Protein 5Z99 (pdb70)

Secondary structure (DSSP, 8-state):
--SS-EEEEEE-S---S-S-TTT--SHHHHHHHHHH---SEEE-TTT--EEESSBSSSPEEEETTEEEEEBPTT-B-TTSPBP-HHHHHHHHHHHH-GGG--S-GGG-TTEEEEEE-SSSEEEEEESS--TTHHHHGGGS----HHHHTT-HHHHHHS---SSSEEEEEEETTTEEEEEE-TT--SSS--SSSEEEEEE--SHHHHHHHHHTTS-SEESS--GGGHHHHTTTSEEEEE----EEEEEE-TTSTTTTSHHHHHHHHHT--HHHHHHHTSTT-EEE-SSSS-TTSTT----S------HHHHHHHHHHTT-SSEEEEEEEE--HHHHHHHHHHHHHHHTSTTEEEEEEEE-HHHIIIIIITTT--SEEEEEE-GGGG---HHHHHHHHHSSSTTTTTTS--TTSHHHHHHHHHHHHHHHSGGGHHHHHHHHHHHHHHH-SEEEEEEE-EEEEE-TTTEES----SSSS---TT-EE-

Foldseek 3Di:
DADPDEAEEAAQAWLQFFQDLQARAGLASLQVCVFQFFFQWAQDQAPRHIDGAQFCDPWDDPDLFKTKTWGNPQQAKLVGHHQWLVLVQVLLVLSCDVVNVGLPVLLVPFWDGWADPDRTMIMTGGPFGFPCVNSLRRSRTRADPVVCVVDVVVCRQQPMHRGQWHWDHDDTQAKTKIAGRVSRDDDFHDQHGIYIHGHCNDQVVNLVCCVVVVGFKYWFHFPVCQVVLVVFWDKDWAFAQKFKKKAFQLVDPPNVDLLLLLLLLLLAALVVLCVPRVVVQWDFDQFQGDPPQPLDDGAPDDRHHDNVSSLVSCVVSVQAAEEFEEEEEDRPSRVVVVVRSQVSQCPHRRYHYHYDYDHNNCCVPVDQQQVNHGMYIYIDHQCSSPRDLLSSCSSQQEDCSHCCRGNNVCVDPLSVLLNVLSVCCRNPVVCNSVSSNVNRNSCSSRRNMGGRIGGIIMMIGRPQFKDPFDDGSTRHGDCRNMHTD

Radius of gyration: 22.54 Å; Cα contacts (8 Å, |Δi|>4): 1124; chains: 1; bounding box: 66×41×55 Å

Solvent-accessible surface area: 18422 Å² total; per-residue (Å²): 130,51,86,74,32,42,0,38,0,0,0,13,27,28,20,31,39,22,5,2,11,3,41,5,27,6,14,1,0,29,3,0,4,44,0,0,2,5,0,1,5,9,12,33,5,38,77,42,112,58,37,36,5,0,3,50,130,111,15,105,98,123,63,75,63,0,8,33,3,10,9,27,157,52,5,54,0,16,68,46,21,85,13,52,8,96,6,0,22,30,2,0,91,11,9,51,50,126,92,87,60,8,25,6,33,12,0,1,26,1,4,54,45,5,68,44,89,79,129,57,37,1,28,0,77,8,127,25,66,13,98,65,1,62,44,1,2,9,12,3,25,0,2,0,66,89,47,4,112,91,27,81,96,70,3,40,69,114,1,25,0,0,0,4,2,57,15,64,44,30,69,129,112,55,94,0,17,0,76,14,5,117,67,25,76,16,109,54,68,10,92,0,76,93,0,7,0,23,12,24,51,84,42,62,39,6,0,80,1,6,64,79,28,110,1,6,0,0,4,8,1,17,28,146,21,20,128,124,0,103,173,137,16,66,23,79,48,31,73,4,2,9,4,0,1,0,0,0,3,8,108,85,81,29,0,80,47,39,82,0,3,20,0,0,5,40,1,2,35,17,106,82,4,14,76,96,22,0,79,52,41,8,116,31,18,40,1,1,2,20,58,79,9,118,44,52,82,123,5,94,25,42,18,100,108,61,79,76,76,0,44,122,10,0,74,91,25,54,21,113,117,18,87,10,71,0,6,0,0,39,25,31,34,0,89,108,0,0,60,23,2,26,99,19,0,46,54,4,90,32,0,96,8,82,54,64,53,29,86,25,23,46,0,30,78,44,40,0,56,145,7,55,11,43,0,0,0,0,24,14,16,2,6,27,21,2,64,29,6,2,1,0,0,0,16,1,0,19,25,59,17,10,0,113,109,22,0,42,2,18,124,42,81,63,13,93,84,0,37,152,15,0,51,76,2,12,118,64,93,108,16,16,149,94,2,39,30,112,0,2,38,31,0,0,73,8,0,0,0,5,3,5,0,11,15,66,11,1,4,0,14,25,64,167,58,8,46,107,8,93,6,4,29,7,15,5,2,4,2,14,19,4,3,74,107

Structure (mmCIF, N/CA/C/O backbone):
data_5Z99
#
_entry.id   5Z99
#
_cell.length_a   73.368
_cell.length_b   89.630
_cell.length_c   90.787
_cell.angle_alpha   90.000
_cell.angle_beta   90.000
_cell.angle_gamma   90.000
#
_symmetry.space_group_name_H-M   'P 21 21 21'
#
loop_
_entity.id
_entity.type
_entity.pdbx_description
1 polymer 'Putative ABC transporter periplasmic binding protein'
2 non-polymer 'N-acetyl-beta-neuraminic acid'
3 water water
#
loop_
_atom_site.group_PDB
_atom_site.id
_atom_site.type_symbol
_atom_site.label_atom_id
_atom_site.label_alt_id
_atom_site.label_comp_id
_atom_site.label_asym_id
_atom_site.label_entity_id
_atom_site.label_seq_id
_atom_site.pdbx_PDB_ins_code
_atom_site.Cartn_x
_atom_site.Cartn_y
_atom_site.Cartn_z
_atom_site.occupancy
_atom_site.B_iso_or_equiv
_atom_site.auth_seq_id
_atom_site.auth_comp_id
_atom_site.auth_asym_id
_atom_site.auth_atom_id
_atom_site.pdbx_PDB_model_num
ATOM 1 N N . SER A 1 1 ? -19.695 57.031 -10.557 1.00 64.56 3 SER A N 1
ATOM 2 C CA . SER A 1 1 ? -20.570 56.173 -11.346 1.00 66.29 3 SER A CA 1
ATOM 3 C C . SER A 1 1 ? -19.769 55.092 -12.070 1.00 62.92 3 SER A C 1
ATOM 4 O O . SER A 1 1 ? -19.290 55.310 -13.187 1.00 47.35 3 SER A O 1
ATOM 7 N N . PRO A 1 2 ? -19.625 53.920 -11.432 1.00 55.73 4 PRO A N 1
ATOM 8 C CA . PRO A 1 2 ? -18.860 52.814 -12.041 1.00 41.42 4 PRO A CA 1
ATOM 9 C C . PRO A 1 2 ? -19.700 52.106 -13.100 1.00 56.26 4 PRO A C 1
ATOM 10 O O . PRO A 1 2 ? -20.233 51.006 -12.923 1.00 52.10 4 PRO A O 1
ATOM 14 N N . SER A 1 3 ? -19.848 52.780 -14.235 1.00 45.99 5 SER A N 1
ATOM 15 C CA . SER A 1 3 ? -20.497 52.202 -15.400 1.00 35.60 5 SER A CA 1
ATOM 16 C C . SER A 1 3 ? -19.909 52.896 -16.614 1.00 25.41 5 SER A C 1
ATOM 17 O O . SER A 1 3 ? -19.888 54.129 -16.671 1.00 33.77 5 SER A O 1
ATOM 20 N N . GLY A 1 4 ? -19.404 52.106 -17.561 1.00 25.23 6 GLY A N 1
ATOM 21 C CA . GLY A 1 4 ? -18.849 52.636 -18.784 1.00 23.27 6 GLY A CA 1
ATOM 22 C C . GLY A 1 4 ? -17.357 52.884 -18.773 1.00 29.92 6 GLY A C 1
ATOM 23 O O . GLY A 1 4 ? -16.791 53.182 -19.830 1.00 31.65 6 GLY A O 1
ATOM 24 N N . SER A 1 5 ? -16.697 52.778 -17.623 1.00 26.82 7 SER A N 1
ATOM 25 C CA . SER A 1 5 ? -15.268 53.029 -17.542 1.00 25.47 7 SER A CA 1
ATOM 26 C C . SER A 1 5 ? -14.559 51.840 -16.909 1.00 17.59 7 SER A C 1
ATOM 27 O O . SER A 1 5 ? -15.158 51.040 -16.181 1.00 17.12 7 SER A O 1
ATOM 30 N N . THR A 1 6 ? -13.266 51.733 -17.209 1.00 16.65 8 THR A N 1
ATOM 31 C CA . THR A 1 6 ? -12.451 50.630 -16.722 1.00 15.82 8 THR A CA 1
ATOM 32 C C . THR A 1 6 ? -11.048 51.135 -16.415 1.00 15.38 8 THR A C 1
ATOM 33 O O . THR A 1 6 ? -10.652 52.230 -16.827 1.00 19.10 8 THR A O 1
ATOM 37 N N . ILE A 1 7 ? -10.299 50.321 -15.669 1.00 13.12 9 ILE A N 1
ATOM 38 C CA . ILE A 1 7 ? -8.897 50.576 -15.361 1.00 14.90 9 ILE A CA 1
ATOM 39 C C . ILE A 1 7 ? -8.089 49.365 -15.788 1.00 12.70 9 ILE A C 1
ATOM 40 O O . ILE A 1 7 ? -8.497 48.222 -15.551 1.00 12.99 9 ILE A O 1
ATOM 45 N N . GLU A 1 8 ? -6.962 49.616 -16.449 1.00 12.63 10 GLU A N 1
ATOM 46 C CA . GLU A 1 8 ? -5.996 48.578 -16.789 1.00 12.54 10 GLU A CA 1
ATOM 47 C C . GLU A 1 8 ? -4.658 48.973 -16.190 1.00 13.42 10 GLU A C 1
ATOM 48 O O . GLU A 1 8 ? -4.243 50.133 -16.299 1.00 13.50 10 GLU A O 1
ATOM 54 N N . ALA A 1 9 ? -4.000 48.013 -15.535 1.00 13.07 11 ALA A N 1
ATOM 55 C CA . ALA A 1 9 ? -2.734 48.259 -14.866 1.00 12.50 11 ALA A CA 1
ATOM 56 C C . ALA A 1 9 ? -1.775 47.122 -15.175 1.00 12.26 11 ALA A C 1
ATOM 57 O O . ALA A 1 9 ? -2.193 45.991 -15.432 1.00 13.45 11 ALA A O 1
ATOM 59 N N . GLY A 1 10 ? -0.481 47.433 -15.123 1.00 12.01 12 GLY A N 1
ATOM 60 C CA . GLY A 1 10 ? 0.547 46.421 -15.277 1.00 13.07 12 GLY A CA 1
ATOM 61 C C . GLY A 1 10 ? 1.207 46.092 -13.953 1.00 12.79 12 GLY A C 1
ATOM 62 O O . GLY A 1 10 ? 1.845 46.954 -13.347 1.00 13.76 12 GLY A O 1
ATOM 63 N N . ILE A 1 11 ? 1.018 44.861 -13.484 1.00 12.33 13 ILE A N 1
ATOM 64 C CA . ILE A 1 11 ? 1.569 44.369 -12.225 1.00 10.82 13 ILE A CA 1
ATOM 65 C C . ILE A 1 11 ? 2.861 43.623 -12.530 1.00 11.74 13 ILE A C 1
ATOM 66 O O . ILE A 1 11 ? 2.949 42.885 -13.521 1.00 14.14 13 ILE A O 1
ATOM 71 N N . ALA A 1 12 ? 3.873 43.810 -11.677 1.00 12.51 14 ALA A N 1
ATOM 72 C CA . ALA A 1 12 ? 5.206 43.276 -11.928 1.00 10.26 14 ALA A CA 1
ATOM 73 C C . ALA A 1 12 ? 5.424 41.882 -11.348 1.00 14.19 14 ALA A C 1
ATOM 74 O O . ALA A 1 12 ? 6.336 41.179 -11.798 1.00 14.58 14 ALA A O 1
ATOM 76 N N . TYR A 1 13 ? 4.607 41.458 -10.380 1.00 11.56 15 TYR A N 1
ATOM 77 C CA . TYR A 1 13 ? 4.848 40.204 -9.677 1.00 11.41 15 TYR A CA 1
ATOM 78 C C . TYR A 1 13 ? 3.909 39.131 -10.187 1.00 12.70 15 TYR A C 1
ATOM 79 O O . TYR A 1 13 ? 2.682 39.320 -10.139 1.00 15.38 15 TYR A O 1
ATOM 88 N N . PRO A 1 14 ? 4.420 38.002 -10.666 1.00 13.44 16 PRO A N 1
ATOM 89 C CA . PRO A 1 14 ? 3.539 36.889 -11.018 1.00 11.78 16 PRO A CA 1
ATOM 90 C C . PRO A 1 14 ? 2.741 36.443 -9.808 1.00 13.38 16 PRO A C 1
ATOM 91 O O . PRO A 1 14 ? 3.101 36.707 -8.653 1.00 15.07 16 PRO A O 1
ATOM 95 N N . ILE A 1 15 ? 1.638 35.754 -10.076 1.00 12.50 17 ILE A N 1
ATOM 96 C CA . ILE A 1 15 ? 0.878 35.131 -9.002 1.00 11.06 17 ILE A CA 1
ATOM 97 C C . ILE A 1 15 ? 1.723 34.009 -8.418 1.00 15.46 17 ILE A C 1
ATOM 98 O O . ILE A 1 15 ? 2.040 33.032 -9.107 1.00 21.57 17 ILE A O 1
ATOM 103 N N . SER A 1 16 ? 2.104 34.145 -7.145 1.00 10.09 18 SER A N 1
ATOM 104 C CA . SER A 1 16 ? 2.966 33.167 -6.505 1.00 11.19 18 SER A CA 1
ATOM 105 C C . SER A 1 16 ? 2.323 32.506 -5.303 1.00 13.86 18 SER A C 1
ATOM 106 O O . SER A 1 16 ? 2.855 31.502 -4.820 1.00 15.34 18 SER A O 1
ATOM 109 N N . THR A 1 17 ? 1.228 33.062 -4.789 1.00 12.25 19 THR A N 1
ATOM 110 C CA . THR A 1 17 ? 0.368 32.393 -3.827 1.00 10.75 19 THR A CA 1
ATOM 111 C C . THR A 1 17 ? -1.072 32.598 -4.266 1.00 10.50 19 THR A C 1
ATOM 112 O O . THR A 1 17 ? -1.373 33.417 -5.147 1.00 10.47 19 THR A O 1
ATOM 116 N N . GLY A 1 18 ? -1.966 31.852 -3.625 1.00 10.41 20 GLY A N 1
ATOM 117 C CA . GLY A 1 18 ? -3.385 32.115 -3.772 1.00 10.78 20 GLY A CA 1
ATOM 118 C C . GLY A 1 18 ? -3.816 33.395 -3.075 1.00 10.14 20 GLY A C 1
ATOM 119 O O . GLY A 1 18 ? -2.976 34.230 -2.710 1.00 11.10 20 GLY A O 1
ATOM 120 N N . PHE A 1 19 ? -5.129 33.557 -2.883 1.00 10.13 21 PHE A N 1
ATOM 121 C CA . PHE A 1 19 ? -5.700 34.790 -2.364 1.00 9.59 21 PHE A CA 1
ATOM 122 C C . PHE A 1 19 ? -6.292 34.649 -0.970 1.00 10.35 21 PHE A C 1
ATOM 123 O O . PHE A 1 19 ? -6.750 35.651 -0.408 1.00 10.70 21 PHE A O 1
ATOM 131 N N . ASP A 1 20 ? -6.307 33.446 -0.402 1.00 10.29 22 ASP A N 1
ATOM 132 C CA . ASP A 1 20 ? -6.834 33.284 0.949 1.00 9.72 22 ASP A CA 1
ATOM 133 C C . ASP A 1 20 ? -5.971 34.103 1.902 1.00 10.84 22 ASP A C 1
ATOM 134 O O . ASP A 1 20 ? -4.763 33.842 2.012 1.00 10.67 22 ASP A O 1
ATOM 139 N N . PRO A 1 21 ? -6.532 35.101 2.587 1.00 10.12 23 PRO A N 1
ATOM 140 C CA . PRO A 1 21 ? -5.707 35.936 3.478 1.00 9.19 23 PRO A CA 1
ATOM 141 C C . PRO A 1 21 ? -5.073 35.171 4.634 1.00 11.28 23 PRO A C 1
ATOM 142 O O . PRO A 1 21 ? -4.251 35.753 5.355 1.00 11.56 23 PRO A O 1
ATOM 146 N N . LEU A 1 22 ? -5.418 33.894 4.835 1.00 9.48 24 LEU A N 1
ATOM 147 C CA . LEU A 1 22 ? -4.668 33.068 5.779 1.00 11.41 24 LEU A CA 1
ATOM 148 C C . LEU A 1 22 ? -3.205 32.935 5.371 1.00 10.22 24 LEU A C 1
ATOM 149 O O . LEU A 1 22 ? -2.323 32.826 6.230 1.00 10.63 24 LEU A O 1
ATOM 154 N N . THR A 1 23 ? -2.929 32.911 4.065 1.00 10.82 25 THR A N 1
ATOM 155 C CA . THR A 1 23 ? -1.617 32.510 3.573 1.00 10.65 25 THR A CA 1
ATOM 156 C C . THR A 1 23 ? -1.164 33.319 2.360 1.00 11.62 25 THR A C 1
ATOM 157 O O . THR A 1 23 ? -0.125 32.991 1.773 1.00 11.99 25 THR A O 1
ATOM 161 N N . SER A 1 24 ? -1.896 34.358 1.957 1.00 10.74 26 SER A N 1
ATOM 162 C CA . SER A 1 24 ? -1.639 35.027 0.677 1.00 9.13 26 SER A CA 1
ATOM 163 C C . SER A 1 24 ? -0.505 36.041 0.824 1.00 10.45 26 SER A C 1
ATOM 164 O O . SER A 1 24 ? -0.714 37.255 0.853 1.00 15.17 26 SER A O 1
ATOM 167 N N . SER A 1 25 ? 0.732 35.537 0.857 1.00 9.15 27 SER A N 1
ATOM 168 C CA . SER A 1 25 ? 1.892 36.412 1.016 1.00 8.99 27 SER A CA 1
ATOM 169 C C . SER A 1 25 ? 2.486 36.903 -0.299 1.00 10.62 27 SER A C 1
ATOM 170 O O . SER A 1 25 ? 3.380 37.756 -0.267 1.00 11.06 27 SER A O 1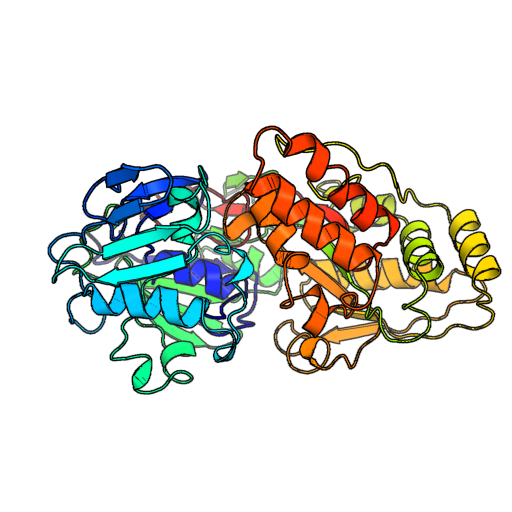
ATOM 173 N N . GLY A 1 26 ? 2.032 36.397 -1.443 1.00 8.27 28 GLY A N 1
ATOM 174 C CA . GLY A 1 26 ? 2.568 36.873 -2.711 1.00 10.49 28 GLY A CA 1
ATOM 175 C C . GLY A 1 26 ? 2.205 38.330 -2.947 1.00 10.20 28 GLY A C 1
ATOM 176 O O . GLY A 1 26 ? 1.078 38.760 -2.696 1.00 10.82 28 GLY A O 1
ATOM 177 N N . ALA A 1 27 ? 3.168 39.087 -3.479 1.00 9.35 29 ALA A N 1
ATOM 178 C CA . ALA A 1 27 ? 2.982 40.531 -3.622 1.00 8.77 29 ALA A CA 1
ATOM 179 C C . ALA A 1 27 ? 1.727 40.865 -4.416 1.00 10.36 29 ALA A C 1
ATOM 180 O O . ALA A 1 27 ? 0.948 41.743 -4.027 1.00 10.97 29 ALA A O 1
ATOM 182 N N . SER A 1 28 ? 1.517 40.191 -5.546 1.00 10.62 30 SER A N 1
ATOM 183 C CA . SER A 1 28 ? 0.366 40.554 -6.365 1.00 8.11 30 SER A CA 1
ATOM 184 C C . SER A 1 28 ? -0.943 40.070 -5.755 1.00 9.01 30 SER A C 1
ATOM 185 O O . SER A 1 28 ? -1.989 40.694 -5.972 1.00 10.10 30 SER A O 1
ATOM 188 N N . SER A 1 29 ? -0.909 38.982 -4.977 1.00 8.65 31 SER A N 1
ATOM 189 C CA . SER A 1 29 ? -2.127 38.539 -4.298 1.00 9.92 31 SER A CA 1
ATOM 190 C C . SER A 1 29 ? -2.488 39.485 -3.161 1.00 9.42 31 SER A C 1
ATOM 191 O O . SER A 1 29 ? -3.667 39.806 -2.959 1.00 10.55 31 SER A O 1
ATOM 194 N N . MET A 1 30 ? -1.483 39.951 -2.415 1.00 9.88 32 MET A N 1
ATOM 195 C CA . MET A 1 30 ? -1.746 40.922 -1.359 1.00 10.97 32 MET A CA 1
ATOM 196 C C . MET A 1 30 ? -2.305 42.213 -1.931 1.00 11.09 32 MET A C 1
ATOM 197 O O . MET A 1 30 ? -3.246 42.792 -1.370 1.00 10.72 32 MET A O 1
ATOM 202 N N . ALA A 1 31 ? -1.750 42.674 -3.060 1.00 10.01 33 ALA A N 1
ATOM 203 C CA . ALA A 1 31 ? -2.273 43.883 -3.682 1.00 8.74 33 ALA A CA 1
ATOM 204 C C . ALA A 1 31 ? -3.723 43.687 -4.105 1.00 9.26 33 ALA A C 1
ATOM 205 O O . ALA A 1 31 ? -4.564 44.560 -3.881 1.00 11.18 33 ALA A O 1
ATOM 207 N N . ALA A 1 32 ? -4.036 42.543 -4.722 1.00 9.37 34 ALA A N 1
ATOM 208 C CA . ALA A 1 32 ? -5.427 42.283 -5.083 1.00 9.01 34 ALA A CA 1
ATOM 209 C C . ALA A 1 32 ? -6.319 42.292 -3.856 1.00 11.76 34 ALA A C 1
ATOM 210 O O . ALA A 1 32 ? -7.441 42.815 -3.899 1.00 10.14 34 ALA A O 1
ATOM 212 N N . ASN A 1 33 ? -5.820 41.748 -2.744 1.00 9.20 35 ASN A N 1
ATOM 213 C CA . ASN A 1 33 ? -6.640 41.625 -1.542 1.00 10.30 35 ASN A CA 1
ATOM 214 C C . ASN A 1 33 ? -6.919 42.968 -0.874 1.00 10.06 35 ASN A C 1
ATOM 215 O O . ASN A 1 33 ? -7.895 43.078 -0.118 1.00 10.47 35 ASN A O 1
ATOM 220 N N . LEU A 1 34 ? -6.098 43.989 -1.133 1.00 10.12 36 LEU A N 1
ATOM 221 C CA . LEU A 1 34 ? -6.428 45.337 -0.678 1.00 11.59 36 LEU A CA 1
ATOM 222 C C . LEU A 1 34 ? -7.750 45.806 -1.264 1.00 11.11 36 LEU A C 1
ATOM 223 O O . LEU A 1 34 ? -8.412 46.682 -0.695 1.00 11.98 36 LEU A O 1
ATOM 228 N N . HIS A 1 35 ? -8.117 45.274 -2.424 1.00 9.63 37 HIS A N 1
ATOM 229 C CA . HIS A 1 35 ? -9.324 45.674 -3.138 1.00 10.35 37 HIS A CA 1
ATOM 230 C C . HIS A 1 35 ? -10.472 44.705 -2.931 1.00 11.56 37 HIS A C 1
ATOM 231 O O . HIS A 1 35 ? -11.634 45.132 -2.919 1.00 11.60 37 HIS A O 1
ATOM 238 N N . ILE A 1 36 ? -10.163 43.427 -2.722 1.00 10.28 38 ILE A N 1
ATOM 239 C CA . ILE A 1 36 ? -11.174 42.379 -2.579 1.00 12.70 38 ILE A CA 1
ATOM 240 C C . ILE A 1 36 ? -11.661 42.253 -1.139 1.00 9.77 38 ILE A C 1
ATOM 241 O O . ILE A 1 36 ? -12.841 41.956 -0.904 1.00 10.35 38 ILE A O 1
ATOM 246 N N . PHE A 1 37 ? -10.770 42.436 -0.162 1.00 8.73 39 PHE A N 1
ATOM 247 C CA . PHE A 1 37 ? -11.081 42.191 1.242 1.00 9.29 39 PHE A CA 1
ATOM 248 C C . PHE A 1 37 ? -11.043 43.489 2.042 1.00 10.09 39 PHE A C 1
ATOM 249 O O . PHE A 1 37 ? -10.528 44.515 1.591 1.00 13.95 39 PHE A O 1
ATOM 257 N N . GLU A 1 38 ? -11.597 43.419 3.258 1.00 8.63 40 GLU A N 1
ATOM 258 C CA . GLU A 1 38 ? -11.498 44.479 4.256 1.00 10.61 40 GLU A CA 1
ATOM 259 C C . GLU A 1 38 ? -11.097 43.877 5.595 1.00 9.93 40 GLU A C 1
ATOM 260 O O . GLU A 1 38 ? -11.511 42.767 5.940 1.00 10.47 40 GLU A O 1
ATOM 266 N N . GLY A 1 39 ? -10.283 44.615 6.341 1.00 9.61 41 GLY A N 1
ATOM 267 C CA . GLY A 1 39 ? -10.160 44.395 7.764 1.00 10.56 41 GLY A CA 1
ATOM 268 C C . GLY A 1 39 ? -11.226 45.188 8.495 1.00 10.73 41 GLY A C 1
ATOM 269 O O . GLY A 1 39 ? -12.032 45.893 7.898 1.00 13.42 41 GLY A O 1
ATOM 270 N N . LEU A 1 40 ? -11.210 45.078 9.823 1.00 10.10 42 LEU A N 1
ATOM 271 C CA . LEU A 1 40 ? -12.081 45.946 10.616 1.00 11.35 42 LEU A CA 1
ATOM 272 C C . LEU A 1 40 ? -11.609 47.392 10.532 1.00 11.83 42 LEU A C 1
ATOM 273 O O . LEU A 1 40 ? -12.409 48.316 10.351 1.00 12.08 42 LEU A O 1
ATOM 278 N N . VAL A 1 41 ? -10.307 47.596 10.653 1.00 10.50 43 VAL A N 1
ATOM 279 C CA . VAL A 1 41 ? -9.649 48.859 10.372 1.00 11.57 43 VAL A CA 1
ATOM 280 C C . VAL A 1 41 ? -8.576 48.524 9.354 1.00 11.98 43 VAL A C 1
ATOM 281 O O . VAL A 1 41 ? -7.930 47.479 9.468 1.00 14.33 43 VAL A O 1
ATOM 285 N N . ASP A 1 42 ? -8.431 49.364 8.333 1.00 10.22 44 ASP A N 1
ATOM 286 C CA . ASP A 1 42 ? -7.391 49.161 7.333 1.00 11.68 44 ASP A CA 1
ATOM 287 C C . ASP A 1 42 ? -6.421 50.338 7.333 1.00 13.79 44 ASP A C 1
ATOM 288 O O . ASP A 1 42 ? -6.732 51.433 7.808 1.00 13.06 44 ASP A O 1
ATOM 293 N N . LEU A 1 43 ? -5.218 50.094 6.823 1.00 11.88 45 LEU A N 1
ATOM 294 C CA . LEU A 1 43 ? -4.244 51.157 6.604 1.00 11.29 45 LEU A CA 1
ATOM 295 C C . LEU A 1 43 ? -4.305 51.587 5.148 1.00 11.42 45 LEU A C 1
ATOM 296 O O . LEU A 1 43 ? -4.309 50.741 4.242 1.00 12.44 45 LEU A O 1
ATOM 301 N N . HIS A 1 44 ? -4.342 52.891 4.921 1.00 11.09 46 HIS A N 1
ATOM 302 C CA . HIS A 1 44 ? -4.348 53.375 3.553 1.00 12.12 46 HIS A CA 1
ATOM 303 C C . HIS A 1 44 ? -3.070 52.914 2.852 1.00 11.54 46 HIS A C 1
ATOM 304 O O . HIS A 1 44 ? -1.976 53.019 3.431 1.00 12.10 46 HIS A O 1
ATOM 311 N N . PRO A 1 45 ? -3.161 52.395 1.623 1.00 11.41 47 PRO A N 1
ATOM 312 C CA . PRO A 1 45 ? -1.959 51.833 0.980 1.00 12.65 47 PRO A CA 1
ATOM 313 C C . PRO A 1 45 ? -0.862 52.855 0.754 1.00 10.71 47 PRO A C 1
ATOM 314 O O . PRO A 1 45 ? 0.320 52.488 0.738 1.00 11.14 47 PRO A O 1
ATOM 318 N N . VAL A 1 46 ? -1.217 54.128 0.579 1.00 12.91 48 VAL A N 1
ATOM 319 C CA . VAL A 1 46 ? -0.254 55.187 0.292 1.00 15.20 48 VAL A CA 1
ATOM 320 C C . VAL A 1 46 ? 0.238 55.840 1.578 1.00 16.06 48 VAL A C 1
ATOM 321 O O . VAL A 1 46 ? 1.442 55.861 1.854 1.00 17.92 48 VAL A O 1
ATOM 325 N N . THR A 1 47 ? -0.686 56.406 2.360 1.00 16.19 49 THR A N 1
ATOM 326 C CA . THR A 1 47 ? -0.311 57.173 3.542 1.00 16.36 49 THR A CA 1
ATOM 327 C C . THR A 1 47 ? -0.030 56.298 4.753 1.00 15.36 49 THR A C 1
ATOM 328 O O . THR A 1 47 ? 0.630 56.754 5.697 1.00 15.83 49 THR A O 1
ATOM 332 N N . ARG A 1 48 ? -0.527 55.062 4.754 1.00 13.94 50 ARG A N 1
ATOM 333 C CA . ARG A 1 48 ? -0.413 54.122 5.865 1.00 12.60 50 ARG A CA 1
ATOM 334 C C . ARG A 1 48 ? -1.241 54.545 7.077 1.00 17.96 50 ARG A C 1
ATOM 335 O O . ARG A 1 48 ? -1.081 53.980 8.165 1.00 17.22 50 ARG A O 1
ATOM 343 N N . GLN A 1 49 ? -2.149 55.513 6.908 1.00 15.36 51 GLN A N 1
ATOM 344 C CA . GLN A 1 49 ? -2.985 55.959 8.013 1.00 17.97 51 GLN A CA 1
ATOM 345 C C . GLN A 1 49 ? -4.192 55.035 8.166 1.00 13.14 51 GLN A C 1
ATOM 346 O O . GLN A 1 49 ? -4.759 54.577 7.169 1.00 13.44 51 GLN A O 1
ATOM 352 N N . PRO A 1 50 ? -4.604 54.738 9.393 1.00 13.15 52 PRO A N 1
ATOM 353 C CA . PRO A 1 50 ? -5.761 53.857 9.574 1.00 12.24 52 PRO A CA 1
ATOM 354 C C . PRO A 1 50 ? -7.061 54.555 9.208 1.00 15.41 52 PRO A C 1
ATOM 355 O O . PRO A 1 50 ? -7.212 55.772 9.364 1.00 16.81 52 PRO A O 1
ATOM 359 N N . TYR A 1 51 ? -8.008 53.763 8.707 1.00 13.12 53 TYR A N 1
ATOM 360 C CA . TYR A 1 51 ? -9.354 54.240 8.415 1.00 13.77 53 TYR A CA 1
ATOM 361 C C . TYR A 1 51 ? -10.348 53.136 8.744 1.00 13.06 53 TYR A C 1
ATOM 362 O O . TYR A 1 51 ? -10.012 51.951 8.713 1.00 13.15 53 TYR A O 1
ATOM 371 N N . LEU A 1 52 ? -11.574 53.530 9.090 1.00 12.44 54 LEU A N 1
ATOM 372 C CA . LEU A 1 52 ? -12.585 52.537 9.415 1.00 12.04 54 LEU A CA 1
ATOM 373 C C . LEU A 1 52 ? -12.995 51.790 8.154 1.00 13.67 54 LEU A C 1
ATOM 374 O O . LEU A 1 52 ? -13.317 52.407 7.133 1.00 13.89 54 LEU A O 1
ATOM 379 N N . ALA A 1 53 ? -12.977 50.455 8.230 1.00 12.45 55 ALA A N 1
ATOM 380 C CA . ALA A 1 53 ? -13.405 49.609 7.125 1.00 11.55 55 ALA A CA 1
ATOM 381 C C . ALA A 1 53 ? -14.649 48.869 7.586 1.00 13.05 55 ALA A C 1
ATOM 382 O O . ALA A 1 53 ? -15.747 49.458 7.585 1.00 14.01 55 ALA A O 1
ATOM 384 N N . LEU A 1 54 ? -14.550 47.603 8.013 1.00 14.03 56 LEU A N 1
ATOM 385 C CA . LEU A 1 54 ? -15.740 46.908 8.498 1.00 12.21 56 LEU A CA 1
ATOM 386 C C . LEU A 1 54 ? -16.170 47.369 9.886 1.00 11.69 56 LEU A C 1
ATOM 387 O O . LEU A 1 54 ? -17.303 47.077 10.288 1.00 13.89 56 LEU A O 1
ATOM 392 N N . ALA A 1 55 ? -15.314 48.077 10.614 1.00 12.79 57 ALA A N 1
ATOM 393 C CA . ALA A 1 55 ? -15.735 48.678 11.875 1.00 15.32 57 ALA A CA 1
ATOM 394 C C . ALA A 1 55 ? -16.692 49.836 11.596 1.00 14.98 57 ALA A C 1
ATOM 395 O O . ALA A 1 55 ? -16.418 50.699 10.753 1.00 17.66 57 ALA A O 1
ATOM 397 N N . ALA A 1 56 ? -17.828 49.850 12.302 1.00 16.07 58 ALA A N 1
ATOM 398 C CA . ALA A 1 56 ? -18.819 50.903 12.087 1.00 18.29 58 ALA A CA 1
ATOM 399 C C . ALA A 1 56 ? -18.368 52.234 12.675 1.00 17.75 58 ALA A C 1
ATOM 400 O O . ALA A 1 56 ? -18.784 53.301 12.202 1.00 20.74 58 ALA A O 1
ATOM 402 N N . LYS A 1 57 ? -17.543 52.186 13.711 1.00 19.37 59 LYS A N 1
ATOM 403 C CA . LYS A 1 57 ? -17.109 53.364 14.444 1.00 17.95 59 LYS A CA 1
ATOM 404 C C . LYS A 1 57 ? -15.802 52.997 15.127 1.00 21.40 59 LYS A C 1
ATOM 405 O O . LYS A 1 57 ? -15.380 51.838 15.110 1.00 19.29 59 LYS A O 1
ATOM 411 N N . GLU A 1 58 ? -15.155 53.995 15.715 1.00 21.18 60 GLU A N 1
ATOM 412 C CA . GLU A 1 58 ? -13.884 53.750 16.378 1.00 20.73 60 GLU A CA 1
ATOM 413 C C . GLU A 1 58 ? -14.024 52.603 17.381 1.00 19.56 60 GLU A C 1
ATOM 414 O O . GLU A 1 58 ? -14.990 52.579 18.162 1.00 22.98 60 GLU A O 1
ATOM 420 N N . PRO A 1 59 ? -13.108 51.639 17.380 1.00 19.13 61 PRO A N 1
ATOM 421 C CA . PRO A 1 59 ? -13.110 50.610 18.423 1.00 21.44 61 PRO A CA 1
ATOM 422 C C . PRO A 1 59 ? -13.206 51.251 19.799 1.00 22.45 61 PRO A C 1
ATOM 423 O O . PRO A 1 59 ? -12.511 52.225 20.100 1.00 21.71 61 PRO A O 1
ATOM 427 N N . GLU A 1 60 ? -14.096 50.711 20.626 1.00 19.49 62 GLU A N 1
ATOM 428 C CA . GLU A 1 60 ? -14.250 51.159 22.003 1.00 23.44 62 GLU A CA 1
ATOM 429 C C . GLU A 1 60 ? -13.257 50.405 22.876 1.00 18.82 62 GLU A C 1
ATOM 430 O O . GLU A 1 60 ? -13.336 49.177 23.000 1.00 19.87 62 GLU A O 1
ATOM 436 N N . GLN A 1 61 ? -12.327 51.136 23.486 1.00 20.56 63 GLN A N 1
ATOM 437 C CA . GLN A 1 61 ? -11.321 50.545 24.361 1.00 22.55 63 GLN A CA 1
ATOM 438 C C . GLN A 1 61 ? -11.817 50.671 25.798 1.00 24.11 63 GLN A C 1
ATOM 439 O O . GLN A 1 61 ? -11.733 51.744 26.401 1.00 29.55 63 GLN A O 1
ATOM 445 N N . LYS A 1 62 ? -12.338 49.569 26.342 1.00 18.84 64 LYS A N 1
ATOM 446 C CA . LYS A 1 62 ? -12.822 49.580 27.723 1.00 21.80 64 LYS A CA 1
ATOM 447 C C . LYS A 1 62 ? -11.668 49.715 28.709 1.00 28.59 64 LYS A C 1
ATOM 448 O O . LYS A 1 62 ? -11.731 50.518 29.648 1.00 28.76 64 LYS A O 1
ATOM 454 N N . ASP A 1 63 ? -10.619 48.916 28.527 1.00 19.39 65 ASP A N 1
ATOM 455 C CA . ASP A 1 63 ? -9.394 49.010 29.311 1.00 21.68 65 ASP A CA 1
ATOM 456 C C . ASP A 1 63 ? -8.245 48.598 28.403 1.00 28.59 65 ASP A C 1
ATOM 457 O O . ASP A 1 63 ? -8.448 48.269 27.234 1.00 22.15 65 ASP A O 1
ATOM 462 N N A ASP A 1 64 ? -7.028 48.609 28.950 0.42 23.42 66 ASP A N 1
ATOM 463 N N B ASP A 1 64 ? -7.028 48.615 28.952 0.58 23.39 66 ASP A N 1
ATOM 464 C CA A ASP A 1 64 ? -5.858 48.335 28.123 0.42 22.61 66 ASP A CA 1
ATOM 465 C CA B ASP A 1 64 ? -5.848 48.318 28.147 0.58 22.59 66 ASP A CA 1
ATOM 466 C C A ASP A 1 64 ? -5.820 46.912 27.576 0.42 18.21 66 ASP A C 1
ATOM 467 C C B ASP A 1 64 ? -5.906 46.944 27.493 0.58 18.19 66 ASP A C 1
ATOM 468 O O A ASP A 1 64 ? -4.966 46.622 26.732 0.42 21.68 66 ASP A O 1
ATOM 469 O O B ASP A 1 64 ? -5.213 46.718 26.494 0.58 21.11 66 ASP A O 1
ATOM 478 N N . LEU A 1 65 ? -6.717 46.029 28.016 1.00 18.27 67 LEU A N 1
ATOM 479 C CA . LEU A 1 65 ? -6.766 44.662 27.513 1.00 15.14 67 LEU A CA 1
ATOM 480 C C . LEU A 1 65 ? -8.051 44.314 26.777 1.00 14.95 67 LEU A C 1
ATOM 481 O O . LEU A 1 65 ? -8.211 43.156 26.376 1.00 16.63 67 LEU A O 1
ATOM 486 N N . THR A 1 66 ? -8.973 45.259 26.594 1.00 16.05 68 THR A N 1
ATOM 487 C CA . THR A 1 66 ? -10.316 44.916 26.136 1.00 14.43 68 THR A CA 1
ATOM 488 C C . THR A 1 66 ? -10.804 45.953 25.137 1.00 19.15 68 THR A C 1
ATOM 489 O O . THR A 1 66 ? -10.898 47.141 25.463 1.00 16.78 68 THR A O 1
ATOM 493 N N . TYR A 1 67 ? -11.140 45.501 23.928 1.00 17.47 69 TYR A N 1
ATOM 494 C CA . TYR A 1 67 ? -11.679 46.361 22.884 1.00 15.40 69 TYR A CA 1
ATOM 495 C C . TYR A 1 67 ? -12.967 45.758 22.341 1.00 13.09 69 TYR A C 1
ATOM 496 O O . TYR A 1 67 ? -13.088 44.535 22.201 1.00 16.39 69 TYR A O 1
ATOM 505 N N . TYR A 1 68 ? -13.926 46.619 22.024 1.00 15.40 70 TYR A N 1
ATOM 506 C CA . TYR A 1 68 ? -15.174 46.196 21.412 1.00 15.42 70 TYR A CA 1
ATOM 507 C C . TYR A 1 68 ? -15.306 46.879 20.064 1.00 16.07 70 TYR A C 1
ATOM 508 O O . TYR A 1 68 ? -15.131 48.098 19.964 1.00 16.46 70 TYR A O 1
ATOM 517 N N . ILE A 1 69 ? -15.591 46.091 19.031 1.00 13.53 71 ILE A N 1
ATOM 518 C CA . ILE A 1 69 ? -15.747 46.600 17.676 1.00 13.69 71 ILE A CA 1
ATOM 519 C C . ILE A 1 69 ? -17.114 46.186 17.152 1.00 12.22 71 ILE A C 1
ATOM 520 O O . ILE A 1 69 ? -17.510 45.021 17.280 1.00 15.52 71 ILE A O 1
ATOM 525 N N A SER A 1 70 ? -17.840 47.141 16.576 0.38 16.57 72 SER A N 1
ATOM 526 N N B SER A 1 70 ? -17.833 47.142 16.566 0.62 16.58 72 SER A N 1
ATOM 527 C CA A SER A 1 70 ? -19.150 46.886 15.997 0.38 15.18 72 SER A CA 1
ATOM 528 C CA B SER A 1 70 ? -19.153 46.913 15.999 0.62 15.11 72 SER A CA 1
ATOM 529 C C A SER A 1 70 ? -19.057 46.909 14.477 0.38 16.29 72 SER A C 1
ATOM 530 C C B SER A 1 70 ? -19.059 46.913 14.478 0.62 16.26 72 SER A C 1
ATOM 531 O O A SER A 1 70 ? -18.287 47.680 13.896 0.38 17.19 72 SER A O 1
ATOM 532 O O B SER A 1 70 ? -18.283 47.680 13.898 0.62 17.21 72 SER A O 1
ATOM 537 N N . LEU A 1 71 ? -19.856 46.057 13.840 1.00 16.88 73 LEU A N 1
ATOM 538 C CA . LEU A 1 71 ? -19.814 45.916 12.391 1.00 13.24 73 LEU A CA 1
ATOM 539 C C . LEU A 1 71 ? -20.601 47.014 11.684 1.00 19.32 73 LEU A C 1
ATOM 540 O O . LEU A 1 71 ? -21.709 47.380 12.092 1.00 17.80 73 LEU A O 1
ATOM 545 N N . ARG A 1 72 ? -20.016 47.529 10.606 1.00 14.48 74 ARG A N 1
ATOM 546 C CA . ARG A 1 72 ? -20.700 48.464 9.722 1.00 14.87 74 ARG A CA 1
ATOM 547 C C . ARG A 1 72 ? -22.071 47.930 9.311 1.00 16.50 74 ARG A C 1
ATOM 548 O O . ARG A 1 72 ? -22.208 46.788 8.855 1.00 15.96 74 ARG A O 1
ATOM 556 N N . GLU A 1 73 ? -23.087 48.773 9.470 1.00 18.68 75 GLU A N 1
ATOM 557 C CA . GLU A 1 73 ? -24.438 48.387 9.089 1.00 17.94 75 GLU A CA 1
ATOM 558 C C . GLU A 1 73 ? -24.497 48.068 7.600 1.00 14.68 75 GLU A C 1
ATOM 559 O O . GLU A 1 73 ? -23.964 48.808 6.769 1.00 19.24 75 GLU A O 1
ATOM 565 N N . GLY A 1 74 ? -25.160 46.965 7.262 1.00 17.07 76 GLY A N 1
ATOM 566 C CA . GLY A 1 74 ? -25.375 46.609 5.874 1.00 18.98 76 GLY A CA 1
ATOM 567 C C . GLY A 1 74 ? -24.179 46.016 5.165 1.00 16.89 76 GLY A C 1
ATOM 568 O O . GLY A 1 74 ? -24.227 45.829 3.943 1.00 17.58 76 GLY A O 1
ATOM 569 N N . ALA A 1 75 ? -23.103 45.716 5.879 1.00 15.89 77 ALA A N 1
ATOM 570 C CA . ALA A 1 75 ? -21.924 45.172 5.213 1.00 14.28 77 ALA A CA 1
ATOM 571 C C . ALA A 1 75 ? -22.221 43.784 4.652 1.00 14.56 77 ALA A C 1
ATOM 572 O O . ALA A 1 75 ? -22.854 42.951 5.310 1.00 16.53 77 ALA A O 1
ATOM 574 N N A MET A 1 76 ? -21.768 43.533 3.422 0.57 13.35 78 MET A N 1
ATOM 575 N N B MET A 1 76 ? -21.729 43.538 3.435 0.43 13.39 78 MET A N 1
ATOM 576 C CA A MET A 1 76 ? -22.062 42.276 2.748 0.57 14.30 78 MET A CA 1
ATOM 577 C CA B MET A 1 76 ? -22.030 42.338 2.670 0.43 14.35 78 MET A CA 1
ATOM 578 C C A MET A 1 76 ? -20.826 41.737 2.039 0.57 13.39 78 MET A C 1
ATOM 579 C C B MET A 1 76 ? -20.753 41.731 2.103 0.43 13.31 78 MET A C 1
ATOM 580 O O A MET A 1 76 ? -19.970 42.494 1.570 0.57 15.15 78 MET A O 1
ATOM 581 O O B MET A 1 76 ? -19.791 42.440 1.796 0.43 15.52 78 MET A O 1
ATOM 590 N N . PHE A 1 77 ? -20.768 40.412 1.938 1.00 12.58 79 PHE A N 1
ATOM 591 C CA . PHE A 1 77 ? -19.771 39.721 1.136 1.00 11.30 79 PHE A CA 1
ATOM 592 C C . PHE A 1 77 ? -20.239 39.682 -0.320 1.00 14.67 79 PHE A C 1
ATOM 593 O O . PHE A 1 77 ? -21.405 39.933 -0.631 1.00 15.48 79 PHE A O 1
ATOM 601 N N . HIS A 1 78 ? -19.318 39.327 -1.217 1.00 11.00 80 HIS A N 1
ATOM 602 C CA . HIS A 1 78 ? -19.593 39.401 -2.649 1.00 11.30 80 HIS A CA 1
ATOM 603 C C . HIS A 1 78 ? -20.590 38.360 -3.121 1.00 14.36 80 HIS A C 1
ATOM 604 O O . HIS A 1 78 ? -21.057 38.456 -4.264 1.00 16.81 80 HIS A O 1
ATOM 611 N N . ASP A 1 79 ? -20.902 37.364 -2.301 1.00 14.00 81 ASP A N 1
ATOM 612 C CA . ASP A 1 79 ? -21.933 36.394 -2.645 1.00 18.61 81 ASP A CA 1
ATOM 613 C C . ASP A 1 79 ? -23.320 36.852 -2.230 1.00 18.26 81 ASP A C 1
ATOM 614 O O . ASP A 1 79 ? -24.275 36.082 -2.377 1.00 19.71 81 ASP A O 1
ATOM 619 N N . GLY A 1 80 ? -23.453 38.068 -1.701 1.00 16.26 82 GLY A N 1
ATOM 620 C CA . GLY A 1 80 ? -24.738 38.573 -1.259 1.00 20.36 82 GLY A CA 1
ATOM 621 C C . GLY A 1 80 ? -25.118 38.238 0.166 1.00 23.40 82 GLY A C 1
ATOM 622 O O . GLY A 1 80 ? -26.250 38.528 0.571 1.00 27.46 82 GLY A O 1
ATOM 623 N N . SER A 1 81 ? -24.228 37.645 0.931 1.00 15.78 83 SER A N 1
ATOM 624 C CA . SER A 1 81 ? -24.512 37.341 2.327 1.00 16.68 83 SER A CA 1
ATOM 625 C C . SER A 1 81 ? -24.070 38.492 3.217 1.00 15.89 83 SER A C 1
ATOM 626 O O . SER A 1 81 ? -23.173 39.262 2.862 1.00 16.98 83 SER A O 1
ATOM 629 N N . PRO A 1 82 ? -24.679 38.647 4.386 1.00 14.67 84 PRO A N 1
ATOM 630 C CA . PRO A 1 82 ? -24.202 39.665 5.325 1.00 15.58 84 PRO A CA 1
ATOM 631 C C . PRO A 1 82 ? -22.889 39.244 5.969 1.00 14.77 84 PRO A C 1
ATOM 632 O O . PRO A 1 82 ? -22.636 38.059 6.200 1.00 17.84 84 PRO A O 1
ATOM 636 N N . VAL A 1 83 ? -22.042 40.236 6.258 1.00 14.18 85 VAL A N 1
ATOM 637 C CA . VAL A 1 83 ? -20.905 39.998 7.141 1.00 12.65 85 VAL A CA 1
ATOM 638 C C . VAL A 1 83 ? -21.423 39.903 8.566 1.00 16.59 85 VAL A C 1
ATOM 639 O O . VAL A 1 83 ? -22.132 40.799 9.042 1.00 20.76 85 VAL A O 1
ATOM 643 N N . THR A 1 84 ? -21.072 38.819 9.249 1.00 13.50 86 THR A N 1
ATOM 644 C CA . THR A 1 84 ? -21.567 38.563 10.589 1.00 13.90 86 THR A CA 1
ATOM 645 C C . THR A 1 84 ? -20.422 38.568 11.596 1.00 14.77 86 THR A C 1
ATOM 646 O O . THR A 1 84 ? -19.242 38.434 11.249 1.00 14.83 86 THR A O 1
ATOM 650 N N . THR A 1 85 ? -20.779 38.728 12.874 1.00 16.20 87 THR A N 1
ATOM 651 C CA . THR A 1 85 ? -19.754 38.678 13.909 1.00 13.22 87 THR A CA 1
ATOM 652 C C . THR A 1 85 ? -19.103 37.305 13.991 1.00 14.10 87 THR A C 1
ATOM 653 O O . THR A 1 85 ? -17.939 37.193 14.397 1.00 14.83 87 THR A O 1
ATOM 657 N N . GLU A 1 86 ? -19.832 36.253 13.613 1.00 14.75 88 GLU A N 1
ATOM 658 C CA . GLU A 1 86 ? -19.223 34.931 13.541 1.00 15.54 88 GLU A CA 1
ATOM 659 C C . GLU A 1 86 ? -18.121 34.899 12.492 1.00 13.78 88 GLU A C 1
ATOM 660 O O . GLU A 1 86 ? -17.089 34.250 12.687 1.00 14.90 88 GLU A O 1
ATOM 666 N N . ASP A 1 87 ? -18.334 35.576 11.359 1.00 13.95 89 ASP A N 1
ATOM 667 C CA . ASP A 1 87 ? -17.281 35.649 10.348 1.00 13.49 89 ASP A CA 1
ATOM 668 C C . ASP A 1 87 ? -16.043 36.345 10.893 1.00 11.79 89 ASP A C 1
ATOM 669 O O . ASP A 1 87 ? -14.913 35.954 10.570 1.00 12.73 89 ASP A O 1
ATOM 674 N N . VAL A 1 88 ? -16.231 37.380 11.718 1.00 11.46 90 VAL A N 1
ATOM 675 C CA . VAL A 1 88 ? -15.085 38.071 12.303 1.00 13.27 90 VAL A CA 1
ATOM 676 C C . VAL A 1 88 ? -14.323 37.141 13.235 1.00 12.59 90 VAL A C 1
ATOM 677 O O . VAL A 1 88 ? -13.097 37.010 13.139 1.00 12.39 90 VAL A O 1
ATOM 681 N N . VAL A 1 89 ? -15.040 36.483 14.156 1.00 13.42 91 VAL A N 1
ATOM 682 C CA . VAL A 1 89 ? -14.405 35.533 15.065 1.00 15.97 91 VAL A CA 1
ATOM 683 C C . VAL A 1 89 ? -13.667 34.456 14.280 1.00 14.25 91 VAL A C 1
ATOM 684 O O . VAL A 1 89 ? -12.507 34.133 14.563 1.00 13.14 91 VAL A O 1
ATOM 688 N N . TYR A 1 90 ? -14.336 33.882 13.277 1.00 14.75 92 TYR A N 1
ATOM 689 C CA . TYR A 1 90 ? -13.716 32.840 12.467 1.00 12.24 92 TYR A CA 1
ATOM 690 C C . TYR A 1 90 ? -12.419 33.326 11.829 1.00 10.74 92 TYR A C 1
ATOM 691 O O . TYR A 1 90 ? -11.424 32.597 11.803 1.00 12.77 92 TYR A O 1
ATOM 700 N N . SER A 1 91 ? -12.426 34.551 11.296 1.00 10.95 93 SER A N 1
ATOM 701 C CA . SER A 1 91 ? -11.259 35.080 10.596 1.00 11.86 93 SER A CA 1
ATOM 702 C C . SER A 1 91 ? -10.044 35.158 11.514 1.00 10.09 93 SER A C 1
ATOM 703 O O . SER A 1 91 ? -8.933 34.774 11.132 1.00 11.79 93 SER A O 1
ATOM 706 N N . PHE A 1 92 ? -10.232 35.664 12.735 1.00 11.05 94 PHE A N 1
ATOM 707 C CA . PHE A 1 92 ? -9.115 35.763 13.672 1.00 11.11 94 PHE A CA 1
ATOM 708 C C . PHE A 1 92 ? -8.724 34.397 14.212 1.00 12.00 94 PHE A C 1
ATOM 709 O O . PHE A 1 92 ? -7.535 34.089 14.333 1.00 13.25 94 PHE A O 1
ATOM 717 N N . GLU A 1 93 ? -9.708 33.561 14.539 1.00 11.87 95 GLU A N 1
ATOM 718 C CA . GLU A 1 93 ? -9.389 32.274 15.149 1.00 13.61 95 GLU A CA 1
ATOM 719 C C . GLU A 1 93 ? -8.621 31.355 14.206 1.00 13.07 95 GLU A C 1
ATOM 720 O O . GLU A 1 93 ? -7.749 30.605 14.658 1.00 14.13 95 GLU A O 1
ATOM 726 N N . ARG A 1 94 ? -8.897 31.409 12.896 1.00 12.56 96 ARG A N 1
ATOM 727 C CA . ARG A 1 94 ? -8.160 30.534 11.991 1.00 10.84 96 ARG A CA 1
ATOM 728 C C . ARG A 1 94 ? -6.706 30.988 11.843 1.00 12.12 96 ARG A C 1
ATOM 729 O O . ARG A 1 94 ? -5.802 30.155 11.723 1.00 12.72 96 ARG A O 1
ATOM 737 N N . VAL A 1 95 ? -6.463 32.304 11.844 1.00 11.12 97 VAL A N 1
ATOM 738 C CA . VAL A 1 95 ? -5.085 32.795 11.853 1.00 11.07 97 VAL A CA 1
ATOM 739 C C . VAL A 1 95 ? -4.369 32.363 13.125 1.00 12.65 97 VAL A C 1
ATOM 740 O O . VAL A 1 95 ? -3.209 31.931 13.083 1.00 14.09 97 VAL A O 1
ATOM 744 N N . LEU A 1 96 ? -5.050 32.458 14.273 1.00 13.12 98 LEU A N 1
ATOM 745 C CA . LEU A 1 96 ? -4.418 32.140 15.557 1.00 12.10 98 LEU A CA 1
ATOM 746 C C . LEU A 1 96 ? -4.193 30.647 15.754 1.00 17.12 98 LEU A C 1
ATOM 747 O O . LEU A 1 96 ? -3.299 30.267 16.520 1.00 17.31 98 LEU A O 1
ATOM 752 N N . ASP A 1 97 ? -4.968 29.800 15.093 1.00 17.41 99 ASP A N 1
ATOM 753 C CA . ASP A 1 97 ? -4.887 28.357 15.293 1.00 17.92 99 ASP A CA 1
ATOM 754 C C . ASP A 1 97 ? -3.612 27.807 14.667 1.00 18.47 99 ASP A C 1
ATOM 755 O O . ASP A 1 97 ? -3.487 27.814 13.436 1.00 14.81 99 ASP A O 1
ATOM 760 N N . PRO A 1 98 ? -2.651 27.320 15.452 1.00 18.07 100 PRO A N 1
ATOM 761 C CA . PRO A 1 98 ? -1.410 26.819 14.844 1.00 16.61 100 PRO A CA 1
ATOM 762 C C . PRO A 1 98 ? -1.647 25.718 13.826 1.00 18.90 100 PRO A C 1
ATOM 763 O O . PRO A 1 98 ? -0.869 25.585 12.869 1.00 21.36 100 PRO A O 1
ATOM 767 N N . ALA A 1 99 ? -2.716 24.935 13.988 1.00 20.36 101 ALA A N 1
ATOM 768 C CA . ALA A 1 99 ? -2.969 23.834 13.066 1.00 22.54 101 ALA A CA 1
ATOM 769 C C . ALA A 1 99 ? -3.224 24.329 11.647 1.00 18.55 101 ALA A C 1
ATOM 770 O O . ALA A 1 99 ? -2.968 23.599 10.682 1.00 25.33 101 ALA A O 1
ATOM 772 N N . LYS A 1 100 ? -3.723 25.559 11.498 1.00 17.04 102 LYS A N 1
ATOM 773 C CA . LYS A 1 100 ? -4.061 26.106 10.188 1.00 15.59 102 LYS A CA 1
ATOM 774 C C . LYS A 1 100 ? -2.857 26.659 9.441 1.00 18.13 102 LYS A C 1
ATOM 775 O O . LYS A 1 100 ? -2.975 26.958 8.246 1.00 17.78 102 LYS A O 1
ATOM 781 N N . ALA A 1 101 ? -1.709 26.785 10.102 1.00 18.29 103 ALA A N 1
ATOM 782 C CA . ALA A 1 101 ? -0.458 27.149 9.438 1.00 20.43 103 ALA A CA 1
ATOM 783 C C . ALA A 1 101 ? -0.574 28.465 8.672 1.00 17.49 103 ALA A C 1
ATOM 784 O O . ALA A 1 101 ? -0.119 28.582 7.532 1.00 17.81 103 ALA A O 1
ATOM 786 N N . SER A 1 102 ? -1.184 29.469 9.299 1.00 14.31 104 SER A N 1
ATOM 787 C CA . SER A 1 102 ? -1.186 30.797 8.705 1.00 12.73 104 SER A CA 1
ATOM 788 C C . SER A 1 102 ? 0.244 31.315 8.628 1.00 13.27 104 SER A C 1
ATOM 789 O O . SER A 1 102 ? 1.121 30.913 9.399 1.00 15.43 104 SER A O 1
ATOM 792 N N A LEU A 1 103 ? 0.494 32.201 7.668 0.44 11.27 105 LEU A N 1
ATOM 793 N N B LEU A 1 103 ? 0.478 32.201 7.663 0.56 11.27 105 LEU A N 1
ATOM 794 C CA A LEU A 1 103 ? 1.776 32.887 7.609 0.44 9.62 105 LEU A CA 1
ATOM 795 C CA B LEU A 1 103 ? 1.742 32.906 7.554 0.56 9.58 105 LEU A CA 1
ATOM 796 C C A LEU A 1 103 ? 1.777 34.195 8.382 0.44 10.58 105 LEU A C 1
ATOM 797 C C B LEU A 1 103 ? 1.781 34.178 8.386 0.56 10.57 105 LEU A C 1
ATOM 798 O O A LEU A 1 103 ? 2.774 34.925 8.330 0.44 12.05 105 LEU A O 1
ATOM 799 O O B LEU A 1 103 ? 2.811 34.861 8.387 0.56 12.08 105 LEU A O 1
ATOM 808 N N . PHE A 1 104 ? 0.691 34.507 9.094 1.00 10.75 106 PHE A N 1
ATOM 809 C CA . PHE A 1 104 ? 0.518 35.837 9.665 1.00 10.49 106 PHE A CA 1
ATOM 810 C C . PHE A 1 104 ? 0.181 35.903 11.151 1.00 9.09 106 PHE A C 1
ATOM 811 O O . PHE A 1 104 ? -0.034 37.011 11.655 1.00 10.07 106 PHE A O 1
ATOM 819 N N . ALA A 1 105 ? 0.128 34.779 11.872 1.00 10.49 107 ALA A N 1
ATOM 820 C CA . ALA A 1 105 ? -0.213 34.858 13.288 1.00 11.97 107 ALA A CA 1
ATOM 821 C C . ALA A 1 105 ? 0.830 35.628 14.083 1.00 11.69 107 ALA A C 1
ATOM 822 O O . ALA A 1 105 ? 0.522 36.136 15.174 1.00 11.58 107 ALA A O 1
ATOM 824 N N . GLN A 1 106 ? 2.052 35.733 13.560 1.00 9.85 108 GLN A N 1
ATOM 825 C CA . GLN A 1 106 ? 3.103 36.453 14.270 1.00 10.02 108 GLN A CA 1
ATOM 826 C C . GLN A 1 106 ? 2.897 37.957 14.223 1.00 10.38 108 GLN A C 1
ATOM 827 O O . GLN A 1 106 ? 3.712 38.698 14.781 1.00 11.09 108 GLN A O 1
ATOM 833 N N . PHE A 1 107 ? 1.826 38.416 13.572 1.00 8.31 109 PHE A N 1
ATOM 834 C CA . PHE A 1 107 ? 1.426 39.817 13.580 1.00 8.88 109 PHE A CA 1
ATOM 835 C C . PHE A 1 107 ? 0.327 40.119 14.596 1.00 10.28 109 PHE A C 1
ATOM 836 O O . PHE A 1 107 ? -0.020 41.291 14.771 1.00 11.31 109 PHE A O 1
ATOM 844 N N . ILE A 1 108 ? -0.233 39.103 15.252 1.00 9.75 110 ILE A N 1
ATOM 845 C CA . ILE A 1 108 ? -1.218 39.313 16.320 1.00 9.00 110 ILE A CA 1
ATOM 846 C C . ILE A 1 108 ? -0.870 38.497 17.568 1.00 11.74 110 ILE A C 1
ATOM 847 O O . ILE A 1 108 ? -1.760 37.864 18.156 1.00 12.83 110 ILE A O 1
ATOM 852 N N . PRO A 1 109 ? 0.386 38.502 18.037 1.00 11.22 111 PRO A N 1
ATOM 853 C CA . PRO A 1 109 ? 0.725 37.685 19.217 1.00 10.36 111 PRO A CA 1
ATOM 854 C C . PRO A 1 109 ? 0.103 38.196 20.498 1.00 14.68 111 PRO A C 1
ATOM 855 O O . PRO A 1 109 ? 0.116 37.477 21.506 1.00 15.79 111 PRO A O 1
ATOM 859 N N . PHE A 1 110 ? -0.441 39.403 20.483 1.00 11.38 112 PHE A N 1
ATOM 860 C CA . PHE A 1 110 ? -1.017 40.039 21.658 1.00 12.46 112 PHE A CA 1
ATOM 861 C C . PHE A 1 110 ? -2.502 39.731 21.846 1.00 15.09 112 PHE A C 1
ATOM 862 O O . PHE A 1 110 ? -3.068 40.115 22.876 1.00 14.82 112 PHE A O 1
ATOM 870 N N . ILE A 1 111 ? -3.156 39.066 20.895 1.00 12.28 113 ILE A N 1
ATOM 871 C CA . ILE A 1 111 ? -4.580 38.768 21.018 1.00 12.58 113 ILE A CA 1
ATOM 872 C C . ILE A 1 111 ? -4.763 37.469 21.790 1.00 14.21 113 ILE A C 1
ATOM 873 O O . ILE A 1 111 ? -4.241 36.419 21.404 1.00 15.93 113 ILE A O 1
ATOM 878 N N . ALA A 1 112 ? -5.534 37.535 22.872 1.00 15.11 114 ALA A N 1
ATOM 879 C CA . ALA A 1 112 ? -5.861 36.351 23.653 1.00 14.97 114 ALA A CA 1
ATOM 880 C C . ALA A 1 112 ? -7.109 35.646 23.139 1.00 17.49 114 ALA A C 1
ATOM 881 O O . ALA A 1 112 ? -7.121 34.414 23.033 1.00 19.83 114 ALA A O 1
ATOM 883 N N . SER A 1 113 ? -8.154 36.400 22.796 1.00 15.82 115 SER A N 1
ATOM 884 C CA . SER A 1 113 ? -9.412 35.799 22.375 1.00 15.45 115 SER A CA 1
ATOM 885 C C . SER A 1 113 ? -10.230 36.817 21.594 1.00 15.15 115 SER A C 1
ATOM 886 O O . SER A 1 113 ? -10.077 38.030 21.762 1.00 14.45 115 SER A O 1
ATOM 889 N N . VAL A 1 114 ? -11.108 36.296 20.737 1.00 13.73 116 VAL A N 1
ATOM 890 C CA . VAL A 1 114 ? -12.046 37.096 19.960 1.00 14.29 116 VAL A CA 1
ATOM 891 C C . VAL A 1 114 ? -13.418 36.450 20.106 1.00 16.04 116 VAL A C 1
ATOM 892 O O . VAL A 1 114 ? -13.585 35.268 19.786 1.00 16.14 116 VAL A O 1
ATOM 896 N N . THR A 1 115 ? -14.401 37.215 20.586 1.00 15.40 117 THR A N 1
ATOM 897 C CA . THR A 1 115 ? -15.697 36.644 20.932 1.00 17.38 117 THR A CA 1
ATOM 898 C C . THR A 1 115 ? -16.821 37.510 20.386 1.00 14.46 117 THR A C 1
ATOM 899 O O . THR A 1 115 ? -16.790 38.738 20.515 1.00 19.21 117 THR A O 1
ATOM 903 N N . ALA A 1 116 ? -17.821 36.862 19.789 1.00 15.10 118 ALA A N 1
ATOM 904 C CA . ALA A 1 116 ? -19.004 37.564 19.308 1.00 16.54 118 ALA A CA 1
ATOM 905 C C . ALA A 1 116 ? -19.959 37.763 20.476 1.00 19.34 118 ALA A C 1
ATOM 906 O O . ALA A 1 116 ? -20.454 36.787 21.046 1.00 22.61 118 ALA A O 1
ATOM 908 N N . LEU A 1 117 ? -20.221 39.024 20.819 1.00 20.32 119 LEU A N 1
ATOM 909 C CA . LEU A 1 117 ? -21.102 39.340 21.940 1.00 27.80 119 LEU A CA 1
ATOM 910 C C . LEU A 1 117 ? -22.561 39.287 21.520 1.00 32.04 119 LEU A C 1
ATOM 911 O O . LEU A 1 117 ? -23.429 38.880 22.302 1.00 29.22 119 LEU A O 1
ATOM 916 N N . ASP A 1 118 ? -22.841 39.706 20.294 1.00 22.24 120 ASP A N 1
ATOM 917 C CA . ASP A 1 118 ? -24.162 39.630 19.700 1.00 26.51 120 ASP A CA 1
ATOM 918 C C . ASP A 1 118 ? -23.966 39.666 18.189 1.00 30.85 120 ASP A C 1
ATOM 919 O O . ASP A 1 118 ? -22.863 39.403 17.694 1.00 24.00 120 ASP A O 1
ATOM 924 N N . ASP A 1 119 ? -25.020 39.995 17.456 1.00 26.41 121 ASP A N 1
ATOM 925 C CA . ASP A 1 119 ? -24.891 40.017 16.007 1.00 26.62 121 ASP A CA 1
ATOM 926 C C . ASP A 1 119 ? -24.200 41.271 15.487 1.00 26.88 121 ASP A C 1
ATOM 927 O O . ASP A 1 119 ? -24.047 41.411 14.269 1.00 26.70 121 ASP A O 1
ATOM 932 N N . ASN A 1 120 ? -23.766 42.179 16.362 1.00 19.16 122 ASN A N 1
ATOM 933 C CA . ASN A 1 120 ? -23.088 43.378 15.888 1.00 20.06 122 ASN A CA 1
ATOM 934 C C . ASN A 1 120 ? -21.714 43.613 16.499 1.00 17.37 122 ASN A C 1
ATOM 935 O O . ASN A 1 120 ? -20.855 44.193 15.828 1.00 18.02 122 ASN A O 1
ATOM 940 N N . VAL A 1 121 ? -21.473 43.181 17.736 1.00 17.00 123 VAL A N 1
ATOM 941 C CA . VAL A 1 121 ? -20.281 43.565 18.484 1.00 17.48 123 VAL A CA 1
ATOM 942 C C . VAL A 1 121 ? -19.385 42.357 18.702 1.00 17.26 123 VAL A C 1
ATOM 943 O O . VAL A 1 121 ? -19.854 41.266 19.052 1.00 17.56 123 VAL A O 1
ATOM 947 N N . VAL A 1 122 ? -18.085 42.564 18.504 1.00 14.96 124 VAL A N 1
ATOM 948 C CA . VAL A 1 122 ? -17.057 41.564 18.758 1.00 14.30 124 VAL A CA 1
ATOM 949 C C . VAL A 1 122 ? -16.142 42.090 19.858 1.00 13.17 124 VAL A C 1
ATOM 950 O O . VAL A 1 122 ? -15.726 43.252 19.823 1.00 15.68 124 VAL A O 1
ATOM 954 N N . GLU A 1 123 ? -15.830 41.237 20.831 1.00 15.07 125 GLU A N 1
ATOM 955 C CA . GLU A 1 123 ? -14.940 41.594 21.930 1.00 15.42 125 GLU A CA 1
ATOM 956 C C . GLU A 1 123 ? -13.558 40.986 21.711 1.00 12.47 125 GLU A C 1
ATOM 957 O O . GLU A 1 123 ? -13.431 39.769 21.527 1.00 15.42 125 GLU A O 1
ATOM 963 N N . PHE A 1 124 ? -12.532 41.832 21.758 1.00 13.50 126 PHE A N 1
ATOM 964 C CA . PHE A 1 124 ? -11.140 41.415 21.679 1.00 13.22 126 PHE A CA 1
ATOM 965 C C . PHE A 1 124 ? -10.523 41.523 23.065 1.00 14.90 126 PHE A C 1
ATOM 966 O O . PHE A 1 124 ? -10.544 42.597 23.672 1.00 16.28 126 PHE A O 1
ATOM 974 N N . LYS A 1 125 ? -9.974 40.419 23.552 1.00 12.39 127 LYS A N 1
ATOM 975 C CA . LYS A 1 125 ? -9.211 40.391 24.792 1.00 15.08 127 LYS A CA 1
ATOM 976 C C . LYS A 1 125 ? -7.740 40.226 24.442 1.00 17.81 127 LYS A C 1
ATOM 977 O O . LYS A 1 125 ? -7.384 39.364 23.629 1.00 15.79 127 LYS A O 1
ATOM 983 N N . LEU A 1 126 ? -6.900 41.065 25.032 1.00 13.55 128 LEU A N 1
ATOM 984 C CA . LEU A 1 126 ? -5.468 41.031 24.773 1.00 14.63 128 LEU A CA 1
ATOM 985 C C . LEU A 1 126 ? -4.719 40.357 25.916 1.00 19.90 128 LEU A C 1
ATOM 986 O O . LEU A 1 126 ? -5.154 40.384 27.074 1.00 18.79 128 LEU A O 1
ATOM 991 N N . LYS A 1 127 ? -3.568 39.766 25.574 1.00 15.09 129 LYS A N 1
ATOM 992 C CA . LYS A 1 127 ? -2.684 39.175 26.580 1.00 14.36 129 LYS A CA 1
ATOM 993 C C . LYS A 1 127 ? -1.969 40.239 27.402 1.00 17.62 129 LYS A C 1
ATOM 994 O O . LYS A 1 127 ? -1.630 39.999 28.568 1.00 20.13 129 LYS A O 1
ATOM 1000 N N . TYR A 1 128 ? -1.711 41.396 26.805 1.00 14.67 130 TYR A N 1
ATOM 1001 C CA . TYR A 1 128 ? -1.026 42.527 27.413 1.00 14.83 130 TYR A CA 1
ATOM 1002 C C . TYR A 1 128 ? -1.350 43.754 26.576 1.00 18.92 130 TYR A C 1
ATOM 1003 O O . TYR A 1 128 ? -1.825 43.620 25.445 1.00 15.28 130 TYR A O 1
ATOM 1012 N N . PRO A 1 129 ? -1.124 44.958 27.100 1.00 15.13 131 PRO A N 1
ATOM 1013 C CA . PRO A 1 129 ? -1.484 46.158 26.338 1.00 15.35 131 PRO A CA 1
ATOM 1014 C C . PRO A 1 129 ? -0.680 46.246 25.051 1.00 13.80 131 PRO A C 1
ATOM 1015 O O . PRO A 1 129 ? 0.479 45.842 24.993 1.00 15.93 131 PRO A O 1
ATOM 1019 N N . PHE A 1 130 ? -1.316 46.776 24.006 1.00 15.01 132 PHE A N 1
ATOM 1020 C CA . PHE A 1 130 ? -0.643 46.901 22.718 1.00 14.48 132 PHE A CA 1
ATOM 1021 C C . PHE A 1 130 ? -1.206 48.125 22.012 1.00 16.01 132 PHE A C 1
ATOM 1022 O O . PHE A 1 130 ? -2.328 48.092 21.497 1.00 14.65 132 PHE A O 1
ATOM 1030 N N . ALA A 1 131 ? -0.423 49.203 21.990 1.00 15.61 133 ALA A N 1
ATOM 1031 C CA . ALA A 1 131 ? -0.928 50.482 21.504 1.00 18.69 133 ALA A CA 1
ATOM 1032 C C . ALA A 1 131 ? -1.289 50.434 20.023 1.00 15.27 133 ALA A C 1
ATOM 1033 O O . ALA A 1 131 ? -2.185 51.162 19.585 1.00 17.26 133 ALA A O 1
ATOM 1035 N N . LEU A 1 132 ? -0.616 49.587 19.239 1.00 13.50 134 LEU A N 1
ATOM 1036 C CA . LEU A 1 132 ? -0.867 49.497 17.804 1.00 10.66 134 LEU A CA 1
ATOM 1037 C C . LEU A 1 132 ? -1.959 48.488 17.451 1.00 14.08 134 LEU A C 1
ATOM 1038 O O . LEU A 1 132 ? -2.035 48.044 16.297 1.00 12.52 134 LEU A O 1
ATOM 1043 N N . PHE A 1 133 ? -2.828 48.148 18.403 1.00 13.21 135 PHE A N 1
ATOM 1044 C CA . PHE A 1 133 ? -3.886 47.173 18.149 1.00 12.21 135 PHE A CA 1
ATOM 1045 C C . PHE A 1 133 ? -4.682 47.508 16.889 1.00 14.67 135 PHE A C 1
ATOM 1046 O O . PHE A 1 133 ? -4.860 46.655 16.010 1.00 12.45 135 PHE A O 1
ATOM 1054 N N . LYS A 1 134 ? -5.176 48.747 16.780 1.00 14.18 136 LYS A N 1
ATOM 1055 C CA . LYS A 1 134 ? -6.057 49.080 15.660 1.00 14.82 136 LYS A CA 1
ATOM 1056 C C . LYS A 1 134 ? -5.311 49.003 14.336 1.00 14.51 136 LYS A C 1
ATOM 1057 O O . LYS A 1 134 ? -5.862 48.543 13.325 1.00 14.55 136 LYS A O 1
ATOM 1063 N N . GLU A 1 135 ? -4.050 49.432 14.337 1.00 12.53 137 GLU A N 1
ATOM 1064 C CA . GLU A 1 135 ? -3.250 49.438 13.122 1.00 14.08 137 GLU A CA 1
ATOM 1065 C C . GLU A 1 135 ? -3.002 48.030 12.599 1.00 13.24 137 GLU A C 1
ATOM 1066 O O . 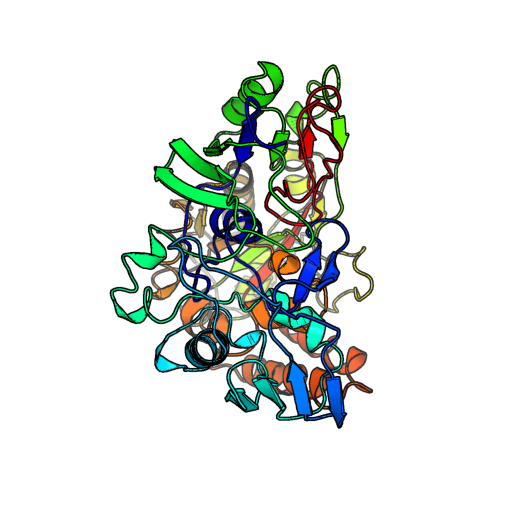GLU A 1 135 ? -2.885 47.835 11.383 1.00 12.56 137 GLU A O 1
ATOM 1072 N N . ARG A 1 136 ? -2.910 47.040 13.485 1.00 10.71 138 ARG A N 1
ATOM 1073 C CA . ARG A 1 136 ? -2.666 45.668 13.049 1.00 10.70 138 ARG A CA 1
ATOM 1074 C C . ARG A 1 136 ? -3.906 44.989 12.482 1.00 12.01 138 ARG A C 1
ATOM 1075 O O . ARG A 1 136 ? -3.777 43.942 11.837 1.00 11.92 138 ARG A O 1
ATOM 1083 N N . LEU A 1 137 ? -5.097 45.546 12.712 1.00 9.74 139 LEU A N 1
ATOM 1084 C CA . LEU A 1 137 ? -6.314 44.907 12.235 1.00 9.37 139 LEU A CA 1
ATOM 1085 C C . LEU A 1 137 ? -6.340 44.789 10.721 1.00 9.71 139 LEU A C 1
ATOM 1086 O O . LEU A 1 137 ? -7.039 43.916 10.197 1.00 11.90 139 LEU A O 1
ATOM 1091 N N . THR A 1 138 ? -5.601 45.646 10.010 1.00 11.51 140 THR A N 1
ATOM 1092 C CA . THR A 1 138 ? -5.640 45.598 8.549 1.00 10.76 140 THR A CA 1
ATOM 1093 C C . THR A 1 138 ? -5.109 44.269 8.024 1.00 11.78 140 THR A C 1
ATOM 1094 O O . THR A 1 138 ? -5.473 43.840 6.920 1.00 10.77 140 THR A O 1
ATOM 1098 N N . ILE A 1 139 ? -4.259 43.600 8.801 1.00 9.60 141 ILE A N 1
ATOM 1099 C CA . ILE A 1 139 ? -3.655 42.345 8.377 1.00 10.29 141 ILE A CA 1
ATOM 1100 C C . ILE A 1 139 ? -4.676 41.210 8.361 1.00 10.25 141 ILE A C 1
ATOM 1101 O O . ILE A 1 139 ? -4.581 40.290 7.534 1.00 12.45 141 ILE A O 1
ATOM 1106 N N . ILE A 1 140 ? -5.657 41.243 9.261 1.00 10.01 142 ILE A N 1
ATOM 1107 C CA . ILE A 1 140 ? -6.607 40.141 9.428 1.00 10.28 142 ILE A CA 1
ATOM 1108 C C . ILE A 1 140 ? -7.857 40.469 8.611 1.00 9.81 142 ILE A C 1
ATOM 1109 O O . ILE A 1 140 ? -8.847 41.014 9.108 1.00 11.13 142 ILE A O 1
ATOM 1114 N N . LYS A 1 141 ? -7.821 40.125 7.324 1.00 9.51 143 LYS A N 1
ATOM 1115 C CA . LYS A 1 141 ? -8.997 40.327 6.488 1.00 10.78 143 LYS A CA 1
ATOM 1116 C C . LYS A 1 141 ? -10.154 39.462 6.977 1.00 9.35 143 LYS A C 1
ATOM 1117 O O . LYS A 1 141 ? -9.969 38.338 7.451 1.00 10.34 143 LYS A O 1
ATOM 1123 N N . ILE A 1 142 ? -11.365 39.982 6.835 1.00 9.62 144 ILE A N 1
ATOM 1124 C CA . ILE A 1 142 ? -12.560 39.275 7.289 1.00 12.60 144 ILE A CA 1
ATOM 1125 C C . ILE A 1 142 ? -13.076 38.414 6.144 1.00 11.68 144 ILE A C 1
ATOM 1126 O O . ILE A 1 142 ? -13.398 38.928 5.064 1.00 10.63 144 ILE A O 1
ATOM 1131 N N . VAL A 1 143 ? -13.149 37.108 6.381 1.00 11.33 145 VAL A N 1
ATOM 1132 C CA . VAL A 1 143 ? -13.508 36.147 5.340 1.00 10.84 145 VAL A CA 1
ATOM 1133 C C . VAL A 1 143 ? -14.879 35.551 5.639 1.00 11.54 145 VAL A C 1
ATOM 1134 O O . VAL A 1 143 ? -15.302 35.509 6.804 1.00 12.42 145 VAL A O 1
ATOM 1138 N N . PRO A 1 144 ? -15.603 35.082 4.627 1.00 11.64 146 PRO A N 1
ATOM 1139 C CA . PRO A 1 144 ? -16.917 34.461 4.854 1.00 13.01 146 PRO A CA 1
ATOM 1140 C C . PRO A 1 144 ? -16.760 33.007 5.277 1.00 12.39 146 PRO A C 1
ATOM 1141 O O . PRO A 1 144 ? -16.400 32.142 4.475 1.00 13.32 146 PRO A O 1
ATOM 1145 N N . LYS A 1 145 ? -17.056 32.735 6.551 1.00 12.01 147 LYS A N 1
ATOM 1146 C CA . LYS A 1 145 ? -16.904 31.384 7.082 1.00 12.47 147 LYS A CA 1
ATOM 1147 C C . LYS A 1 145 ? -17.644 30.350 6.239 1.00 12.56 147 LYS A C 1
ATOM 1148 O O . LYS A 1 145 ? -17.124 29.255 5.992 1.00 15.17 147 LYS A O 1
ATOM 1154 N N . HIS A 1 146 ? -18.868 30.664 5.805 1.00 14.56 148 HIS A N 1
ATOM 1155 C CA . HIS A 1 146 ? -19.656 29.665 5.083 1.00 12.17 148 HIS A CA 1
ATOM 1156 C C . HIS A 1 146 ? -19.022 29.289 3.749 1.00 15.71 148 HIS A C 1
ATOM 1157 O O . HIS A 1 146 ? -19.237 28.176 3.253 1.00 18.78 148 HIS A O 1
ATOM 1164 N N A ILE A 1 147 ? -18.258 30.202 3.150 0.54 13.09 149 ILE A N 1
ATOM 1165 N N B ILE A 1 147 ? -18.229 30.183 3.165 0.46 13.10 149 ILE A N 1
ATOM 1166 C CA A ILE A 1 147 ? -17.526 29.878 1.931 0.54 14.82 149 ILE A CA 1
ATOM 1167 C CA B ILE A 1 147 ? -17.534 29.847 1.927 0.46 14.81 149 ILE A CA 1
ATOM 1168 C C A ILE A 1 147 ? -16.268 29.083 2.258 0.54 13.84 149 ILE A C 1
ATOM 1169 C C B ILE A 1 147 ? -16.237 29.103 2.218 0.46 13.83 149 ILE A C 1
ATOM 1170 O O A ILE A 1 147 ? -16.030 28.005 1.704 0.54 14.26 149 ILE A O 1
ATOM 1171 O O B ILE A 1 147 ? -15.938 28.078 1.597 0.46 14.38 149 ILE A O 1
ATOM 1180 N N . VAL A 1 148 ? -15.444 29.602 3.169 1.00 12.86 150 VAL A N 1
ATOM 1181 C CA . VAL A 1 148 ? -14.168 28.957 3.466 1.00 13.22 150 VAL A CA 1
ATOM 1182 C C . VAL A 1 148 ? -14.374 27.526 3.952 1.00 14.78 150 VAL A C 1
ATOM 1183 O O . VAL A 1 148 ? -13.622 26.619 3.586 1.00 16.31 150 VAL A O 1
ATOM 1187 N N . GLU A 1 149 ? -15.380 27.309 4.803 1.00 14.91 151 GLU A N 1
ATOM 1188 C CA . GLU A 1 149 ? -15.618 25.979 5.352 1.00 16.60 151 GLU A CA 1
ATOM 1189 C C . GLU A 1 149 ? -16.021 24.992 4.270 1.00 17.28 151 GLU A C 1
ATOM 1190 O O . GLU A 1 149 ? -15.810 23.782 4.424 1.00 23.16 151 GLU A O 1
ATOM 1196 N N . ALA A 1 150 ? -16.611 25.488 3.187 1.00 15.30 152 ALA A N 1
ATOM 1197 C CA . ALA A 1 150 ? -17.026 24.658 2.063 1.00 14.73 152 ALA A CA 1
ATOM 1198 C C . ALA A 1 150 ? -15.870 24.252 1.163 1.00 17.13 152 ALA A C 1
ATOM 1199 O O . ALA A 1 150 ? -16.083 23.471 0.230 1.00 17.35 152 ALA A O 1
ATOM 1201 N N . GLY A 1 151 ? -14.663 24.761 1.401 1.00 13.95 153 GLY A N 1
ATOM 1202 C CA . GLY A 1 151 ? -13.535 24.391 0.568 1.00 15.82 153 GLY A CA 1
ATOM 1203 C C . GLY A 1 151 ? -12.450 25.448 0.549 1.00 13.32 153 GLY A C 1
ATOM 1204 O O . GLY A 1 151 ? -12.568 26.453 -0.158 1.00 15.15 153 GLY A O 1
ATOM 1205 N N . GLN A 1 152 ? -11.382 25.213 1.311 1.00 14.26 154 GLN A N 1
ATOM 1206 C CA A GLN A 1 152 ? -10.330 26.216 1.438 0.36 13.29 154 GLN A CA 1
ATOM 1207 C CA B GLN A 1 152 ? -10.328 26.217 1.436 0.64 13.22 154 GLN A CA 1
ATOM 1208 C C . GLN A 1 152 ? -9.587 26.419 0.123 1.00 15.35 154 GLN A C 1
ATOM 1209 O O . GLN A 1 152 ? -9.305 27.558 -0.263 1.00 13.18 154 GLN A O 1
ATOM 1220 N N A SER A 1 153 ? -9.256 25.329 -0.576 0.92 13.34 155 SER A N 1
ATOM 1221 N N B SER A 1 153 ? -9.266 25.328 -0.576 0.08 13.50 155 SER A N 1
ATOM 1222 C CA A SER A 1 153 ? -8.540 25.456 -1.846 0.92 14.63 155 SER A CA 1
ATOM 1223 C CA B SER A 1 153 ? -8.538 25.448 -1.835 0.08 14.66 155 SER A CA 1
ATOM 1224 C C A SER A 1 153 ? -9.356 26.240 -2.861 0.92 13.20 155 SER A C 1
ATOM 1225 C C B SER A 1 153 ? -9.348 26.215 -2.873 0.08 13.27 155 SER A C 1
ATOM 1226 O O A SER A 1 153 ? -8.812 27.053 -3.620 0.92 13.35 155 SER A O 1
ATOM 1227 O O B SER A 1 153 ? -8.795 27.016 -3.635 0.08 13.43 155 SER A O 1
ATOM 1232 N N . ALA A 1 154 ? -10.662 25.981 -2.921 1.00 13.02 156 ALA A N 1
ATOM 1233 C CA . ALA A 1 154 ? -11.497 26.701 -3.873 1.00 11.67 156 ALA A CA 1
ATOM 1234 C C . ALA A 1 154 ? -11.548 28.187 -3.539 1.00 12.06 156 ALA A C 1
ATOM 1235 O O . ALA A 1 154 ? -11.489 29.032 -4.438 1.00 15.34 156 ALA A O 1
ATOM 1237 N N . PHE A 1 155 ? -11.652 28.517 -2.251 1.00 12.48 157 PHE A N 1
ATOM 1238 C CA . PHE A 1 155 ? -11.652 29.913 -1.821 1.00 11.76 157 PHE A CA 1
ATOM 1239 C C . PHE A 1 155 ? -10.310 30.583 -2.122 1.00 10.11 157 PHE A C 1
ATOM 1240 O O . PHE A 1 155 ? -10.266 31.752 -2.529 1.00 11.54 157 PHE A O 1
ATOM 1248 N N . ASP A 1 156 ? -9.210 29.849 -1.926 1.00 10.13 158 ASP A N 1
ATOM 1249 C CA . ASP A 1 156 ? -7.869 30.371 -2.189 1.00 11.90 158 ASP A CA 1
ATOM 1250 C C . ASP A 1 156 ? -7.718 30.776 -3.653 1.00 11.62 158 ASP A C 1
ATOM 1251 O O . ASP A 1 156 ? -7.024 31.753 -3.966 1.00 12.29 158 ASP A O 1
ATOM 1256 N N . ALA A 1 157 ? -8.371 30.048 -4.563 1.00 11.57 159 ALA A N 1
ATOM 1257 C CA . ALA A 1 157 ? -8.291 30.339 -5.986 1.00 11.10 159 ALA A CA 1
ATOM 1258 C C . ALA A 1 157 ? -9.330 31.344 -6.454 1.00 13.82 159 ALA A C 1
ATOM 1259 O O . ALA A 1 157 ? -9.140 31.955 -7.515 1.00 17.19 159 ALA A O 1
ATOM 1261 N N . LYS A 1 158 ? -10.421 31.509 -5.706 1.00 12.35 160 LYS A N 1
ATOM 1262 C CA . LYS A 1 158 ? -11.539 32.371 -6.096 1.00 13.27 160 LYS A CA 1
ATOM 1263 C C . LYS A 1 158 ? -12.023 33.078 -4.842 1.00 13.94 160 LYS A C 1
ATOM 1264 O O . LYS A 1 158 ? -13.024 32.691 -4.223 1.00 15.58 160 LYS A O 1
ATOM 1270 N N . PRO A 1 159 ? -11.319 34.121 -4.422 1.00 10.68 161 PRO A N 1
ATOM 1271 C CA . PRO A 1 159 ? -11.619 34.739 -3.122 1.00 12.29 161 PRO A CA 1
ATOM 1272 C C . PRO A 1 159 ? -12.926 35.514 -3.135 1.00 11.83 161 PRO A C 1
ATOM 1273 O O . PRO A 1 159 ? -13.269 36.187 -4.111 1.00 14.29 161 PRO A O 1
ATOM 1277 N N . ILE A 1 160 ? -13.635 35.441 -2.008 1.00 10.78 162 ILE A N 1
ATOM 1278 C CA . ILE A 1 160 ? -14.868 36.181 -1.764 1.00 11.56 162 ILE A CA 1
ATOM 1279 C C . ILE A 1 160 ? -14.629 37.040 -0.530 1.00 9.71 162 ILE A C 1
ATOM 1280 O O . ILE A 1 160 ? -14.327 36.509 0.543 1.00 11.34 162 ILE A O 1
ATOM 1285 N N . GLY A 1 161 ? -14.746 38.355 -0.685 1.00 10.66 163 GLY A N 1
ATOM 1286 C CA . GLY A 1 161 ? -14.533 39.280 0.411 1.00 10.32 163 GLY A CA 1
ATOM 1287 C C . GLY A 1 161 ? -15.658 40.291 0.495 1.00 10.70 163 GLY A C 1
ATOM 1288 O O . GLY A 1 161 ? -16.736 40.055 -0.066 1.00 12.56 163 GLY A O 1
ATOM 1289 N N . SER A 1 162 ? -15.413 41.425 1.159 1.00 10.57 164 SER A N 1
ATOM 1290 C CA . SER A 1 162 ? -16.388 42.510 1.250 1.00 10.58 164 SER A CA 1
ATOM 1291 C C . SER A 1 162 ? -15.867 43.822 0.674 1.00 12.10 164 SER A C 1
ATOM 1292 O O . SER A 1 162 ? -16.542 44.846 0.787 1.00 13.33 164 SER A O 1
ATOM 1295 N N . GLY A 1 163 ? -14.675 43.824 0.077 1.00 11.09 165 GLY A N 1
ATOM 1296 C CA . GLY A 1 163 ? -14.073 45.036 -0.427 1.00 10.68 165 GLY A CA 1
ATOM 1297 C C . GLY A 1 163 ? -14.782 45.605 -1.639 1.00 12.50 165 GLY A C 1
ATOM 1298 O O . GLY A 1 163 ? -15.712 45.004 -2.186 1.00 10.94 165 GLY A O 1
ATOM 1299 N N . PRO A 1 164 ? -14.335 46.783 -2.083 1.00 11.29 166 PRO A N 1
ATOM 1300 C CA . PRO A 1 164 ? -15.051 47.491 -3.157 1.00 12.79 166 PRO A CA 1
ATOM 1301 C C . PRO A 1 164 ? -14.943 46.827 -4.516 1.00 14.08 166 PRO A C 1
ATOM 1302 O O . PRO A 1 164 ? -15.746 47.153 -5.404 1.00 11.30 166 PRO A O 1
ATOM 1306 N N . TYR A 1 165 ? -13.995 45.916 -4.721 1.00 11.40 167 TYR A N 1
ATOM 1307 C CA . TYR A 1 165 ? -13.896 45.171 -5.968 1.00 10.84 167 TYR A CA 1
ATOM 1308 C C . TYR A 1 165 ? -14.088 43.684 -5.706 1.00 10.73 167 TYR A C 1
ATOM 1309 O O . TYR A 1 165 ? -13.554 43.140 -4.732 1.00 14.07 167 TYR A O 1
ATOM 1318 N N . LYS A 1 166 ? -14.871 43.042 -6.568 1.00 12.42 168 LYS A N 1
ATOM 1319 C CA . LYS A 1 166 ? -15.070 41.603 -6.544 1.00 11.75 168 LYS A CA 1
ATOM 1320 C C . LYS A 1 166 ? -14.072 40.949 -7.487 1.00 12.06 168 LYS A C 1
ATOM 1321 O O . LYS A 1 166 ? -13.757 41.489 -8.547 1.00 14.98 168 LYS A O 1
ATOM 1327 N N . PHE A 1 167 ? -13.583 39.782 -7.085 1.00 13.60 169 PHE A N 1
ATOM 1328 C CA . PHE A 1 167 ? -12.716 38.970 -7.932 1.00 12.81 169 PHE A CA 1
ATOM 1329 C C . PHE A 1 167 ? -13.542 38.320 -9.035 1.00 14.00 169 PHE A C 1
ATOM 1330 O O . PHE A 1 167 ? -14.594 37.728 -8.772 1.00 15.96 169 PHE A O 1
ATOM 1338 N N . VAL A 1 168 ? -13.072 38.445 -10.272 1.00 13.47 170 VAL A N 1
ATOM 1339 C CA . VAL A 1 168 ? -13.667 37.761 -11.420 1.00 12.73 170 VAL A CA 1
ATOM 1340 C C . VAL A 1 168 ? -12.845 36.545 -11.831 1.00 13.33 170 VAL A C 1
ATOM 1341 O O . VAL A 1 168 ? -13.355 35.423 -11.874 1.00 16.32 170 VAL A O 1
ATOM 1345 N N . SER A 1 169 ? -11.553 36.737 -12.091 1.00 13.38 171 SER A N 1
ATOM 1346 C CA . SER A 1 169 ? -10.721 35.634 -12.541 1.00 12.25 171 SER A CA 1
ATOM 1347 C C . SER A 1 169 ? -9.252 35.990 -12.368 1.00 11.58 171 SER A C 1
ATOM 1348 O O . SER A 1 169 ? -8.874 37.164 -12.296 1.00 14.97 171 SER A O 1
ATOM 1351 N N . ALA A 1 170 ? -8.429 34.949 -12.330 1.00 13.88 172 ALA A N 1
ATOM 1352 C CA . ALA A 1 170 ? -6.983 35.109 -12.332 1.00 14.91 172 ALA A CA 1
ATOM 1353 C C . ALA A 1 170 ? -6.401 34.005 -13.192 1.00 22.46 172 ALA A C 1
ATOM 1354 O O . ALA A 1 170 ? -6.734 32.833 -13.003 1.00 20.69 172 ALA A O 1
ATOM 1356 N N A THR A 1 171 ? -5.540 34.380 -14.135 0.39 17.53 173 THR A N 1
ATOM 1357 N N B THR A 1 171 ? -5.534 34.379 -14.131 0.61 17.50 173 THR A N 1
ATOM 1358 C CA . THR A 1 171 ? -4.910 33.433 -15.048 1.00 19.48 173 THR A CA 1
ATOM 1359 C C A THR A 1 171 ? -3.413 33.695 -15.048 0.39 16.70 173 THR A C 1
ATOM 1360 C C B THR A 1 171 ? -3.412 33.693 -15.057 0.61 16.62 173 THR A C 1
ATOM 1361 O O A THR A 1 171 ? -2.976 34.805 -15.368 0.39 17.21 173 THR A O 1
ATOM 1362 O O B THR A 1 171 ? -2.975 34.799 -15.392 0.61 17.17 173 THR A O 1
ATOM 1369 N N . LYS A 1 172 ? -2.635 32.675 -14.692 1.00 19.66 174 LYS A N 1
ATOM 1370 C CA . LYS A 1 172 ? -1.191 32.834 -14.583 1.00 22.17 174 LYS A CA 1
ATOM 1371 C C . LYS A 1 172 ? -0.603 33.382 -15.876 1.00 18.24 174 LYS A C 1
ATOM 1372 O O . LYS A 1 172 ? -1.002 32.993 -16.981 1.00 21.03 174 LYS A O 1
ATOM 1378 N N . ASP A 1 173 ? 0.335 34.313 -15.724 1.00 19.58 175 ASP A N 1
ATOM 1379 C CA . ASP A 1 173 ? 1.054 34.933 -16.833 1.00 21.49 175 ASP A CA 1
ATOM 1380 C C . ASP A 1 173 ? 0.134 35.702 -17.767 1.00 21.11 175 ASP A C 1
ATOM 1381 O O . ASP A 1 173 ? 0.520 36.024 -18.891 1.00 22.88 175 ASP A O 1
ATOM 1386 N N . ASP A 1 174 ? -1.073 36.024 -17.306 1.00 16.49 176 ASP A N 1
ATOM 1387 C CA . ASP A 1 174 ? -2.065 36.687 -18.140 1.00 16.73 176 ASP A CA 1
ATOM 1388 C C . ASP A 1 174 ? -2.652 37.890 -17.405 1.00 15.05 176 ASP A C 1
ATOM 1389 O O . ASP A 1 174 ? -2.169 39.013 -17.587 1.00 15.60 176 ASP A O 1
ATOM 1394 N N . ARG A 1 175 ? -3.663 37.684 -16.558 1.00 15.26 177 ARG A N 1
ATOM 1395 C CA . ARG A 1 175 ? -4.300 38.843 -15.941 1.00 12.38 177 ARG A CA 1
ATOM 1396 C C . ARG A 1 175 ? -5.134 38.429 -14.737 1.00 14.07 177 ARG A C 1
ATOM 1397 O O . ARG A 1 175 ? -5.541 37.271 -14.603 1.00 15.68 177 ARG A O 1
ATOM 1405 N N . ILE A 1 176 ? -5.378 39.408 -13.862 1.00 11.70 178 ILE A N 1
ATOM 1406 C CA . ILE A 1 176 ? -6.398 39.333 -12.822 1.00 9.72 178 ILE A CA 1
ATOM 1407 C C . ILE A 1 176 ? -7.483 40.329 -13.195 1.00 10.34 178 ILE A C 1
ATOM 1408 O O . ILE A 1 176 ? -7.183 41.477 -13.538 1.00 12.93 178 ILE A O 1
ATOM 1413 N N . VAL A 1 177 ? -8.740 39.898 -13.123 1.00 12.50 179 VAL A N 1
ATOM 1414 C CA . VAL A 1 177 ? -9.873 40.735 -13.499 1.00 11.78 179 VAL A CA 1
ATOM 1415 C C . VAL A 1 177 ? -10.740 40.940 -12.266 1.00 11.91 179 VAL A C 1
ATOM 1416 O O . VAL A 1 177 ? -11.032 39.980 -11.543 1.00 13.86 179 VAL A O 1
ATOM 1420 N N . PHE A 1 178 ? -11.128 42.190 -12.028 1.00 10.30 180 PHE A N 1
ATOM 1421 C CA . PHE A 1 178 ? -12.001 42.586 -10.934 1.00 11.23 180 PHE A CA 1
ATOM 1422 C C . PHE A 1 178 ? -13.234 43.251 -11.532 1.00 11.89 180 PHE A C 1
ATOM 1423 O O . PHE A 1 178 ? -13.203 43.755 -12.662 1.00 13.68 180 PHE A O 1
ATOM 1431 N N . GLU A 1 179 ? -14.310 43.309 -10.750 1.00 12.59 181 GLU A N 1
ATOM 1432 C CA . GLU A 1 179 ? -15.470 44.105 -11.127 1.00 12.97 181 GLU A CA 1
ATOM 1433 C C . GLU A 1 179 ? -15.976 44.863 -9.909 1.00 14.46 181 GLU A C 1
ATOM 1434 O O . GLU A 1 179 ? -15.757 44.449 -8.767 1.00 13.82 181 GLU A O 1
ATOM 1440 N N . ALA A 1 180 ? -16.655 45.982 -10.152 1.00 12.17 182 ALA A N 1
ATOM 1441 C CA . ALA A 1 180 ? -17.147 46.785 -9.039 1.00 13.74 182 ALA A CA 1
ATOM 1442 C C . ALA A 1 180 ? -18.122 45.976 -8.187 1.00 12.80 182 ALA A C 1
ATOM 1443 O O . ALA A 1 180 ? -19.000 45.282 -8.708 1.00 15.30 182 ALA A O 1
ATOM 1445 N N . ASN A 1 181 ? -17.955 46.052 -6.864 1.00 10.93 183 ASN A N 1
ATOM 1446 C CA . ASN A 1 181 ? -18.905 45.472 -5.919 1.00 12.09 183 ASN A CA 1
ATOM 1447 C C . ASN A 1 181 ? -19.921 46.557 -5.595 1.00 14.11 183 ASN A C 1
ATOM 1448 O O . ASN A 1 181 ? -19.638 47.473 -4.821 1.00 14.75 183 ASN A O 1
ATOM 1453 N N . THR A 1 182 ? -21.119 46.456 -6.188 1.00 15.55 184 THR A N 1
ATOM 1454 C CA . THR A 1 182 ? -22.081 47.548 -6.092 1.00 18.58 184 THR A CA 1
ATOM 1455 C C . THR A 1 182 ? -22.784 47.639 -4.743 1.00 19.43 184 THR A C 1
ATOM 1456 O O . THR A 1 182 ? -23.459 48.644 -4.497 1.00 23.07 184 THR A O 1
ATOM 1460 N N . VAL A 1 183 ? -22.641 46.642 -3.863 1.00 17.95 185 VAL A N 1
ATOM 1461 C CA . VAL A 1 183 ? -23.219 46.720 -2.522 1.00 18.46 185 VAL A CA 1
ATOM 1462 C C . VAL A 1 183 ? -22.205 47.154 -1.472 1.00 18.27 185 VAL A C 1
ATOM 1463 O O . VAL A 1 183 ? -22.527 47.183 -0.277 1.00 20.40 185 VAL A O 1
ATOM 1467 N N . TYR A 1 184 ? -20.990 47.495 -1.879 1.00 14.97 186 TYR A N 1
ATOM 1468 C CA . TYR A 1 184 ? -20.012 48.007 -0.928 1.00 14.37 186 TYR A CA 1
ATOM 1469 C C . TYR A 1 184 ? -20.472 49.357 -0.399 1.00 16.75 186 TYR A C 1
ATOM 1470 O O . TYR A 1 184 ? -20.848 50.243 -1.173 1.00 18.49 186 TYR A O 1
ATOM 1479 N N . ASN A 1 185 ? -20.440 49.519 0.928 1.00 15.11 187 ASN A N 1
ATOM 1480 C CA . ASN A 1 185 ? -20.846 50.780 1.544 1.00 16.29 187 ASN A CA 1
ATOM 1481 C C . ASN A 1 185 ? -19.793 51.324 2.507 1.00 15.62 187 ASN A C 1
ATOM 1482 O O . ASN A 1 185 ? -20.120 52.006 3.486 1.00 18.48 187 ASN A O 1
ATOM 1487 N N . GLY A 1 186 ? -18.516 51.057 2.233 1.00 13.23 188 GLY A N 1
ATOM 1488 C CA . GLY A 1 186 ? -17.422 51.667 2.960 1.00 14.67 188 GLY A CA 1
ATOM 1489 C C . GLY A 1 186 ? -16.968 52.973 2.333 1.00 15.07 188 GLY A C 1
ATOM 1490 O O . GLY A 1 186 ? -17.667 53.590 1.524 1.00 17.29 188 GLY A O 1
ATOM 1491 N N . HIS A 1 187 ? -15.746 53.378 2.691 1.00 13.49 189 HIS A N 1
ATOM 1492 C CA . HIS A 1 187 ? -15.224 54.696 2.342 1.00 16.22 189 HIS A CA 1
ATOM 1493 C C . HIS A 1 187 ? -14.656 54.785 0.931 1.00 16.28 189 HIS A C 1
ATOM 1494 O O . HIS A 1 187 ? -14.532 55.899 0.408 1.00 16.92 189 HIS A O 1
ATOM 1501 N N . TYR A 1 188 ? -14.282 53.663 0.311 1.00 12.59 190 TYR A N 1
ATOM 1502 C CA . TYR A 1 188 ? -13.546 53.664 -0.956 1.00 13.89 190 TYR A CA 1
ATOM 1503 C C . TYR A 1 188 ? -14.263 52.824 -2.006 1.00 13.29 190 TYR A C 1
ATOM 1504 O O . TYR A 1 188 ? -13.731 51.818 -2.491 1.00 13.57 190 TYR A O 1
ATOM 1513 N N . PRO A 1 189 ? -15.454 53.241 -2.426 1.00 14.06 191 PRO A N 1
ATOM 1514 C CA . PRO A 1 189 ? -16.176 52.468 -3.444 1.00 13.30 191 PRO A CA 1
ATOM 1515 C C . PRO A 1 189 ? -15.453 52.453 -4.787 1.00 13.46 191 PRO A C 1
ATOM 1516 O O . PRO A 1 189 ? -14.689 53.364 -5.130 1.00 12.91 191 PRO A O 1
ATOM 1520 N N . ALA A 1 190 ? -15.702 51.387 -5.547 1.00 13.31 192 ALA A N 1
ATOM 1521 C CA . ALA A 1 190 ? -15.115 51.261 -6.874 1.00 13.18 192 ALA A CA 1
ATOM 1522 C C . ALA A 1 190 ? -15.579 52.403 -7.763 1.00 15.54 192 ALA A C 1
ATOM 1523 O O . ALA A 1 190 ? -16.773 52.693 -7.840 1.00 16.22 192 ALA A O 1
ATOM 1525 N N . LYS A 1 191 ? -14.630 53.043 -8.449 1.00 13.80 193 LYS A N 1
ATOM 1526 C CA . LYS A 1 191 ? -14.951 54.150 -9.336 1.00 13.39 193 LYS A CA 1
ATOM 1527 C C . LYS A 1 191 ? -15.041 53.727 -10.792 1.00 14.60 193 LYS A C 1
ATOM 1528 O O . LYS A 1 191 ? -15.392 54.551 -11.644 1.00 16.30 193 LYS A O 1
ATOM 1534 N N . VAL A 1 192 ? -14.752 52.461 -11.092 1.00 13.19 194 VAL A N 1
ATOM 1535 C CA . VAL A 1 192 ? -14.907 51.904 -12.429 1.00 11.86 194 VAL A CA 1
ATOM 1536 C C . VAL A 1 192 ? -15.629 50.568 -12.318 1.00 15.14 194 VAL A C 1
ATOM 1537 O O . VAL A 1 192 ? -15.602 49.901 -11.277 1.00 15.03 194 VAL A O 1
ATOM 1541 N N . GLU A 1 193 ? -16.284 50.175 -13.416 1.00 13.36 195 GLU A N 1
ATOM 1542 C CA . GLU A 1 193 ? -17.050 48.936 -13.377 1.00 14.84 195 GLU A CA 1
ATOM 1543 C C . GLU A 1 193 ? -16.166 47.702 -13.481 1.00 12.66 195 GLU A C 1
ATOM 1544 O O . GLU A 1 193 ? -16.554 46.629 -13.009 1.00 14.26 195 GLU A O 1
ATOM 1550 N N . LYS A 1 194 ? -14.995 47.825 -14.103 1.00 15.24 196 LYS A N 1
ATOM 1551 C CA . LYS A 1 194 ? -14.129 46.682 -14.349 1.00 14.64 196 LYS A CA 1
ATOM 1552 C C . LYS A 1 194 ? -12.688 47.151 -14.246 1.00 13.28 196 LYS A C 1
ATOM 1553 O O . LYS A 1 194 ? -12.362 48.261 -14.670 1.00 15.30 196 LYS A O 1
ATOM 1559 N N . MET A 1 195 ? -11.835 46.309 -13.657 1.00 11.45 197 MET A N 1
ATOM 1560 C CA . MET A 1 195 ? -10.417 46.604 -13.538 1.00 11.72 197 MET A CA 1
ATOM 1561 C C . MET A 1 195 ? -9.647 45.354 -13.925 1.00 11.78 197 MET A C 1
ATOM 1562 O O . MET A 1 195 ? -9.992 44.254 -13.492 1.00 12.41 197 MET A O 1
ATOM 1567 N N . THR A 1 196 ? -8.653 45.506 -14.795 1.00 11.10 198 THR A N 1
ATOM 1568 C CA . THR A 1 196 ? -7.840 44.382 -15.225 1.00 10.78 198 THR A CA 1
ATOM 1569 C C . THR A 1 196 ? -6.402 44.678 -14.850 1.00 12.35 198 THR A C 1
ATOM 1570 O O . THR A 1 196 ? -5.882 45.751 -15.174 1.00 12.30 198 THR A O 1
ATOM 1574 N N . TRP A 1 197 ? -5.768 43.740 -14.160 1.00 11.27 199 TRP A N 1
ATOM 1575 C CA . TRP A 1 197 ? -4.337 43.811 -13.892 1.00 11.26 199 TRP A CA 1
ATOM 1576 C C . TRP A 1 197 ? -3.639 42.819 -14.809 1.00 10.25 199 TRP A C 1
ATOM 1577 O O . TRP A 1 197 ? -3.768 41.606 -14.634 1.00 11.44 199 TRP A O 1
ATOM 1588 N N . PHE A 1 198 ? -2.885 43.328 -15.776 1.00 11.45 200 PHE A N 1
ATOM 1589 C CA . PHE A 1 198 ? -2.108 42.447 -16.630 1.00 11.67 200 PHE A CA 1
ATOM 1590 C C . PHE A 1 198 ? -0.839 42.038 -15.901 1.00 10.36 200 PHE A C 1
ATOM 1591 O O . PHE A 1 198 ? -0.132 42.883 -15.346 1.00 12.69 200 PHE A O 1
ATOM 1599 N N . LEU A 1 199 ? -0.598 40.735 -15.842 1.00 12.19 201 LEU A N 1
ATOM 1600 C CA . LEU A 1 199 ? 0.577 40.197 -15.165 1.00 12.95 201 LEU A CA 1
ATOM 1601 C C . LEU A 1 199 ? 1.735 40.278 -16.151 1.00 13.91 201 LEU A C 1
ATOM 1602 O O . LEU A 1 199 ? 1.874 39.438 -17.044 1.00 20.32 201 LEU A O 1
ATOM 1607 N N . LEU A 1 200 ? 2.554 41.311 -15.998 1.00 15.41 202 LEU A N 1
ATOM 1608 C CA . LEU A 1 200 ? 3.635 41.635 -16.925 1.00 15.07 202 LEU A CA 1
ATOM 1609 C C . LEU A 1 200 ? 4.950 41.645 -16.149 1.00 12.41 202 LEU A C 1
ATOM 1610 O O . LEU A 1 200 ? 5.505 42.704 -15.845 1.00 13.48 202 LEU A O 1
ATOM 1615 N N . SER A 1 201 ? 5.437 40.450 -15.805 1.00 13.07 203 SER A N 1
ATOM 1616 C CA . SER A 1 201 ? 6.700 40.354 -15.086 1.00 13.86 203 SER A CA 1
ATOM 1617 C C . SER A 1 201 ? 7.886 40.710 -15.967 1.00 15.34 203 SER A C 1
ATOM 1618 O O . SER A 1 201 ? 8.934 41.100 -15.442 1.00 17.15 203 SER A O 1
ATOM 1621 N N . ASP A 1 202 ? 7.734 40.627 -17.290 1.00 16.19 204 ASP A N 1
ATOM 1622 C CA . ASP A 1 202 ? 8.810 41.019 -18.187 1.00 14.07 204 ASP A CA 1
ATOM 1623 C C . ASP A 1 202 ? 8.954 42.538 -18.187 1.00 12.92 204 ASP A C 1
ATOM 1624 O O . ASP A 1 202 ? 7.999 43.258 -18.499 1.00 15.20 204 ASP A O 1
ATOM 1629 N N . ASP A 1 203 ? 10.147 43.024 -17.834 1.00 13.20 205 ASP A N 1
ATOM 1630 C CA . ASP A 1 203 ? 10.365 44.466 -17.722 1.00 15.35 205 ASP A CA 1
ATOM 1631 C C . ASP A 1 203 ? 9.970 45.201 -19.001 1.00 15.92 205 ASP A C 1
ATOM 1632 O O . ASP A 1 203 ? 9.242 46.198 -18.962 1.00 14.55 205 ASP A O 1
ATOM 1637 N N . ALA A 1 204 ? 10.473 44.746 -20.148 1.00 15.90 206 ALA A N 1
ATOM 1638 C CA . ALA A 1 204 ? 10.200 45.472 -21.382 1.00 15.06 206 ALA A CA 1
ATOM 1639 C C . ALA A 1 204 ? 8.716 45.460 -21.725 1.00 13.91 206 ALA A C 1
ATOM 1640 O O . ALA A 1 204 ? 8.161 46.484 -22.148 1.00 14.72 206 ALA A O 1
ATOM 1642 N N . ALA A 1 205 ? 8.060 44.305 -21.563 1.00 14.37 207 ALA A N 1
ATOM 1643 C CA . ALA A 1 205 ? 6.631 44.206 -21.848 1.00 13.61 207 ALA A CA 1
ATOM 1644 C C . ALA A 1 205 ? 5.829 45.136 -20.950 1.00 13.52 207 ALA A C 1
ATOM 1645 O O . ALA A 1 205 ? 4.845 45.745 -21.385 1.00 14.56 207 ALA A O 1
ATOM 1647 N N . ARG A 1 206 ? 6.231 45.250 -19.687 1.00 13.59 208 ARG A N 1
ATOM 1648 C CA . ARG A 1 206 ? 5.518 46.126 -18.768 1.00 12.94 208 ARG A CA 1
ATOM 1649 C C . ARG A 1 206 ? 5.653 47.587 -19.187 1.00 12.46 208 ARG A C 1
ATOM 1650 O O . ARG A 1 206 ? 4.667 48.334 -19.196 1.00 14.66 208 ARG A O 1
ATOM 1658 N N . VAL A 1 207 ? 6.868 48.011 -19.542 1.00 13.25 209 VAL A N 1
ATOM 1659 C CA . VAL A 1 207 ? 7.084 49.386 -19.979 1.00 13.78 209 VAL A CA 1
ATOM 1660 C C . VAL A 1 207 ? 6.338 49.657 -21.281 1.00 14.23 209 VAL A C 1
ATOM 1661 O O . VAL A 1 207 ? 5.735 50.722 -21.454 1.00 15.42 209 VAL A O 1
ATOM 1665 N N . THR A 1 208 ? 6.366 48.701 -22.211 1.00 14.74 210 THR A N 1
ATOM 1666 C CA . THR A 1 208 ? 5.655 48.883 -23.475 1.00 15.57 210 THR A CA 1
ATOM 1667 C C . THR A 1 208 ? 4.162 49.047 -23.234 1.00 17.74 210 THR A C 1
ATOM 1668 O O . THR A 1 208 ? 3.502 49.863 -23.891 1.00 16.68 210 THR A O 1
ATOM 1672 N N . ALA A 1 209 ? 3.608 48.277 -22.293 1.00 16.29 211 ALA A N 1
ATOM 1673 C CA . ALA A 1 209 ? 2.187 48.403 -21.990 1.00 16.02 211 ALA A CA 1
ATOM 1674 C C . ALA A 1 209 ? 1.843 49.823 -21.558 1.00 14.72 211 ALA A C 1
ATOM 1675 O O . ALA A 1 209 ? 0.800 50.362 -21.948 1.00 15.14 211 ALA A O 1
ATOM 1677 N N . GLN A 1 210 ? 2.699 50.443 -20.741 1.00 12.98 212 GLN A N 1
ATOM 1678 C CA . GLN A 1 210 ? 2.448 51.810 -20.296 1.00 13.25 212 GLN A CA 1
ATOM 1679 C C . GLN A 1 210 ? 2.610 52.790 -21.451 1.00 21.65 212 GLN A C 1
ATOM 1680 O O . GLN A 1 210 ? 1.784 53.691 -21.635 1.00 19.16 212 GLN A O 1
ATOM 1686 N N . GLU A 1 211 ? 3.675 52.624 -22.237 1.00 17.13 213 GLU A N 1
ATOM 1687 C CA . GLU A 1 211 ? 3.923 53.533 -23.357 1.00 22.60 213 GLU A CA 1
ATOM 1688 C C . GLU A 1 211 ? 2.816 53.460 -24.398 1.00 25.67 213 GLU A C 1
ATOM 1689 O O . GLU A 1 211 ? 2.419 54.487 -24.965 1.00 26.20 213 GLU A O 1
ATOM 1695 N N . SER A 1 212 ? 2.306 52.260 -24.672 1.00 21.36 214 SER A N 1
ATOM 1696 C CA . SER A 1 212 ? 1.286 52.092 -25.699 1.00 22.48 214 SER A CA 1
ATOM 1697 C C . SER A 1 212 ? -0.110 52.480 -25.233 1.00 25.06 214 SER A C 1
ATOM 1698 O O . SER A 1 212 ? -1.035 52.488 -26.053 1.00 25.90 214 SER A O 1
ATOM 1701 N N . GLY A 1 213 ? -0.292 52.794 -23.952 1.00 22.18 215 GLY A N 1
ATOM 1702 C CA . GLY A 1 213 ? -1.617 53.042 -23.424 1.00 21.78 215 GLY A CA 1
ATOM 1703 C C . GLY A 1 213 ? -2.432 51.799 -23.162 1.00 21.23 215 GLY A C 1
ATOM 1704 O O . GLY A 1 213 ? -3.618 51.910 -22.831 1.00 26.20 215 GLY A O 1
ATOM 1705 N N . ARG A 1 214 ? -1.842 50.611 -23.312 1.00 18.36 216 ARG A N 1
ATOM 1706 C CA . ARG A 1 214 ? -2.557 49.397 -22.957 1.00 17.02 216 ARG A CA 1
ATOM 1707 C C . ARG A 1 214 ? -2.911 49.391 -21.474 1.00 21.37 216 ARG A C 1
ATOM 1708 O O . ARG A 1 214 ? -3.923 48.801 -21.076 1.00 21.31 216 ARG A O 1
ATOM 1716 N N . VAL A 1 215 ? -2.098 50.050 -20.646 1.00 17.72 217 VAL A N 1
ATOM 1717 C CA . VAL A 1 215 ? -2.397 50.226 -19.230 1.00 14.04 217 VAL A CA 1
ATOM 1718 C C . VAL A 1 215 ? -2.194 51.689 -18.864 1.00 14.33 217 VAL A C 1
ATOM 1719 O O . VAL A 1 215 ? -1.498 52.437 -19.555 1.00 17.36 217 VAL A O 1
ATOM 1723 N N . GLN A 1 216 ? -2.802 52.093 -17.744 1.00 10.71 218 GLN A N 1
ATOM 1724 C CA . GLN A 1 216 ? -2.678 53.467 -17.267 1.00 12.39 218 GLN A CA 1
ATOM 1725 C C . GLN A 1 216 ? -1.650 53.634 -16.153 1.00 13.94 218 GLN A C 1
ATOM 1726 O O . GLN A 1 216 ? -1.240 54.769 -15.871 1.00 13.12 218 GLN A O 1
ATOM 1732 N N . ALA A 1 217 ? -1.239 52.543 -15.507 1.00 11.95 219 ALA A N 1
ATOM 1733 C CA . ALA A 1 217 ? -0.228 52.600 -14.460 1.00 14.59 219 ALA A CA 1
ATOM 1734 C C . ALA A 1 217 ? 0.535 51.289 -14.464 1.00 10.15 219 ALA A C 1
ATOM 1735 O O . ALA A 1 217 ? -0.022 50.241 -14.804 1.00 11.76 219 ALA A O 1
ATOM 1737 N N . ILE A 1 218 ? 1.815 51.356 -14.082 1.00 11.49 220 ILE A N 1
ATOM 1738 C CA . ILE A 1 218 ? 2.658 50.170 -13.965 1.00 9.80 220 ILE A CA 1
ATOM 1739 C C . ILE A 1 218 ? 3.421 50.186 -12.652 1.00 10.48 220 ILE A C 1
ATOM 1740 O O . ILE A 1 218 ? 3.921 51.227 -12.212 1.00 10.14 220 ILE A O 1
ATOM 1745 N N . GLU A 1 219 ? 3.512 49.008 -12.049 1.00 10.97 221 GLU A N 1
ATOM 1746 C CA . GLU A 1 219 ? 4.314 48.754 -10.870 1.00 10.52 221 GLU A CA 1
ATOM 1747 C C . GLU A 1 219 ? 5.777 48.567 -11.265 1.00 11.63 221 GLU A C 1
ATOM 1748 O O . GLU A 1 219 ? 6.087 48.037 -12.338 1.00 13.85 221 GLU A O 1
ATOM 1754 N N . SER A 1 220 ? 6.680 48.989 -10.376 1.00 10.14 222 SER A N 1
ATOM 1755 C CA . SER A 1 220 ? 8.111 48.658 -10.472 1.00 10.25 222 SER A CA 1
ATOM 1756 C C . SER A 1 220 ? 8.702 49.044 -11.836 1.00 13.69 222 SER A C 1
ATOM 1757 O O . SER A 1 220 ? 9.081 48.201 -12.645 1.00 13.97 222 SER A O 1
ATOM 1760 N N . VAL A 1 221 ? 8.799 50.348 -12.055 1.00 12.08 223 VAL A N 1
ATOM 1761 C CA . VAL A 1 221 ? 9.391 50.817 -13.315 1.00 12.39 223 VAL A CA 1
ATOM 1762 C C . VAL A 1 221 ? 10.845 50.366 -13.365 1.00 13.15 223 VAL A C 1
ATOM 1763 O O . VAL A 1 221 ? 11.601 50.618 -12.408 1.00 13.79 223 VAL A O 1
ATOM 1767 N N . PRO A 1 222 ? 11.293 49.706 -14.430 1.00 13.00 224 PRO A N 1
ATOM 1768 C CA . PRO A 1 222 ? 12.726 49.404 -14.550 1.00 12.61 224 PRO A CA 1
ATOM 1769 C C . PRO A 1 222 ? 13.526 50.696 -14.557 1.00 15.02 224 PRO A C 1
ATOM 1770 O O . PRO A 1 222 ? 13.183 51.661 -15.245 1.00 13.62 224 PRO A O 1
ATOM 1774 N N . TYR A 1 223 ? 14.602 50.721 -13.777 1.00 13.64 225 TYR A N 1
ATOM 1775 C CA . TYR A 1 223 ? 15.335 51.969 -13.630 1.00 12.00 225 TYR A CA 1
ATOM 1776 C C . TYR A 1 223 ? 15.828 52.493 -14.977 1.00 11.89 225 TYR A C 1
ATOM 1777 O O . TYR A 1 223 ? 15.859 53.708 -15.199 1.00 17.03 225 TYR A O 1
ATOM 1786 N N . LEU A 1 224 ? 16.210 51.594 -15.887 1.00 14.79 226 LEU A N 1
ATOM 1787 C CA . LEU A 1 224 ? 16.737 52.040 -17.176 1.00 16.72 226 LEU A CA 1
ATOM 1788 C C . LEU A 1 224 ? 15.699 52.796 -17.992 1.00 16.71 226 LEU A C 1
ATOM 1789 O O . LEU A 1 224 ? 16.062 53.606 -18.856 1.00 14.89 226 LEU A O 1
ATOM 1794 N N . ASP A 1 225 ? 14.415 52.540 -17.760 1.00 15.74 227 ASP A N 1
ATOM 1795 C CA . ASP A 1 225 ? 13.350 53.089 -18.594 1.00 16.55 227 ASP A CA 1
ATOM 1796 C C . ASP A 1 225 ? 12.681 54.318 -17.997 1.00 15.74 227 ASP A C 1
ATOM 1797 O O . ASP A 1 225 ? 11.793 54.893 -18.633 1.00 16.61 227 ASP A O 1
ATOM 1802 N N . ALA A 1 226 ? 13.081 54.743 -16.796 1.00 15.13 228 ALA A N 1
ATOM 1803 C CA . ALA A 1 226 ? 12.389 55.843 -16.130 1.00 17.77 228 ALA A CA 1
ATOM 1804 C C . ALA A 1 226 ? 12.413 57.123 -16.962 1.00 22.50 228 ALA A C 1
ATOM 1805 O O . ALA A 1 226 ? 11.390 57.808 -17.083 1.00 20.84 228 ALA A O 1
ATOM 1807 N N . GLU A 1 227 ? 13.563 57.459 -17.557 1.00 17.33 229 GLU A N 1
ATOM 1808 C CA A GLU A 1 227 ? 13.675 58.729 -18.268 0.44 20.96 229 GLU A CA 1
ATOM 1809 C CA B GLU A 1 227 ? 13.679 58.729 -18.270 0.56 20.97 229 GLU A CA 1
ATOM 1810 C C . GLU A 1 227 ? 12.737 58.778 -19.468 1.00 16.14 229 GLU A C 1
ATOM 1811 O O . GLU A 1 227 ? 12.014 59.763 -19.667 1.00 18.87 229 GLU A O 1
ATOM 1822 N N . ARG A 1 228 ? 12.723 57.719 -20.280 1.00 15.07 230 ARG A N 1
ATOM 1823 C CA . ARG A 1 228 ? 11.869 57.770 -21.464 1.00 16.39 230 ARG A CA 1
ATOM 1824 C C . ARG A 1 228 ? 10.391 57.751 -21.102 1.00 22.00 230 ARG A C 1
ATOM 1825 O O . ARG A 1 228 ? 9.575 58.361 -21.799 1.00 19.64 230 ARG A O 1
ATOM 1833 N N . LEU A 1 229 ? 10.031 57.096 -20.001 1.00 15.86 231 LEU A N 1
ATOM 1834 C CA . LEU A 1 229 ? 8.640 57.091 -19.579 1.00 14.84 231 LEU A CA 1
ATOM 1835 C C .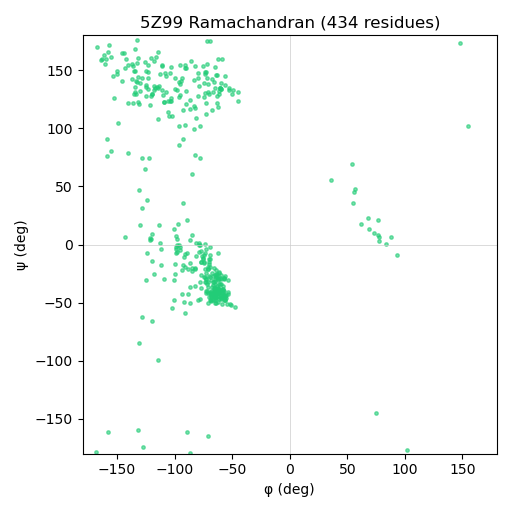 LEU A 1 229 ? 8.162 58.461 -19.125 1.00 19.22 231 LEU A C 1
ATOM 1836 O O . LEU A 1 229 ? 6.954 58.722 -19.160 1.00 18.32 231 LEU A O 1
ATOM 1841 N N . LYS A 1 230 ? 9.070 59.332 -18.680 1.00 16.92 232 LYS A N 1
ATOM 1842 C CA . LYS A 1 230 ? 8.661 60.628 -18.151 1.00 20.16 232 LYS A CA 1
ATOM 1843 C C . LYS A 1 230 ? 8.123 61.550 -19.233 1.00 20.85 232 LYS A C 1
ATOM 1844 O O . LYS A 1 230 ? 7.421 62.516 -18.910 1.00 25.53 232 LYS A O 1
ATOM 1850 N N . ARG A 1 231 ? 8.432 61.268 -20.499 1.00 27.25 233 ARG A N 1
ATOM 1851 C CA A ARG A 1 231 ? 7.961 62.138 -21.570 0.41 27.64 233 ARG A CA 1
ATOM 1852 C CA B ARG A 1 231 ? 7.962 62.101 -21.604 0.59 27.61 233 ARG A CA 1
ATOM 1853 C C . ARG A 1 231 ? 6.441 62.233 -21.581 1.00 30.43 233 ARG A C 1
ATOM 1854 O O . ARG A 1 231 ? 5.889 63.329 -21.734 1.00 27.61 233 ARG A O 1
ATOM 1869 N N . LYS A 1 232 ? 5.744 61.110 -21.389 1.00 24.31 234 LYS A N 1
ATOM 1870 C CA . LYS A 1 232 ? 4.286 61.086 -21.464 1.00 24.07 234 LYS A CA 1
ATOM 1871 C C . LYS A 1 232 ? 3.618 60.595 -20.183 1.00 29.51 234 LYS A C 1
ATOM 1872 O O . LYS A 1 232 ? 2.393 60.432 -20.170 1.00 25.93 234 LYS A O 1
ATOM 1878 N N . ASN A 1 233 ? 4.376 60.350 -19.113 1.00 21.07 235 ASN A N 1
ATOM 1879 C CA . ASN A 1 233 ? 3.810 59.789 -17.892 1.00 20.58 235 ASN A CA 1
ATOM 1880 C C . ASN A 1 233 ? 4.469 60.428 -16.682 1.00 22.44 235 ASN A C 1
ATOM 1881 O O . ASN A 1 233 ? 5.571 60.978 -16.762 1.00 22.70 235 ASN A O 1
ATOM 1886 N N . ASN A 1 234 ? 3.784 60.339 -15.544 1.00 20.96 236 ASN A N 1
ATOM 1887 C CA . ASN A 1 234 ? 4.428 60.603 -14.273 1.00 17.09 236 ASN A CA 1
ATOM 1888 C C . ASN A 1 234 ? 5.235 59.373 -13.888 1.00 17.60 236 ASN A C 1
ATOM 1889 O O . ASN A 1 234 ? 4.773 58.240 -14.048 1.00 16.33 236 ASN A O 1
ATOM 1894 N N . VAL A 1 235 ? 6.454 59.602 -13.407 1.00 17.16 237 VAL A N 1
ATOM 1895 C CA . VAL A 1 235 ? 7.285 58.553 -12.826 1.00 16.17 237 VAL A CA 1
ATOM 1896 C C . VAL A 1 235 ? 7.790 59.074 -11.495 1.00 19.57 237 VAL A C 1
ATOM 1897 O O . VAL A 1 235 ? 8.455 60.114 -11.444 1.00 22.27 237 VAL A O 1
ATOM 1901 N N . GLU A 1 236 ? 7.469 58.370 -10.421 1.00 16.27 238 GLU A N 1
ATOM 1902 C CA . GLU A 1 236 ? 7.843 58.810 -9.088 1.00 16.20 238 GLU A CA 1
ATOM 1903 C C . GLU A 1 236 ? 8.479 57.644 -8.352 1.00 15.87 238 GLU A C 1
ATOM 1904 O O . GLU A 1 236 ? 7.975 56.518 -8.402 1.00 17.20 238 GLU A O 1
ATOM 1910 N N A SER A 1 237 ? 9.604 57.911 -7.703 0.40 18.46 239 SER A N 1
ATOM 1911 N N B SER A 1 237 ? 9.571 57.921 -7.649 0.60 18.43 239 SER A N 1
ATOM 1912 C CA A SER A 1 237 ? 10.309 56.918 -6.913 0.40 18.21 239 SER A CA 1
ATOM 1913 C CA B SER A 1 237 ? 10.322 56.902 -6.926 0.60 18.19 239 SER A CA 1
ATOM 1914 C C A SER A 1 237 ? 10.066 57.209 -5.443 0.40 18.41 239 SER A C 1
ATOM 1915 C C B SER A 1 237 ? 10.215 57.172 -5.431 0.60 18.33 239 SER A C 1
ATOM 1916 O O A SER A 1 237 ? 10.114 58.365 -5.012 0.40 21.88 239 SER A O 1
ATOM 1917 O O B SER A 1 237 ? 10.532 58.274 -4.973 0.60 21.70 239 SER A O 1
ATOM 1922 N N . VAL A 1 238 ? 9.786 56.159 -4.678 1.00 16.41 240 VAL A N 1
ATOM 1923 C CA . VAL A 1 238 ? 9.439 56.289 -3.271 1.00 16.97 240 VAL A CA 1
ATOM 1924 C C . VAL A 1 238 ? 10.417 55.469 -2.439 1.00 17.14 240 VAL A C 1
ATOM 1925 O O . VAL A 1 238 ? 10.696 54.309 -2.762 1.00 18.01 240 VAL A O 1
ATOM 1929 N N A GLN A 1 239 ? 10.958 56.077 -1.386 0.48 17.57 241 GLN A N 1
ATOM 1930 N N B GLN A 1 239 ? 10.928 56.071 -1.368 0.52 17.57 241 GLN A N 1
ATOM 1931 C CA A GLN A 1 239 ? 11.773 55.311 -0.453 0.48 17.72 241 GLN A CA 1
ATOM 1932 C CA B GLN A 1 239 ? 11.745 55.334 -0.415 0.52 17.74 241 GLN A CA 1
ATOM 1933 C C A GLN A 1 239 ? 10.951 54.158 0.108 0.48 18.38 241 GLN A C 1
ATOM 1934 C C B GLN A 1 239 ? 10.946 54.165 0.153 0.52 18.36 241 GLN A C 1
ATOM 1935 O O A GLN A 1 239 ? 9.748 54.289 0.354 0.48 19.34 241 GLN A O 1
ATOM 1936 O O B GLN A 1 239 ? 9.752 54.289 0.442 0.52 19.36 241 GLN A O 1
ATOM 1947 N N . SER A 1 240 ? 11.604 53.015 0.298 1.00 15.06 242 SER A N 1
ATOM 1948 C CA . SER A 1 240 ? 10.887 51.798 0.657 1.00 12.87 242 SER A CA 1
ATOM 1949 C C . SER A 1 240 ? 11.731 50.906 1.553 1.00 14.15 242 SER A C 1
ATOM 1950 O O . SER A 1 240 ? 12.965 50.938 1.511 1.00 13.64 242 SER A O 1
ATOM 1953 N N . PHE A 1 241 ? 11.037 50.105 2.365 1.00 12.50 243 PHE A N 1
ATOM 1954 C CA . PHE A 1 241 ? 11.670 48.982 3.049 1.00 10.89 243 PHE A CA 1
ATOM 1955 C C . PHE A 1 241 ? 11.972 47.835 2.091 1.00 10.47 243 PHE A C 1
ATOM 1956 O O . PHE A 1 241 ? 12.827 46.993 2.398 1.00 10.56 243 PHE A O 1
ATOM 1964 N N . GLY A 1 242 ? 11.288 47.778 0.946 1.00 11.62 244 GLY A N 1
ATOM 1965 C CA . GLY A 1 242 ? 11.483 46.705 -0.013 1.00 10.41 244 GLY A CA 1
ATOM 1966 C C . GLY A 1 242 ? 12.944 46.390 -0.255 1.00 11.66 244 GLY A C 1
ATOM 1967 O O . GLY A 1 242 ? 13.742 47.301 -0.501 1.00 12.93 244 GLY A O 1
ATOM 1968 N N . LEU A 1 243 ? 13.313 45.110 -0.200 1.00 9.71 245 LEU A N 1
ATOM 1969 C CA . LEU A 1 243 ? 14.722 44.748 -0.131 1.00 9.08 245 LEU A CA 1
ATOM 1970 C C . LEU A 1 243 ? 14.993 43.448 -0.880 1.00 9.93 245 LEU A C 1
ATOM 1971 O O . LEU A 1 243 ? 14.080 42.696 -1.238 1.00 10.94 245 LEU A O 1
ATOM 1976 N N . LEU A 1 244 ? 16.278 43.215 -1.138 1.00 10.23 246 LEU A N 1
ATOM 1977 C CA . LEU A 1 244 ? 16.793 41.932 -1.593 1.00 10.12 246 LEU A CA 1
ATOM 1978 C C . LEU A 1 244 ? 17.467 41.297 -0.392 1.00 9.77 246 LEU A C 1
ATOM 1979 O O . LEU A 1 244 ? 18.343 41.920 0.214 1.00 11.51 246 LEU A O 1
ATOM 1984 N N . PHE A 1 245 ? 17.043 40.090 -0.027 1.00 9.86 247 PHE A N 1
ATOM 1985 C CA . PHE A 1 245 ? 17.627 39.416 1.124 1.00 10.17 247 PHE A CA 1
ATOM 1986 C C . PHE A 1 245 ? 18.454 38.208 0.704 1.00 9.71 247 PHE A C 1
ATOM 1987 O O . PHE A 1 245 ? 18.238 37.614 -0.360 1.00 10.38 247 PHE A O 1
ATOM 1995 N N . LEU A 1 246 ? 19.427 37.868 1.549 1.00 10.51 248 LEU A N 1
ATOM 1996 C CA . LEU A 1 246 ? 20.205 36.643 1.433 1.00 9.61 248 LEU A CA 1
ATOM 1997 C C . LEU A 1 246 ? 19.782 35.739 2.587 1.00 8.95 248 LEU A C 1
ATOM 1998 O O . LEU A 1 246 ? 19.826 36.153 3.752 1.00 11.38 248 LEU A O 1
ATOM 2003 N N . MET A 1 247 ? 19.309 34.540 2.263 1.00 9.46 249 MET A N 1
ATOM 2004 C CA . MET A 1 247 ? 18.743 33.643 3.266 1.00 8.43 249 MET A CA 1
ATOM 2005 C C . MET A 1 247 ? 19.457 32.306 3.208 1.00 10.32 249 MET A C 1
ATOM 2006 O O . MET A 1 247 ? 19.579 31.701 2.141 1.00 10.09 249 MET A O 1
ATOM 2011 N N . PHE A 1 248 ? 19.932 31.848 4.356 1.00 11.31 250 PHE A N 1
ATOM 2012 C CA . PHE A 1 248 ? 20.647 30.584 4.454 1.00 11.66 250 PHE A CA 1
ATOM 2013 C C . PHE A 1 248 ? 19.787 29.533 5.137 1.00 12.31 250 PHE A C 1
ATOM 2014 O O . PHE A 1 248 ? 19.033 29.841 6.068 1.00 10.97 250 PHE A O 1
ATOM 2022 N N . ASN A 1 249 ? 19.930 28.283 4.689 1.00 11.04 251 ASN A N 1
ATOM 2023 C CA . ASN A 1 249 ? 19.425 27.141 5.447 1.00 13.47 251 ASN A CA 1
ATOM 2024 C C . ASN A 1 249 ? 20.420 26.893 6.564 1.00 12.67 251 ASN A C 1
ATOM 2025 O O . ASN A 1 249 ? 21.493 26.322 6.341 1.00 13.06 251 ASN A O 1
ATOM 2030 N N . CYS A 1 250 ? 20.066 27.332 7.771 1.00 12.20 252 CYS A N 1
ATOM 2031 C CA . CYS A 1 250 ? 21.001 27.355 8.889 1.00 14.01 252 CYS A CA 1
ATOM 2032 C C . CYS A 1 250 ? 21.150 26.008 9.572 1.00 13.76 252 CYS A C 1
ATOM 2033 O O . CYS A 1 250 ? 21.902 25.921 10.545 1.00 15.17 252 CYS A O 1
ATOM 2036 N N . GLU A 1 251 ? 20.461 24.973 9.094 1.00 15.11 253 GLU A N 1
ATOM 2037 C CA A GLU A 1 251 ? 20.644 23.617 9.592 0.45 19.13 253 GLU A CA 1
ATOM 2038 C CA B GLU A 1 251 ? 20.644 23.616 9.594 0.55 19.12 253 GLU A CA 1
ATOM 2039 C C . GLU A 1 251 ? 21.394 22.720 8.612 1.00 25.89 253 GLU A C 1
ATOM 2040 O O . GLU A 1 251 ? 21.525 21.519 8.865 1.00 36.53 253 GLU A O 1
ATOM 2051 N N . LYS A 1 252 ? 21.891 23.268 7.503 1.00 23.23 254 LYS A N 1
ATOM 2052 C CA . LYS A 1 252 ? 22.678 22.512 6.529 1.00 25.99 254 LYS A CA 1
ATOM 2053 C C . LYS A 1 252 ? 24.132 22.968 6.597 1.00 20.19 254 LYS A C 1
ATOM 2054 O O . LYS A 1 252 ? 24.425 24.150 6.384 1.00 20.07 254 LYS A O 1
ATOM 2060 N N . ALA A 1 253 ? 25.042 22.030 6.850 1.00 17.60 255 ALA A N 1
ATOM 2061 C CA . ALA A 1 253 ? 26.456 22.352 6.768 1.00 20.61 255 ALA A CA 1
ATOM 2062 C C . ALA A 1 253 ? 26.787 22.909 5.385 1.00 25.15 255 ALA A C 1
ATOM 2063 O O . ALA A 1 253 ? 26.204 22.474 4.387 1.00 22.89 255 ALA A O 1
ATOM 2065 N N . PRO A 1 254 ? 27.723 23.875 5.282 1.00 20.58 256 PRO A N 1
ATOM 2066 C CA . PRO A 1 254 ? 28.358 24.517 6.434 1.00 21.51 256 PRO A CA 1
ATOM 2067 C C . PRO A 1 254 ? 27.668 25.836 6.754 1.00 19.11 256 PRO A C 1
ATOM 2068 O O . PRO A 1 254 ? 28.236 26.675 7.450 1.00 22.06 256 PRO A O 1
ATOM 2072 N N . PHE A 1 255 ? 26.456 26.032 6.238 1.00 17.37 257 PHE A N 1
ATOM 2073 C CA . PHE A 1 255 ? 25.776 27.300 6.472 1.00 14.11 257 PHE A CA 1
ATOM 2074 C C . PHE A 1 255 ? 25.163 27.392 7.851 1.00 13.93 257 PHE A C 1
ATOM 2075 O O . PHE A 1 255 ? 24.559 28.420 8.174 1.00 12.80 257 PHE A O 1
ATOM 2083 N N . ASP A 1 256 ? 25.306 26.344 8.664 1.00 14.21 258 ASP A N 1
ATOM 2084 C CA . ASP A 1 256 ? 25.043 26.458 10.085 1.00 15.00 258 ASP A CA 1
ATOM 2085 C C . ASP A 1 256 ? 26.143 27.217 10.817 1.00 13.21 258 ASP A C 1
ATOM 2086 O O . ASP A 1 256 ? 25.948 27.575 11.984 1.00 18.27 258 ASP A O 1
ATOM 2091 N N . ASN A 1 257 ? 27.261 27.508 10.154 1.00 14.86 259 ASN A N 1
ATOM 2092 C CA . ASN A 1 257 ? 28.350 28.253 10.777 1.00 14.27 259 ASN A CA 1
ATOM 2093 C C . ASN A 1 257 ? 28.182 29.739 10.485 1.00 13.18 259 ASN A C 1
ATOM 2094 O O . ASN A 1 257 ? 28.254 30.143 9.315 1.00 11.89 259 ASN A O 1
ATOM 2099 N N . PRO A 1 258 ? 27.963 30.580 11.494 1.00 12.17 260 PRO A N 1
ATOM 2100 C CA . PRO A 1 258 ? 27.787 32.015 11.227 1.00 14.87 260 PRO A CA 1
ATOM 2101 C C . PRO A 1 258 ? 28.961 32.638 10.499 1.00 15.55 260 PRO A C 1
ATOM 2102 O O . PRO A 1 258 ? 28.770 33.608 9.754 1.00 13.49 260 PRO A O 1
ATOM 2106 N N . LYS A 1 259 ? 30.175 32.110 10.674 1.00 11.22 261 LYS A N 1
ATOM 2107 C CA . LYS A 1 259 ? 31.315 32.716 10.001 1.00 12.09 261 LYS A CA 1
ATOM 2108 C C . LYS A 1 259 ? 31.227 32.545 8.496 1.00 12.65 261 LYS A C 1
ATOM 2109 O O . LYS A 1 259 ? 31.695 33.410 7.749 1.00 13.37 261 LYS A O 1
ATOM 2115 N N . VAL A 1 260 ? 30.646 31.431 8.041 1.00 11.72 262 VAL A N 1
ATOM 2116 C CA . VAL A 1 260 ? 30.461 31.213 6.612 1.00 13.69 262 VAL A CA 1
ATOM 2117 C C . VAL A 1 260 ? 29.411 32.171 6.062 1.00 13.54 262 VAL A C 1
ATOM 2118 O O . VAL A 1 260 ? 29.585 32.755 4.985 1.00 13.54 262 VAL A O 1
ATOM 2122 N N . ARG A 1 261 ? 28.323 32.376 6.811 1.00 12.06 263 ARG A N 1
ATOM 2123 C CA . ARG A 1 261 ? 27.291 33.308 6.369 1.00 11.56 263 ARG A CA 1
ATOM 2124 C C . ARG A 1 261 ? 27.829 34.731 6.334 1.00 12.67 263 ARG A C 1
ATOM 2125 O O . ARG A 1 261 ? 27.574 35.474 5.380 1.00 11.82 263 ARG A O 1
ATOM 2133 N N . GLN A 1 262 ? 28.583 35.121 7.364 1.00 10.82 264 GLN A N 1
ATOM 2134 C CA . GLN A 1 262 ? 29.228 36.431 7.370 1.00 12.29 264 GLN A CA 1
ATOM 2135 C C . GLN A 1 262 ? 30.174 36.588 6.187 1.00 12.94 264 GLN A C 1
ATOM 2136 O O . GLN A 1 262 ? 30.187 37.628 5.522 1.00 11.63 264 GLN A O 1
ATOM 2142 N N . ALA A 1 263 ? 31.016 35.581 5.947 1.00 12.39 265 ALA A N 1
ATOM 2143 C CA . ALA A 1 263 ? 31.981 35.656 4.858 1.00 11.67 265 ALA A CA 1
ATOM 2144 C C . ALA A 1 263 ? 31.292 35.947 3.532 1.00 12.96 265 ALA A C 1
ATOM 2145 O O . ALA A 1 263 ? 31.779 36.757 2.732 1.00 13.59 265 ALA A O 1
ATOM 2147 N N . LEU A 1 264 ? 30.163 35.282 3.271 1.00 11.76 266 LEU A N 1
ATOM 2148 C CA . LEU A 1 264 ? 29.510 35.458 1.978 1.00 12.49 266 LEU A CA 1
ATOM 2149 C C . LEU A 1 264 ? 28.897 36.851 1.833 1.00 13.63 266 LEU A C 1
ATOM 2150 O O . LEU A 1 264 ? 28.774 37.357 0.713 1.00 14.11 266 LEU A O 1
ATOM 2155 N N . HIS A 1 265 ? 28.517 37.491 2.943 1.00 12.73 267 HIS A N 1
ATOM 2156 C CA . HIS A 1 265 ? 28.133 38.900 2.879 1.00 11.05 267 HIS A CA 1
ATOM 2157 C C . HIS A 1 265 ? 29.335 39.789 2.562 1.00 14.30 267 HIS A C 1
ATOM 2158 O O . HIS A 1 265 ? 29.265 40.654 1.677 1.00 14.61 267 HIS A O 1
ATOM 2165 N N . TYR A 1 266 ? 30.445 39.599 3.288 1.00 13.01 268 TYR A N 1
ATOM 2166 C CA . TYR A 1 266 ? 31.625 40.423 3.056 1.00 12.49 268 TYR A CA 1
ATOM 2167 C C . TYR A 1 266 ? 32.147 40.277 1.635 1.00 13.80 268 TYR A C 1
ATOM 2168 O O . TYR A 1 266 ? 32.768 41.205 1.105 1.00 14.42 268 TYR A O 1
ATOM 2177 N N . ALA A 1 267 ? 31.927 39.121 1.015 1.00 11.27 269 ALA A N 1
ATOM 2178 C CA . ALA A 1 267 ? 32.463 38.862 -0.312 1.00 12.24 269 ALA A CA 1
ATOM 2179 C C . ALA A 1 267 ? 31.702 39.596 -1.405 1.00 17.77 269 ALA A C 1
ATOM 2180 O O . ALA A 1 267 ? 32.186 39.650 -2.541 1.00 17.51 269 ALA A O 1
ATOM 2182 N N . LEU A 1 268 ? 30.538 40.163 -1.094 1.00 14.45 270 LEU A N 1
ATOM 2183 C CA . LEU A 1 268 ? 29.702 40.796 -2.106 1.00 15.29 270 LEU A CA 1
ATOM 2184 C C . LEU A 1 268 ? 30.048 42.270 -2.250 1.00 14.67 270 LEU A C 1
ATOM 2185 O O . LEU A 1 268 ? 30.141 43.000 -1.261 1.00 16.39 270 LEU A O 1
ATOM 2190 N N . ASP A 1 269 ? 30.223 42.704 -3.498 1.00 17.93 271 ASP A N 1
ATOM 2191 C CA . ASP A 1 269 ? 30.562 44.087 -3.816 1.00 17.07 271 ASP A CA 1
ATOM 2192 C C . ASP A 1 269 ? 29.246 44.820 -4.054 1.00 20.91 271 ASP A C 1
ATOM 2193 O O . ASP A 1 269 ? 28.726 44.857 -5.167 1.00 18.88 271 ASP A O 1
ATOM 2198 N N . LYS A 1 270 ? 28.687 45.405 -2.989 1.00 17.63 272 LYS A N 1
ATOM 2199 C CA . LYS A 1 270 ? 27.360 46.005 -3.112 1.00 16.11 272 LYS A CA 1
ATOM 2200 C C . LYS A 1 270 ? 27.369 47.228 -4.017 1.00 18.91 272 LYS A C 1
ATOM 2201 O O . LYS A 1 270 ? 26.392 47.478 -4.731 1.00 16.74 272 LYS A O 1
ATOM 2207 N N . GLN A 1 271 ? 28.439 48.028 -3.980 1.00 19.42 273 GLN A N 1
ATOM 2208 C CA . GLN A 1 271 ? 28.481 49.200 -4.854 1.00 19.22 273 GLN A CA 1
ATOM 2209 C C . GLN A 1 271 ? 28.344 48.803 -6.321 1.00 20.20 273 GLN A C 1
ATOM 2210 O O . GLN A 1 271 ? 27.669 49.490 -7.098 1.00 19.89 273 GLN A O 1
ATOM 2216 N N . LYS A 1 272 ? 28.954 47.684 -6.718 1.00 18.35 274 LYS A N 1
ATOM 2217 C CA . LYS A 1 272 ? 28.828 47.218 -8.097 1.00 23.30 274 LYS A CA 1
ATOM 2218 C C . LYS A 1 272 ? 27.382 46.850 -8.429 1.00 21.95 274 LYS A C 1
ATOM 2219 O O . LYS A 1 272 ? 26.862 47.230 -9.486 1.00 19.89 274 LYS A O 1
ATOM 2225 N N . LEU A 1 273 ? 26.713 46.106 -7.537 1.00 17.87 275 LEU A N 1
ATOM 2226 C CA . LEU A 1 273 ? 25.294 45.815 -7.741 1.00 16.14 275 LEU A CA 1
ATOM 2227 C C . LEU A 1 273 ? 24.490 47.097 -7.891 1.00 14.41 275 LEU A C 1
ATOM 2228 O O . LEU A 1 273 ? 23.621 47.201 -8.768 1.00 15.48 275 LEU A O 1
ATOM 2233 N N . ILE A 1 274 ? 24.746 48.073 -7.018 1.00 15.44 276 ILE A N 1
ATOM 2234 C CA . ILE A 1 274 ? 23.974 49.311 -7.026 1.00 15.77 276 ILE A CA 1
ATOM 2235 C C . ILE A 1 274 ? 24.195 50.067 -8.329 1.00 17.55 276 ILE A C 1
ATOM 2236 O O . ILE A 1 274 ? 23.247 50.578 -8.935 1.00 19.21 276 ILE A O 1
ATOM 2241 N N . ASP A 1 275 ? 25.446 50.125 -8.794 1.00 17.20 277 ASP A N 1
ATOM 2242 C CA . ASP A 1 275 ? 25.742 50.842 -10.033 1.00 18.30 277 ASP A CA 1
ATOM 2243 C C . ASP A 1 275 ? 25.138 50.133 -11.238 1.00 18.82 277 ASP A C 1
ATOM 2244 O O . ASP A 1 275 ? 24.511 50.768 -12.097 1.00 22.07 277 ASP A O 1
ATOM 2249 N N . ILE A 1 276 ? 25.341 48.821 -11.338 1.00 16.79 278 ILE A N 1
ATOM 2250 C CA . ILE A 1 276 ? 24.998 48.100 -12.558 1.00 17.88 278 ILE A CA 1
ATOM 2251 C C . ILE A 1 276 ? 23.499 47.844 -12.647 1.00 21.16 278 ILE A C 1
ATOM 2252 O O . ILE A 1 276 ? 22.877 48.063 -13.693 1.00 20.67 278 ILE A O 1
ATOM 2257 N N . VAL A 1 277 ? 22.892 47.367 -11.564 1.00 16.54 279 VAL A N 1
ATOM 2258 C CA . VAL A 1 277 ? 21.505 46.917 -11.635 1.00 15.46 279 VAL A CA 1
ATOM 2259 C C . VAL A 1 277 ? 20.536 48.024 -11.249 1.00 14.56 279 VAL A C 1
ATOM 2260 O O . VAL A 1 277 ? 19.496 48.198 -11.890 1.00 16.38 279 VAL A O 1
ATOM 2264 N N . PHE A 1 278 ? 20.845 48.780 -10.199 1.00 15.85 280 PHE A N 1
ATOM 2265 C CA . PHE A 1 278 ? 19.901 49.742 -9.644 1.00 14.81 280 PHE A CA 1
ATOM 2266 C C . PHE A 1 278 ? 20.142 51.171 -10.107 1.00 18.88 280 PHE A C 1
ATOM 2267 O O . PHE A 1 278 ? 19.328 52.048 -9.801 1.00 17.20 280 PHE A O 1
ATOM 2275 N N . LEU A 1 279 ? 21.235 51.425 -10.824 1.00 18.09 281 LEU A N 1
ATOM 2276 C CA . LEU A 1 279 ? 21.544 52.763 -11.323 1.00 16.52 281 LEU A CA 1
ATOM 2277 C C . LEU A 1 279 ? 21.575 53.798 -10.199 1.00 21.55 281 LEU A C 1
ATOM 2278 O O . LEU A 1 279 ? 21.165 54.947 -10.377 1.00 21.49 281 LEU A O 1
ATOM 2283 N N . GLY A 1 280 ? 22.063 53.388 -9.025 1.00 16.27 282 GLY A N 1
ATOM 2284 C CA . GLY A 1 280 ? 22.160 54.266 -7.883 1.00 19.25 282 GLY A CA 1
ATOM 2285 C C . GLY A 1 280 ? 20.898 54.396 -7.058 1.00 17.83 282 GLY A C 1
ATOM 2286 O O . GLY A 1 280 ? 20.903 55.133 -6.063 1.00 20.85 282 GLY A O 1
ATOM 2287 N N . ASN A 1 281 ? 19.821 53.706 -7.435 1.00 15.93 283 ASN A N 1
ATOM 2288 C CA . ASN A 1 281 ? 18.522 53.819 -6.779 1.00 18.41 283 ASN A CA 1
ATOM 2289 C C . ASN A 1 281 ? 18.330 52.791 -5.686 1.00 16.43 283 ASN A C 1
ATOM 2290 O O . ASN A 1 281 ? 17.220 52.284 -5.485 1.00 16.86 283 ASN A O 1
ATOM 2295 N N . ALA A 1 282 ? 19.403 52.465 -4.973 1.00 17.51 284 ALA A N 1
ATOM 2296 C CA . ALA A 1 282 ? 19.356 51.534 -3.857 1.00 14.71 284 ALA A CA 1
ATOM 2297 C C . ALA A 1 282 ? 20.561 51.831 -2.985 1.00 17.69 284 ALA A C 1
ATOM 2298 O O . ALA A 1 282 ? 21.493 52.526 -3.398 1.00 16.86 284 ALA A O 1
ATOM 2300 N N . LYS A 1 283 ? 20.536 51.298 -1.769 1.00 13.12 285 LYS A N 1
ATOM 2301 C CA . LYS A 1 283 ? 21.634 51.475 -0.837 1.00 14.00 285 LYS A CA 1
ATOM 2302 C C . LYS A 1 283 ? 21.982 50.135 -0.214 1.00 14.96 285 LYS A C 1
ATOM 2303 O O . LYS A 1 283 ? 21.095 49.331 0.089 1.00 14.70 285 LYS A O 1
ATOM 2309 N N . ALA A 1 284 ? 23.278 49.897 -0.028 1.00 16.21 286 ALA A N 1
ATOM 2310 C CA . ALA A 1 284 ? 23.695 48.727 0.727 1.00 15.73 286 ALA A CA 1
ATOM 2311 C C . ALA A 1 284 ? 23.112 48.816 2.126 1.00 14.53 286 ALA A C 1
ATOM 2312 O O . ALA A 1 284 ? 23.089 49.888 2.735 1.00 16.03 286 ALA A O 1
ATOM 2314 N N . ALA A 1 285 ? 22.633 47.683 2.636 1.00 13.13 287 ALA A N 1
ATOM 2315 C CA . ALA A 1 285 ? 22.045 47.668 3.964 1.00 13.05 287 ALA A CA 1
ATOM 2316 C C . ALA A 1 285 ? 23.102 48.003 5.008 1.00 12.32 287 ALA A C 1
ATOM 2317 O O . ALA A 1 285 ? 24.229 47.501 4.963 1.00 16.37 287 ALA A O 1
ATOM 2319 N N . THR A 1 286 ? 22.733 48.874 5.935 1.00 12.00 288 THR A N 1
ATOM 2320 C CA . THR A 1 286 ? 23.539 49.180 7.104 1.00 12.08 288 THR A CA 1
ATOM 2321 C C . THR A 1 286 ? 22.774 48.878 8.381 1.00 11.64 288 THR A C 1
ATOM 2322 O O . THR A 1 286 ? 23.274 49.159 9.478 1.00 13.36 288 THR A O 1
ATOM 2326 N N . SER A 1 287 ? 21.574 48.325 8.262 1.00 10.33 289 SER A N 1
ATOM 2327 C CA . SER A 1 287 ? 20.790 47.851 9.391 1.00 11.17 289 SER A CA 1
ATOM 2328 C C . SER A 1 287 ? 19.642 47.038 8.810 1.00 12.56 289 SER A C 1
ATOM 2329 O O . SER A 1 287 ? 19.527 46.870 7.591 1.00 12.41 289 SER A O 1
ATOM 2332 N N . TYR A 1 288 ? 18.792 46.533 9.697 1.00 9.16 290 TYR A N 1
ATOM 2333 C CA . TYR A 1 288 ? 17.601 45.809 9.256 1.00 10.24 290 TYR A CA 1
ATOM 2334 C C . TYR A 1 288 ? 16.696 46.716 8.430 1.00 11.78 290 TYR A C 1
ATOM 2335 O O . TYR A 1 288 ? 16.230 46.337 7.347 1.00 10.97 290 TYR A O 1
ATOM 2344 N N . LEU A 1 289 ? 16.455 47.927 8.924 1.00 10.83 291 LEU A N 1
ATOM 2345 C CA . LEU A 1 289 ? 15.658 48.943 8.253 1.00 10.80 291 LEU A CA 1
ATOM 2346 C C . LEU A 1 289 ? 16.519 49.746 7.291 1.00 11.18 291 LEU A C 1
ATOM 2347 O O . LEU A 1 289 ? 17.742 49.824 7.431 1.00 12.46 291 LEU A O 1
ATOM 2352 N N . GLN A 1 290 ? 15.852 50.365 6.318 1.00 11.28 292 GLN A N 1
ATOM 2353 C CA . GLN A 1 290 ? 16.495 51.362 5.473 1.00 12.38 292 GLN A CA 1
ATOM 2354 C C . GLN A 1 290 ? 16.742 52.643 6.269 1.00 12.33 292 GLN A C 1
ATOM 2355 O O . GLN A 1 290 ? 16.061 52.931 7.260 1.00 14.53 292 GLN A O 1
ATOM 2361 N N . ASP A 1 291 ? 17.743 53.419 5.833 1.00 14.38 293 ASP A N 1
ATOM 2362 C CA . ASP A 1 291 ? 18.213 54.499 6.698 1.00 14.59 293 ASP A CA 1
ATOM 2363 C C . ASP A 1 291 ? 17.262 55.688 6.781 1.00 17.00 293 ASP A C 1
ATOM 2364 O O . ASP A 1 291 ? 17.490 56.574 7.616 1.00 20.18 293 ASP A O 1
ATOM 2369 N N . THR A 1 292 ? 16.199 55.720 5.974 1.00 15.05 294 THR A N 1
ATOM 2370 C CA . THR A 1 292 ? 15.175 56.754 6.080 1.00 15.88 294 THR A CA 1
ATOM 2371 C C . THR A 1 292 ? 13.985 56.329 6.930 1.00 17.62 294 THR A C 1
ATOM 2372 O O . THR A 1 292 ? 13.069 57.130 7.134 1.00 18.40 294 THR A O 1
ATOM 2376 N N . HIS A 1 293 ? 13.969 55.104 7.440 1.00 14.46 295 HIS A N 1
ATOM 2377 C CA . HIS A 1 293 ? 12.878 54.709 8.313 1.00 13.89 295 HIS A CA 1
ATOM 2378 C C . HIS A 1 293 ? 13.016 55.436 9.648 1.00 14.21 295 HIS A C 1
ATOM 2379 O O . HIS A 1 293 ? 14.123 55.562 10.172 1.00 15.22 295 HIS A O 1
ATOM 2386 N N . PRO A 1 294 ? 11.918 55.933 10.220 1.00 16.27 296 PRO A N 1
ATOM 2387 C CA . PRO A 1 294 ? 12.039 56.707 11.468 1.00 18.57 296 PRO A CA 1
ATOM 2388 C C . PRO A 1 294 ? 12.730 55.962 12.595 1.00 18.20 296 PRO A C 1
ATOM 2389 O O . PRO A 1 294 ? 13.322 56.601 13.475 1.00 19.94 296 PRO A O 1
ATOM 2393 N N . ASP A 1 295 ? 12.667 54.633 12.609 1.00 14.08 297 ASP A N 1
ATOM 2394 C CA . ASP A 1 295 ? 13.233 53.842 13.694 1.00 14.53 297 ASP A CA 1
ATOM 2395 C C . ASP A 1 295 ? 14.608 53.276 13.364 1.00 15.17 297 ASP A C 1
ATOM 2396 O O . ASP A 1 295 ? 15.152 52.495 14.150 1.00 15.21 297 ASP A O 1
ATOM 2401 N N . TYR A 1 296 ? 15.190 53.667 12.234 1.00 13.30 298 TYR A N 1
ATOM 2402 C CA . TYR A 1 296 ? 16.501 53.165 11.844 1.00 11.94 298 TYR A CA 1
ATOM 2403 C C . TYR A 1 296 ? 17.557 53.548 12.871 1.00 17.98 298 TYR A C 1
ATOM 2404 O O . TYR A 1 296 ? 17.677 54.716 13.255 1.00 16.87 298 TYR A O 1
ATOM 2413 N N . VAL A 1 297 ? 18.330 52.555 13.303 1.00 13.39 299 VAL A N 1
ATOM 2414 C CA . VAL A 1 297 ? 19.588 52.757 14.012 1.00 16.48 299 VAL A CA 1
ATOM 2415 C C . VAL A 1 297 ? 20.599 51.821 13.376 1.00 14.10 299 VAL A C 1
ATOM 2416 O O . VAL A 1 297 ? 20.324 50.624 13.228 1.00 15.20 299 VAL A O 1
ATOM 2420 N N . LYS A 1 298 ? 21.763 52.360 13.015 1.00 12.63 300 LYS A N 1
ATOM 2421 C CA . LYS A 1 298 ? 22.772 51.586 12.306 1.00 13.66 300 LYS A CA 1
ATOM 2422 C C . LYS A 1 298 ? 23.197 50.379 13.134 1.00 15.18 300 LYS A C 1
ATOM 2423 O O . LYS A 1 298 ? 23.446 50.488 14.341 1.00 15.45 300 LYS A O 1
ATOM 2429 N N . ALA A 1 299 ? 23.267 49.221 12.485 1.00 13.12 301 ALA A N 1
ATOM 2430 C CA . ALA A 1 299 ? 23.625 47.997 13.190 1.00 12.18 301 ALA A CA 1
ATOM 2431 C C . ALA A 1 299 ? 25.115 47.952 13.508 1.00 11.45 301 ALA A C 1
ATOM 2432 O O . ALA A 1 299 ? 25.948 48.564 12.835 1.00 12.96 301 ALA A O 1
ATOM 2434 N N A SER A 1 300 ? 25.450 47.190 14.551 0.16 12.54 302 SER A N 1
ATOM 2435 N N B SER A 1 300 ? 25.447 47.175 14.533 0.84 12.47 302 SER A N 1
ATOM 2436 C CA A SER A 1 300 ? 26.843 47.077 14.966 0.16 12.30 302 SER A CA 1
ATOM 2437 C CA B SER A 1 300 ? 26.825 47.054 14.994 0.84 12.15 302 SER A CA 1
ATOM 2438 C C A SER A 1 300 ? 27.673 46.286 13.964 0.16 13.57 302 SER A C 1
ATOM 2439 C C B SER A 1 300 ? 27.665 46.120 14.130 0.84 13.23 302 SER A C 1
ATOM 2440 O O A SER A 1 300 ? 28.891 46.487 13.876 0.16 15.30 302 SER A O 1
ATOM 2441 O O B SER A 1 300 ? 28.886 46.054 14.323 0.84 16.04 302 SER A O 1
ATOM 2446 N N . SER A 1 301 ? 27.048 45.389 13.208 1.00 13.96 303 SER A N 1
ATOM 2447 C CA . SER A 1 301 ? 27.747 44.596 12.208 1.00 11.68 303 SER A CA 1
ATOM 2448 C C . SER A 1 301 ? 27.489 45.227 10.850 1.00 15.12 303 SER A C 1
ATOM 2449 O O . SER A 1 301 ? 26.336 45.493 10.496 1.00 15.20 303 SER A O 1
ATOM 2452 N N . GLN A 1 302 ? 28.561 45.467 10.104 1.00 13.28 304 GLN A N 1
ATOM 2453 C CA . GLN A 1 302 ? 28.499 46.006 8.755 1.00 14.41 304 GLN A CA 1
ATOM 2454 C C . GLN A 1 302 ? 29.252 45.055 7.841 1.00 13.02 304 GLN A C 1
ATOM 2455 O O . GLN A 1 302 ? 30.199 44.387 8.271 1.00 19.58 304 GLN A O 1
ATOM 2461 N N . TYR A 1 303 ? 28.814 44.975 6.584 1.00 15.35 305 TYR A N 1
ATOM 2462 C CA . TYR A 1 303 ? 29.343 44.012 5.627 1.00 16.21 305 TYR A CA 1
ATOM 2463 C C . TYR A 1 303 ? 29.872 44.684 4.366 1.00 17.06 305 TYR A C 1
ATOM 2464 O O . TYR A 1 303 ? 29.727 44.162 3.264 1.00 17.39 305 TYR A O 1
ATOM 2473 N N . ASP A 1 304 ? 30.511 45.845 4.521 1.00 16.12 306 ASP A N 1
ATOM 2474 C CA . ASP A 1 304 ? 31.124 46.495 3.371 1.00 15.96 306 ASP A CA 1
ATOM 2475 C C . ASP A 1 304 ? 32.104 45.537 2.711 1.00 17.76 306 ASP A C 1
ATOM 2476 O O . ASP A 1 304 ? 32.871 44.850 3.389 1.00 17.50 306 ASP A O 1
ATOM 2481 N N . TYR A 1 305 ? 32.064 45.502 1.382 1.00 15.60 307 TYR A N 1
ATOM 2482 C CA . TYR A 1 305 ? 32.867 44.590 0.576 1.00 16.64 307 TYR A CA 1
ATOM 2483 C C . TYR A 1 305 ? 34.310 44.535 1.055 1.00 19.62 307 TYR A C 1
ATOM 2484 O O . TYR A 1 305 ? 35.003 45.556 1.113 1.00 17.14 307 TYR A O 1
ATOM 2493 N N . ASP A 1 306 ? 34.762 43.324 1.378 1.00 15.60 308 ASP A N 1
ATOM 2494 C CA . ASP A 1 306 ? 36.122 43.120 1.877 1.00 18.44 308 ASP A CA 1
ATOM 2495 C C . ASP A 1 306 ? 36.440 41.643 1.620 1.00 18.41 308 ASP A C 1
ATOM 2496 O O . ASP A 1 306 ? 36.156 40.786 2.458 1.00 16.32 308 ASP A O 1
ATOM 2501 N N . LYS A 1 307 ? 37.018 41.371 0.446 1.00 16.52 309 LYS A N 1
ATOM 2502 C CA . LYS A 1 307 ? 37.296 39.995 0.050 1.00 14.73 309 LYS A CA 1
ATOM 2503 C C . LYS A 1 307 ? 38.284 39.328 1.004 1.00 18.02 309 LYS A C 1
ATOM 2504 O O . LYS A 1 307 ? 38.148 38.140 1.319 1.00 18.36 309 LYS A O 1
ATOM 2510 N N . ALA A 1 308 ? 39.280 40.078 1.484 1.00 17.55 310 ALA A N 1
ATOM 2511 C CA . ALA A 1 308 ? 40.271 39.489 2.383 1.00 21.68 310 ALA A CA 1
ATOM 2512 C C . ALA A 1 308 ? 39.630 39.053 3.692 1.00 18.87 310 ALA A C 1
ATOM 2513 O O . ALA A 1 308 ? 40.004 38.022 4.265 1.00 18.94 310 ALA A O 1
ATOM 2515 N N . LYS A 1 309 ? 38.666 39.834 4.186 1.00 16.86 311 LYS A N 1
ATOM 2516 C CA . LYS A 1 309 ? 37.943 39.450 5.395 1.00 15.77 311 LYS A CA 1
ATOM 2517 C C . LYS A 1 309 ? 37.109 38.198 5.154 1.00 18.69 311 LYS A C 1
ATOM 2518 O O . LYS A 1 309 ? 37.055 37.307 6.008 1.00 16.68 311 LYS A O 1
ATOM 2524 N N . ALA A 1 310 ? 36.447 38.111 3.998 1.00 16.35 312 ALA A N 1
ATOM 2525 C CA . ALA A 1 310 ? 35.725 36.890 3.645 1.00 14.18 312 ALA A CA 1
ATOM 2526 C C . ALA A 1 310 ? 36.656 35.687 3.640 1.00 17.03 312 ALA A C 1
ATOM 2527 O O . ALA A 1 310 ? 36.338 34.637 4.208 1.00 16.19 312 ALA A O 1
ATOM 2529 N N . GLU A 1 311 ? 37.812 35.821 2.988 1.00 16.82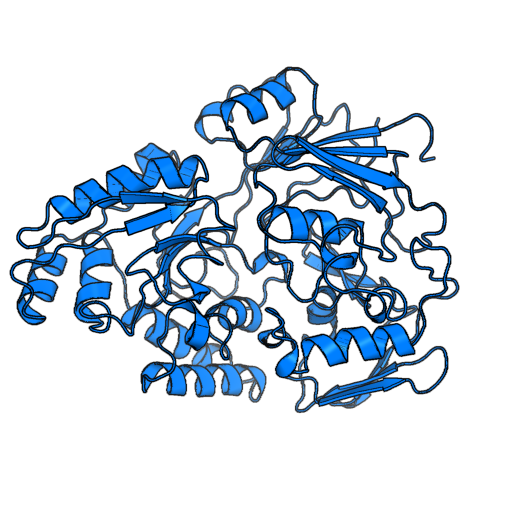 313 GLU A N 1
ATOM 2530 C CA . GLU A 1 311 ? 38.766 34.718 2.943 1.00 15.60 313 GLU A CA 1
ATOM 2531 C C . GLU A 1 311 ? 39.225 34.341 4.339 1.00 17.01 313 GLU A C 1
ATOM 2532 O O . GLU A 1 311 ? 39.367 33.155 4.656 1.00 20.71 313 GLU A O 1
ATOM 2538 N N . LYS A 1 312 ? 39.444 35.341 5.188 1.00 17.47 314 LYS A N 1
ATOM 2539 C CA . LYS A 1 312 ? 39.902 35.074 6.547 1.00 19.05 314 LYS A CA 1
ATOM 2540 C C . LYS A 1 312 ? 38.855 34.297 7.333 1.00 21.06 314 LYS A C 1
ATOM 2541 O O . LYS A 1 312 ? 39.183 33.318 8.017 1.00 21.25 314 LYS A O 1
ATOM 2547 N N . LEU A 1 313 ? 37.583 34.708 7.237 1.00 17.51 315 LEU A N 1
ATOM 2548 C CA . LEU A 1 313 ? 36.519 34.005 7.947 1.00 16.96 315 LEU A CA 1
ATOM 2549 C C . LEU A 1 313 ? 36.378 32.573 7.455 1.00 17.23 315 LEU A C 1
ATOM 2550 O O . LEU A 1 313 ? 36.166 31.651 8.250 1.00 20.99 315 LEU A O 1
ATOM 2555 N N . LEU A 1 314 ? 36.475 32.366 6.143 1.00 16.66 316 LEU A N 1
ATOM 2556 C CA . LEU A 1 314 ? 36.352 31.016 5.606 1.00 14.22 316 LEU A CA 1
ATOM 2557 C C . LEU A 1 314 ? 37.488 30.126 6.095 1.00 20.39 316 LEU A C 1
ATOM 2558 O O . LEU A 1 314 ? 37.274 28.946 6.394 1.00 22.87 316 LEU A O 1
ATOM 2563 N N . ALA A 1 315 ? 38.703 30.672 6.173 1.00 20.38 317 ALA A N 1
ATOM 2564 C CA . ALA A 1 315 ? 39.828 29.897 6.688 1.00 24.57 317 ALA A CA 1
ATOM 2565 C C . ALA A 1 315 ? 39.619 29.543 8.153 1.00 26.65 317 ALA A C 1
ATOM 2566 O O . ALA A 1 315 ? 39.923 28.422 8.579 1.00 26.41 317 ALA A O 1
ATOM 2568 N N . GLU A 1 316 ? 39.094 30.485 8.941 1.00 20.25 318 GLU A N 1
ATOM 2569 C CA . GLU A 1 316 ? 38.798 30.200 10.341 1.00 20.91 318 GLU A CA 1
ATOM 2570 C C . GLU A 1 316 ? 37.740 29.111 10.474 1.00 24.78 318 GLU A C 1
ATOM 2571 O O . GLU A 1 316 ? 37.785 28.303 11.408 1.00 26.68 318 GLU A O 1
ATOM 2577 N N . ALA A 1 317 ? 36.771 29.084 9.562 1.00 21.66 319 ALA A N 1
ATOM 2578 C CA . ALA A 1 317 ? 35.700 28.097 9.595 1.00 22.78 319 ALA A CA 1
ATOM 2579 C C . ALA A 1 317 ? 36.129 26.737 9.060 1.00 24.96 319 ALA A C 1
ATOM 2580 O O . ALA A 1 317 ? 35.311 25.809 9.042 1.00 25.63 319 ALA A O 1
ATOM 2582 N N . GLY A 1 318 ? 37.380 26.598 8.627 1.00 23.77 320 GLY A N 1
ATOM 2583 C CA . GLY A 1 318 ? 37.855 25.341 8.087 1.00 24.14 320 GLY A CA 1
ATOM 2584 C C . GLY A 1 318 ? 37.395 25.031 6.684 1.00 26.61 320 GLY A C 1
ATOM 2585 O O . GLY A 1 318 ? 37.406 23.862 6.286 1.00 30.69 320 GLY A O 1
ATOM 2586 N N . ILE A 1 319 ? 36.995 26.040 5.916 1.00 23.26 321 ILE A N 1
ATOM 2587 C CA . ILE A 1 319 ? 36.528 25.828 4.550 1.00 26.24 321 ILE A CA 1
ATOM 2588 C C . ILE A 1 319 ? 37.733 25.748 3.622 1.00 21.58 321 ILE A C 1
ATOM 2589 O O . ILE A 1 319 ? 38.504 26.705 3.502 1.00 23.60 321 ILE A O 1
ATOM 2594 N N . THR A 1 320 ? 37.894 24.612 2.957 1.00 25.68 322 THR A N 1
ATOM 2595 C CA . THR A 1 320 ? 38.975 24.438 2.000 1.00 23.39 322 THR A CA 1
ATOM 2596 C C . THR A 1 320 ? 38.493 24.191 0.583 1.00 21.81 322 THR A C 1
ATOM 2597 O O . THR A 1 320 ? 39.220 24.492 -0.365 1.00 24.57 322 THR A O 1
ATOM 2601 N N . ASN A 1 321 ? 37.288 23.659 0.415 1.00 24.09 323 ASN A N 1
ATOM 2602 C CA . ASN A 1 321 ? 36.754 23.369 -0.907 1.00 22.71 323 ASN A CA 1
ATOM 2603 C C . ASN A 1 321 ? 35.239 23.292 -0.817 1.00 25.14 323 ASN A C 1
ATOM 2604 O O . ASN A 1 321 ? 34.661 22.200 -0.818 1.00 27.78 323 ASN A O 1
ATOM 2609 N N . LEU A 1 322 ? 34.586 24.444 -0.723 1.00 22.67 324 LEU A N 1
ATOM 2610 C CA . LEU A 1 322 ? 33.137 24.491 -0.608 1.00 20.23 324 LEU A CA 1
ATOM 2611 C C . LEU A 1 322 ? 32.512 24.673 -1.985 1.00 24.26 324 LEU A C 1
ATOM 2612 O O . LEU A 1 322 ? 32.897 25.572 -2.739 1.00 23.09 324 LEU A O 1
ATOM 2617 N N A THR A 1 323 ? 31.558 23.808 -2.310 0.40 20.78 325 THR A N 1
ATOM 2618 N N B THR A 1 323 ? 31.554 23.810 -2.312 0.60 20.73 325 THR A N 1
ATOM 2619 C CA A THR A 1 323 ? 30.762 23.942 -3.519 0.40 23.16 325 THR A CA 1
ATOM 2620 C CA B THR A 1 323 ? 30.767 23.937 -3.533 0.60 23.17 325 THR A CA 1
ATOM 2621 C C A THR A 1 323 ? 29.303 23.929 -3.106 0.40 23.42 325 THR A C 1
ATOM 2622 C C B THR A 1 323 ? 29.302 23.913 -3.135 0.60 23.46 325 THR A C 1
ATOM 2623 O O A THR A 1 323 ? 28.867 23.018 -2.395 0.40 24.63 325 THR A O 1
ATOM 2624 O O B THR A 1 323 ? 28.857 22.974 -2.467 0.60 24.68 325 THR A O 1
ATOM 2631 N N . PHE A 1 324 ? 28.554 24.939 -3.537 1.00 17.56 326 PHE A N 1
ATOM 2632 C CA . PHE A 1 324 ? 27.142 25.018 -3.198 1.00 17.91 326 PHE A CA 1
ATOM 2633 C C . PHE A 1 324 ? 26.363 25.633 -4.348 1.00 19.51 326 PHE A C 1
ATOM 2634 O O . PHE A 1 324 ? 26.932 26.148 -5.316 1.00 17.64 326 PHE A O 1
ATOM 2642 N N . GLN A 1 325 ? 25.043 25.563 -4.240 1.00 16.84 327 GLN A N 1
ATOM 2643 C CA . GLN A 1 325 ? 24.156 26.132 -5.239 1.00 18.55 327 GLN A CA 1
ATOM 2644 C C . GLN A 1 325 ? 23.362 27.273 -4.615 1.00 16.61 327 GLN A C 1
ATOM 2645 O O . GLN A 1 325 ? 22.889 27.163 -3.478 1.00 16.41 327 GLN A O 1
ATOM 2651 N N . LEU A 1 326 ? 23.265 28.381 -5.348 1.00 14.90 328 LEU A N 1
ATOM 2652 C CA . LEU A 1 326 ? 22.408 29.506 -4.992 1.00 15.07 328 LEU A CA 1
ATOM 2653 C C . LEU A 1 326 ? 21.088 29.373 -5.737 1.00 16.17 328 LEU A C 1
ATOM 2654 O O . LEU A 1 326 ? 21.075 29.240 -6.968 1.00 15.66 328 LEU A O 1
ATOM 2659 N N . LEU A 1 327 ? 19.980 29.423 -5.003 1.00 13.00 329 LEU A N 1
ATOM 2660 C CA . LEU A 1 327 ? 18.664 29.541 -5.614 1.00 15.66 329 LEU A CA 1
ATOM 2661 C C . LEU A 1 327 ? 18.265 31.008 -5.649 1.00 16.25 329 LEU A C 1
ATOM 2662 O O . LEU A 1 327 ? 18.467 31.739 -4.677 1.00 17.65 329 LEU A O 1
ATOM 2667 N N . ALA A 1 328 ? 17.685 31.439 -6.765 1.00 14.64 330 ALA A N 1
ATOM 2668 C CA . ALA A 1 328 ? 17.223 32.811 -6.896 1.00 16.60 330 ALA A CA 1
ATOM 2669 C C . ALA A 1 328 ? 15.837 32.815 -7.511 1.00 20.03 330 ALA A C 1
ATOM 2670 O O . ALA A 1 328 ? 15.487 31.932 -8.301 1.00 17.57 330 ALA A O 1
ATOM 2672 N N . THR A 1 329 ? 15.045 33.813 -7.134 1.00 15.79 331 THR A N 1
ATOM 2673 C CA . THR A 1 329 ? 13.768 33.995 -7.799 1.00 16.52 331 THR A CA 1
ATOM 2674 C C . THR A 1 329 ? 13.980 34.522 -9.218 1.00 16.96 331 THR A C 1
ATOM 2675 O O . THR A 1 329 ? 15.101 34.836 -9.646 1.00 17.91 331 THR A O 1
ATOM 2679 N N . ASP A 1 330 ? 12.873 34.627 -9.956 1.00 15.40 332 ASP A N 1
ATOM 2680 C CA . ASP A 1 330 ? 12.907 34.973 -11.370 1.00 17.64 332 ASP A CA 1
ATOM 2681 C C . ASP A 1 330 ? 12.643 36.445 -11.660 1.00 18.92 332 ASP A C 1
ATOM 2682 O O . ASP A 1 330 ? 12.634 36.831 -12.836 1.00 18.79 332 ASP A O 1
ATOM 2687 N N . HIS A 1 331 ? 12.408 37.274 -10.645 1.00 13.80 333 HIS A N 1
ATOM 2688 C CA . HIS A 1 331 ? 12.206 38.697 -10.893 1.00 11.46 333 HIS A CA 1
ATOM 2689 C C . HIS A 1 331 ? 13.367 39.239 -11.711 1.00 19.54 333 HIS A C 1
ATOM 2690 O O . HIS A 1 331 ? 14.531 38.931 -11.445 1.00 19.20 333 HIS A O 1
ATOM 2697 N N . ALA A 1 332 ? 13.042 40.034 -12.733 1.00 19.73 334 ALA A N 1
ATOM 2698 C CA . ALA A 1 332 ? 14.070 40.408 -13.695 1.00 21.17 334 ALA A CA 1
ATOM 2699 C C . ALA A 1 332 ? 15.284 41.014 -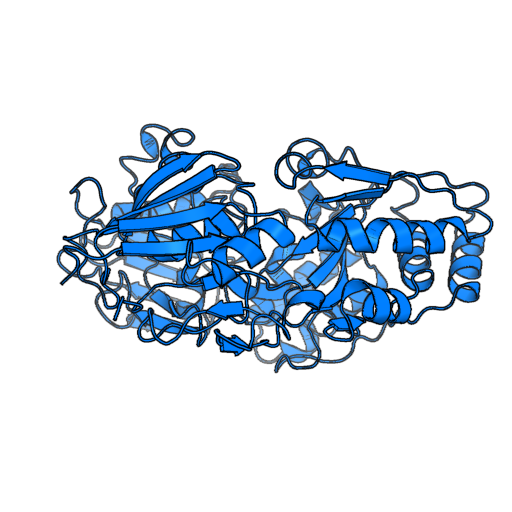13.008 1.00 18.51 334 ALA A C 1
ATOM 2700 O O . ALA A 1 332 ? 16.428 40.711 -13.377 1.00 21.88 334 ALA A O 1
ATOM 2702 N N . TRP A 1 333 ? 15.064 41.860 -11.996 1.00 18.96 335 TRP A N 1
ATOM 2703 C CA . TRP A 1 333 ? 16.195 42.488 -11.320 1.00 21.31 335 TRP A CA 1
ATOM 2704 C C . TRP A 1 333 ? 16.950 41.509 -10.428 1.00 27.37 335 TRP A C 1
ATOM 2705 O O . TRP A 1 333 ? 18.170 41.633 -10.271 1.00 21.16 335 TRP A O 1
ATOM 2716 N N . VAL A 1 334 ? 16.256 40.532 -9.846 1.00 21.64 336 VAL A N 1
ATOM 2717 C CA . VAL A 1 334 ? 16.958 39.479 -9.118 1.00 21.04 336 VAL A CA 1
ATOM 2718 C C . VAL A 1 334 ? 17.814 38.645 -10.067 1.00 19.53 336 VAL A C 1
ATOM 2719 O O . VAL A 1 334 ? 18.953 38.282 -9.738 1.00 20.99 336 VAL A O 1
ATOM 2723 N N . LYS A 1 335 ? 17.284 38.324 -11.253 1.00 23.94 337 LYS A N 1
ATOM 2724 C CA . LYS A 1 335 ? 18.074 37.623 -12.263 1.00 20.39 337 LYS A CA 1
ATOM 2725 C C . LYS A 1 335 ? 19.305 38.424 -12.667 1.00 23.48 337 LYS A C 1
ATOM 2726 O O . LYS A 1 335 ? 20.317 37.841 -13.073 1.00 26.84 337 LYS A O 1
ATOM 2732 N N . GLU A 1 336 ? 19.229 39.755 -12.599 0.86 16.87 338 GLU A N 1
ATOM 2733 C CA . GLU A 1 336 ? 20.392 40.567 -12.944 0.86 14.21 338 GLU A CA 1
ATOM 2734 C C . GLU A 1 336 ? 21.422 40.606 -11.825 0.86 13.49 338 GLU A C 1
ATOM 2735 O O . GLU A 1 336 ? 22.625 40.692 -12.100 0.86 15.53 338 GLU A O 1
ATOM 2741 N N . CYS A 1 337 ? 20.977 40.548 -10.565 1.00 14.48 339 CYS A N 1
ATOM 2742 C CA . CYS A 1 337 ? 21.918 40.550 -9.452 1.00 14.49 339 CYS A CA 1
ATOM 2743 C C . CYS A 1 337 ? 22.647 39.223 -9.339 1.00 13.80 339 CYS A C 1
ATOM 2744 O O . CYS A 1 337 ? 23.815 39.193 -8.931 1.00 14.85 339 CYS A O 1
ATOM 2747 N N . ALA A 1 338 ? 21.978 38.127 -9.696 1.00 13.96 340 ALA A N 1
ATOM 2748 C CA . ALA A 1 338 ? 22.509 36.797 -9.403 1.00 15.23 340 ALA A CA 1
ATOM 2749 C C . ALA A 1 338 ? 23.876 36.541 -1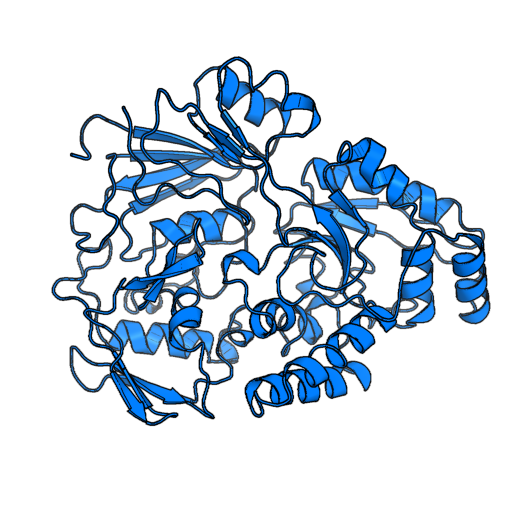0.016 1.00 17.13 340 ALA A C 1
ATOM 2750 O O . ALA A 1 338 ? 24.779 36.091 -9.290 1.00 16.57 340 ALA A O 1
ATOM 2752 N N . PRO A 1 339 ? 24.105 36.772 -11.309 1.00 17.55 341 PRO A N 1
ATOM 2753 C CA . PRO A 1 339 ? 25.439 36.484 -11.860 1.00 16.07 341 PRO A CA 1
ATOM 2754 C C . PRO A 1 339 ? 26.532 37.325 -11.237 1.00 15.96 341 PRO A C 1
ATOM 2755 O O . PRO A 1 339 ? 27.687 36.880 -11.162 1.00 17.20 341 PRO A O 1
ATOM 2759 N N . LEU A 1 340 ? 26.212 38.543 -10.806 1.00 15.34 342 LEU A N 1
ATOM 2760 C CA . LEU A 1 340 ? 27.219 39.386 -10.177 1.00 14.32 342 LEU A CA 1
ATOM 2761 C C . LEU A 1 340 ? 27.592 38.853 -8.803 1.00 14.40 342 LEU A C 1
ATOM 2762 O O . LEU A 1 340 ? 28.769 38.833 -8.428 1.00 16.00 342 LEU A O 1
ATOM 2767 N N . ILE A 1 341 ? 26.592 38.418 -8.042 1.00 12.93 343 ILE A N 1
ATOM 2768 C CA . ILE A 1 341 ? 26.850 37.750 -6.769 1.00 13.16 343 ILE A CA 1
ATOM 2769 C C . ILE A 1 341 ? 27.681 36.492 -6.992 1.00 14.09 343 ILE A C 1
ATOM 2770 O O . ILE A 1 341 ? 28.674 36.247 -6.293 1.00 15.70 343 ILE A O 1
ATOM 2775 N N . LEU A 1 342 ? 27.304 35.685 -7.991 1.00 14.30 344 LEU A N 1
ATOM 2776 C CA . LEU A 1 342 ? 28.072 34.478 -8.290 1.00 18.41 344 LEU A CA 1
ATOM 2777 C C . LEU A 1 342 ? 29.524 34.811 -8.622 1.00 20.98 344 LEU A C 1
ATOM 2778 O O . LEU A 1 342 ? 30.446 34.116 -8.179 1.00 19.49 344 LEU A O 1
ATOM 2783 N N . GLU A 1 343 ? 29.755 35.872 -9.398 1.00 16.02 345 GLU A N 1
ATOM 2784 C CA . GLU A 1 343 ? 31.131 36.223 -9.739 1.00 18.40 345 GLU A CA 1
ATOM 2785 C C . GLU A 1 343 ? 31.933 36.561 -8.492 1.00 19.34 345 GLU A C 1
ATOM 2786 O O . GLU A 1 343 ? 33.090 36.144 -8.354 1.00 19.79 345 GLU A O 1
ATOM 2792 N N . SER A 1 344 ? 31.331 37.309 -7.565 1.00 17.46 346 SER A N 1
ATOM 2793 C CA . SER A 1 344 ? 32.034 37.673 -6.346 1.00 16.25 346 SER A CA 1
ATOM 2794 C C . SER A 1 344 ? 32.348 36.441 -5.514 1.00 14.51 346 SER A C 1
ATOM 2795 O O . SER A 1 344 ? 33.446 36.322 -4.957 1.00 14.54 346 SER A O 1
ATOM 2798 N N . TRP A 1 345 ? 31.401 35.510 -5.418 1.00 15.25 347 TRP A N 1
ATOM 2799 C CA . TRP A 1 345 ? 31.646 34.319 -4.612 1.00 17.14 347 TRP A CA 1
ATOM 2800 C C . TRP A 1 345 ? 32.633 33.382 -5.301 1.00 16.17 347 TRP A C 1
ATOM 2801 O O . TRP A 1 345 ? 33.509 32.799 -4.649 1.00 16.25 347 TRP A O 1
ATOM 2812 N N . ASN A 1 346 ? 32.517 33.237 -6.622 1.00 16.93 348 ASN A N 1
ATOM 2813 C CA . ASN A 1 346 ? 33.423 32.344 -7.330 1.00 18.82 348 ASN A CA 1
ATOM 2814 C C . ASN A 1 346 ? 34.840 32.889 -7.372 1.00 19.13 348 ASN A C 1
ATOM 2815 O O . ASN A 1 346 ? 35.774 32.131 -7.651 1.00 22.28 348 ASN A O 1
ATOM 2820 N N . ALA A 1 347 ? 35.020 34.172 -7.073 1.00 18.14 349 ALA A N 1
ATOM 2821 C CA . ALA A 1 347 ? 36.348 34.759 -6.965 1.00 18.41 349 ALA A CA 1
ATOM 2822 C C . ALA A 1 347 ? 37.066 34.370 -5.677 1.00 18.86 349 ALA A C 1
ATOM 2823 O O . ALA A 1 347 ? 38.270 34.629 -5.555 1.00 20.06 349 ALA A O 1
ATOM 2825 N N . LEU A 1 348 ? 36.354 33.790 -4.715 1.00 17.80 350 LEU A N 1
ATOM 2826 C CA . LEU A 1 348 ? 36.969 33.335 -3.479 1.00 19.20 350 LEU A CA 1
ATOM 2827 C C . LEU A 1 348 ? 37.784 32.069 -3.731 1.00 16.92 350 LEU A C 1
ATOM 2828 O O . LEU A 1 348 ? 37.447 31.245 -4.585 1.00 22.28 350 LEU A O 1
ATOM 2833 N N . SER A 1 349 ? 38.862 31.911 -2.951 1.00 19.58 351 SER A N 1
ATOM 2834 C CA . SER A 1 349 ? 39.825 30.845 -3.216 1.00 22.20 351 SER A CA 1
ATOM 2835 C C . SER A 1 349 ? 39.294 29.453 -2.894 1.00 27.54 351 SER A C 1
ATOM 2836 O O . SER A 1 349 ? 39.854 28.469 -3.392 1.00 26.60 351 SER A O 1
ATOM 2839 N N . VAL A 1 350 ? 38.240 29.338 -2.083 1.00 20.71 352 VAL A N 1
ATOM 2840 C CA . VAL A 1 350 ? 37.797 28.033 -1.598 1.00 21.94 352 VAL A CA 1
ATOM 2841 C C . VAL A 1 350 ? 36.303 27.805 -1.806 1.00 25.34 352 VAL A C 1
ATOM 2842 O O . VAL A 1 350 ? 35.716 26.901 -1.200 1.00 23.61 352 VAL A O 1
ATOM 2846 N N . VAL A 1 351 ? 35.675 28.603 -2.668 1.00 18.17 353 VAL A N 1
ATOM 2847 C CA . VAL A 1 351 ? 34.238 28.523 -2.901 1.00 17.89 353 VAL A CA 1
ATOM 2848 C C . VAL A 1 351 ? 33.986 28.461 -4.397 1.00 17.92 353 VAL A C 1
ATOM 2849 O O . VAL A 1 351 ? 34.542 29.263 -5.152 1.00 23.36 353 VAL A O 1
ATOM 2853 N N . LYS A 1 352 ? 33.143 27.517 -4.817 1.00 19.32 354 LYS A N 1
ATOM 2854 C CA . LYS A 1 352 ? 32.569 27.482 -6.161 1.00 21.61 354 LYS A CA 1
ATOM 2855 C C . LYS A 1 352 ? 31.059 27.367 -6.008 1.00 19.56 354 LYS A C 1
ATOM 2856 O O . LYS A 1 352 ? 30.577 26.583 -5.185 1.00 20.36 354 LYS A O 1
ATOM 2862 N N A VAL A 1 353 ? 30.325 28.132 -6.821 0.89 17.66 355 VAL A N 1
ATOM 2863 N N B VAL A 1 353 ? 30.305 28.145 -6.777 0.11 17.78 355 VAL A N 1
ATOM 2864 C CA A VAL A 1 353 ? 28.878 28.264 -6.703 0.89 18.55 355 VAL A CA 1
ATOM 2865 C CA B VAL A 1 353 ? 28.853 28.156 -6.627 0.11 18.54 355 VAL A CA 1
ATOM 2866 C C A VAL A 1 353 ? 28.236 28.131 -8.078 0.89 17.73 355 VAL A C 1
ATOM 2867 C C B VAL A 1 353 ? 28.176 28.205 -7.990 0.11 17.90 355 VAL A C 1
ATOM 2868 O O A VAL A 1 353 ? 28.731 28.693 -9.064 0.89 18.84 355 VAL A O 1
ATOM 2869 O O B VAL A 1 353 ? 28.597 28.944 -8.886 0.11 19.36 355 VAL A O 1
ATOM 2876 N N . THR A 1 354 ? 27.124 27.405 -8.134 1.00 17.24 356 THR A N 1
ATOM 2877 C CA . THR A 1 354 ? 26.265 27.350 -9.307 1.00 17.63 356 THR A CA 1
ATOM 2878 C C . THR A 1 354 ? 24.939 28.027 -8.977 1.00 18.13 356 THR A C 1
ATOM 2879 O O . THR A 1 354 ? 24.636 28.315 -7.818 1.00 17.58 356 THR A O 1
ATOM 2883 N N . LEU A 1 355 ? 24.135 28.264 -10.006 1.00 16.09 357 LEU A N 1
ATOM 2884 C CA . LEU A 1 355 ? 22.928 29.068 -9.872 1.00 14.91 357 LEU A CA 1
ATOM 2885 C C . LEU A 1 355 ? 21.735 28.344 -10.469 1.00 18.17 357 LEU A C 1
ATOM 2886 O O . LEU A 1 355 ? 21.833 27.741 -11.542 1.00 18.34 357 LEU A O 1
ATOM 2891 N N . GLN A 1 356 ? 20.599 28.430 -9.784 1.00 16.91 358 GLN A N 1
ATOM 2892 C CA . GLN A 1 356 ? 19.328 27.958 -10.312 1.00 14.88 358 GLN A CA 1
ATOM 2893 C C . GLN A 1 356 ? 18.264 29.006 -10.034 1.00 19.68 358 GLN A C 1
ATOM 2894 O O . GLN A 1 356 ? 18.119 29.458 -8.895 1.00 20.10 358 GLN A O 1
ATOM 2900 N N . HIS A 1 357 ? 17.520 29.381 -11.065 1.00 18.18 359 HIS A N 1
ATOM 2901 C CA . HIS A 1 357 ? 16.413 30.314 -10.934 1.00 17.35 359 HIS A CA 1
ATOM 2902 C C . HIS A 1 357 ? 15.098 29.556 -10.886 1.00 19.90 359 HIS A C 1
ATOM 2903 O O . HIS A 1 357 ? 14.919 28.550 -11.581 1.00 19.65 359 HIS A O 1
ATOM 2910 N N . LEU A 1 358 ? 14.170 30.059 -10.079 1.00 17.02 360 LEU A N 1
ATOM 2911 C CA . LEU A 1 358 ? 12.854 29.453 -9.955 1.00 17.59 360 LEU A CA 1
ATOM 2912 C C . LEU A 1 358 ? 11.823 30.549 -9.742 1.00 16.54 360 LEU A C 1
ATOM 2913 O O . LEU A 1 358 ? 12.131 31.617 -9.202 1.00 18.78 360 LEU A O 1
ATOM 2918 N N A GLN A 1 359 ? 10.596 30.279 -10.175 0.49 14.63 361 GLN A N 1
ATOM 2919 N N B GLN A 1 359 ? 10.595 30.274 -10.168 0.51 14.62 361 GLN A N 1
ATOM 2920 C CA A GLN A 1 359 ? 9.484 31.136 -9.798 0.49 15.89 361 GLN A CA 1
ATOM 2921 C CA B GLN A 1 359 ? 9.481 31.128 -9.793 0.51 15.88 361 GLN A CA 1
ATOM 2922 C C A GLN A 1 359 ? 9.296 31.075 -8.285 0.49 13.87 361 GLN A C 1
ATOM 2923 C C B GLN A 1 359 ? 9.289 31.070 -8.281 0.51 13.87 361 GLN A C 1
ATOM 2924 O O A GLN A 1 359 ? 9.553 30.051 -7.646 0.49 14.45 361 GLN A O 1
ATOM 2925 O O B GLN A 1 359 ? 9.531 30.043 -7.641 0.51 14.44 361 GLN A O 1
ATOM 2936 N N . SER A 1 360 ? 8.837 32.190 -7.712 1.00 12.26 362 SER A N 1
ATOM 2937 C CA A SER A 1 360 ? 8.748 32.296 -6.255 0.70 12.34 362 SER A CA 1
ATOM 2938 C CA B SER A 1 360 ? 8.744 32.296 -6.256 0.30 12.39 362 SER A CA 1
ATOM 2939 C C . SER A 1 360 ? 7.874 31.196 -5.659 1.00 13.15 362 SER A C 1
ATOM 2940 O O . SER A 1 360 ? 8.223 30.612 -4.626 1.00 12.25 362 SER A O 1
ATOM 2945 N N . GLY A 1 361 ? 6.727 30.906 -6.278 1.00 13.32 363 GLY A N 1
ATOM 2946 C CA . GLY A 1 361 ? 5.852 29.887 -5.711 1.00 13.23 363 GLY A CA 1
ATOM 2947 C C . GLY A 1 361 ? 6.553 28.551 -5.539 1.00 14.18 363 GLY A C 1
ATOM 2948 O O . GLY A 1 361 ? 6.488 27.923 -4.475 1.00 14.45 363 GLY A O 1
ATOM 2949 N N . ALA A 1 362 ? 7.251 28.105 -6.589 1.00 14.44 364 ALA A N 1
ATOM 2950 C CA . ALA A 1 362 ? 7.970 26.840 -6.522 1.00 14.43 364 ALA A CA 1
ATOM 2951 C C . ALA A 1 362 ? 9.194 26.939 -5.623 1.00 12.82 364 ALA A C 1
ATOM 2952 O O . ALA A 1 362 ? 9.545 25.965 -4.942 1.00 13.99 364 ALA A O 1
ATOM 2954 N N . LEU A 1 363 ? 9.853 28.098 -5.602 1.00 13.18 365 LEU A N 1
ATOM 2955 C CA . LEU A 1 363 ? 11.001 28.247 -4.718 1.00 12.98 365 LEU A CA 1
ATOM 2956 C C . LEU A 1 363 ? 10.608 27.948 -3.277 1.00 13.10 365 LEU A C 1
ATOM 2957 O O . LEU A 1 363 ? 11.302 27.208 -2.574 1.00 13.49 365 LEU A O 1
ATOM 2962 N N . TYR A 1 364 ? 9.465 28.468 -2.837 1.00 11.91 366 TYR A N 1
ATOM 2963 C CA . TYR A 1 364 ? 9.082 28.226 -1.451 1.00 12.14 366 TYR A CA 1
ATOM 2964 C C . TYR A 1 364 ? 8.473 26.843 -1.251 1.00 14.99 366 TYR A C 1
ATOM 2965 O O . TYR A 1 364 ? 8.869 26.110 -0.339 1.00 15.02 366 TYR A O 1
ATOM 2974 N N . SER A 1 365 ? 7.534 26.448 -2.106 1.00 16.16 367 SER A N 1
ATOM 2975 C CA A SER A 1 365 ? 6.829 25.192 -1.873 0.22 19.94 367 SER A CA 1
ATOM 2976 C CA B SER A 1 365 ? 6.831 25.193 -1.866 0.78 20.00 367 SER A CA 1
ATOM 2977 C C . SER A 1 365 ? 7.730 23.985 -2.113 1.00 18.01 367 SER A C 1
ATOM 2978 O O . SER A 1 365 ? 7.679 23.006 -1.358 1.00 25.30 367 SER A O 1
ATOM 2983 N N . ALA A 1 366 ? 8.570 24.034 -3.146 1.00 17.29 368 ALA A N 1
ATOM 2984 C CA . ALA A 1 366 ? 9.367 22.866 -3.513 1.00 21.56 368 ALA A CA 1
ATOM 2985 C C . ALA A 1 366 ? 10.752 22.824 -2.879 1.00 25.27 368 ALA A C 1
ATOM 2986 O O . ALA A 1 366 ? 11.372 21.754 -2.860 1.00 25.84 368 ALA A O 1
ATOM 2988 N N . HIS A 1 367 ? 11.260 23.945 -2.366 1.00 16.94 369 HIS A N 1
ATOM 2989 C CA . HIS A 1 367 ? 12.632 23.960 -1.877 1.00 17.31 369 HIS A CA 1
ATOM 2990 C C . HIS A 1 367 ? 12.721 24.520 -0.465 1.00 15.38 369 HIS A C 1
ATOM 2991 O O . HIS A 1 367 ? 13.094 23.801 0.464 1.00 16.20 369 HIS A O 1
ATOM 2998 N N . VAL A 1 368 ? 12.347 25.787 -0.291 1.00 13.90 370 VAL A N 1
ATOM 2999 C CA . VAL A 1 368 ? 12.578 26.459 0.988 1.00 12.36 370 VAL A CA 1
ATOM 3000 C C . VAL A 1 368 ? 11.781 25.804 2.112 1.00 13.62 370 VAL A C 1
ATOM 3001 O O . VAL A 1 368 ? 12.324 25.496 3.178 1.00 14.03 370 VAL A O 1
ATOM 3005 N N . ASP A 1 369 ? 10.476 25.604 1.902 1.00 13.98 371 ASP A N 1
ATOM 3006 C CA . ASP A 1 369 ? 9.635 25.088 2.977 1.00 12.97 371 ASP A CA 1
ATOM 3007 C C . ASP A 1 369 ? 10.005 23.662 3.374 1.00 18.30 371 ASP A C 1
ATOM 3008 O O . ASP A 1 369 ? 9.680 23.236 4.488 1.00 20.60 371 ASP A O 1
ATOM 3013 N N . LYS A 1 370 ? 10.688 22.919 2.502 1.00 19.08 372 LYS A N 1
ATOM 3014 C CA . LYS A 1 370 ? 11.161 21.581 2.823 1.00 19.72 372 LYS A CA 1
ATOM 3015 C C . LYS A 1 370 ? 12.597 21.563 3.315 1.00 18.31 372 LYS A C 1
ATOM 3016 O O . LYS A 1 370 ? 13.097 20.497 3.689 1.00 21.51 372 LYS A O 1
ATOM 3022 N N . GLY A 1 371 ? 13.280 22.704 3.313 1.00 16.09 373 GLY A N 1
ATOM 3023 C CA . GLY A 1 371 ? 14.694 22.704 3.614 1.00 15.98 373 GLY A CA 1
ATOM 3024 C C . GLY A 1 371 ? 15.570 22.150 2.514 1.00 17.11 373 GLY A C 1
ATOM 3025 O O . GLY A 1 371 ? 16.767 21.940 2.742 1.00 17.90 373 GLY A O 1
ATOM 3026 N N . ALA A 1 372 ? 15.011 21.910 1.327 1.00 15.52 374 ALA A N 1
ATOM 3027 C CA . ALA A 1 372 ? 15.763 21.339 0.204 1.00 14.82 374 ALA A CA 1
ATOM 3028 C C . ALA A 1 372 ? 16.507 22.430 -0.569 1.00 14.15 374 ALA A C 1
ATOM 3029 O O . ALA A 1 372 ? 16.300 22.649 -1.763 1.00 16.31 374 ALA A O 1
ATOM 3031 N N . TYR A 1 373 ? 17.398 23.117 0.146 1.00 14.31 375 TYR A N 1
ATOM 3032 C CA . TYR A 1 373 ? 18.179 24.213 -0.415 1.00 12.74 375 TYR A CA 1
ATOM 3033 C C . TYR A 1 373 ? 19.295 24.550 0.565 1.00 11.09 375 TYR A C 1
ATOM 3034 O O . TYR A 1 373 ? 19.312 24.075 1.703 1.00 13.65 375 TYR A O 1
ATOM 3043 N N . GLU A 1 374 ? 20.219 25.393 0.104 1.00 13.48 376 GLU A N 1
ATOM 3044 C CA . GLU A 1 374 ? 21.318 25.898 0.923 1.00 12.38 376 GLU A CA 1
ATOM 3045 C C . GLU A 1 374 ? 21.281 27.408 1.090 1.00 13.29 376 GLU A C 1
ATOM 3046 O O . GLU A 1 374 ? 21.382 27.908 2.221 1.00 12.03 376 GLU A O 1
ATOM 3052 N N A VAL A 1 375 ? 21.144 28.151 -0.007 0.74 13.24 377 VAL A N 1
ATOM 3053 N N B VAL A 1 375 ? 21.171 28.158 -0.004 0.26 13.22 377 VAL A N 1
ATOM 3054 C CA A VAL A 1 375 ? 21.230 29.605 -0.001 0.74 13.41 377 VAL A CA 1
ATOM 3055 C CA B VAL A 1 375 ? 21.205 29.614 0.042 0.26 13.39 377 VAL A CA 1
ATOM 3056 C C A VAL A 1 375 ? 20.257 30.160 -1.030 0.74 11.93 377 VAL A C 1
ATOM 3057 C C B VAL A 1 375 ? 20.261 30.165 -1.016 0.26 11.97 377 VAL A C 1
ATOM 3058 O O A VAL A 1 375 ? 20.163 29.641 -2.150 0.74 12.47 377 VAL A O 1
ATOM 3059 O O B VAL A 1 375 ? 20.185 29.642 -2.134 0.26 12.51 377 VAL A O 1
ATOM 3066 N N . VAL A 1 376 ? 19.551 31.231 -0.658 1.00 11.23 378 VAL A N 1
ATOM 3067 C CA . VAL A 1 376 ? 18.558 31.870 -1.510 1.00 12.80 378 VAL A CA 1
ATOM 3068 C C . VAL A 1 376 ? 18.807 33.372 -1.550 1.00 12.66 378 VAL A C 1
ATOM 3069 O O . VAL A 1 376 ? 19.144 33.990 -0.531 1.00 11.48 378 VAL A O 1
ATOM 3073 N N . ILE A 1 377 ? 18.617 33.971 -2.723 1.00 11.04 379 ILE A N 1
ATOM 3074 C CA . ILE A 1 377 ? 18.373 35.403 -2.825 1.00 8.49 379 ILE A CA 1
ATOM 3075 C C . ILE A 1 377 ? 16.962 35.602 -3.346 1.00 11.81 379 ILE A C 1
ATOM 3076 O O . ILE A 1 377 ? 16.539 34.928 -4.292 1.00 11.38 379 ILE A O 1
ATOM 3081 N N . ALA A 1 378 ? 16.238 36.522 -2.722 1.00 9.35 380 ALA A N 1
ATOM 3082 C CA . ALA A 1 378 ? 14.845 36.754 -3.065 1.00 9.85 380 ALA A CA 1
ATOM 3083 C C . ALA A 1 378 ? 14.463 38.140 -2.578 1.00 11.17 380 ALA A C 1
ATOM 3084 O O . ALA A 1 378 ? 15.133 38.698 -1.698 1.00 11.83 380 ALA A O 1
ATOM 3086 N N . PRO A 1 379 ? 13.398 38.719 -3.122 1.00 9.41 381 PRO A N 1
ATOM 3087 C CA . PRO A 1 379 ? 12.911 40.011 -2.635 1.00 9.64 381 PRO A CA 1
ATOM 3088 C C . PRO A 1 379 ? 11.879 39.824 -1.535 1.00 10.13 381 PRO A C 1
ATOM 3089 O O . PRO A 1 379 ? 11.170 38.818 -1.457 1.00 10.30 381 PRO A O 1
ATOM 3093 N N . GLY A 1 380 ? 11.803 40.819 -0.664 1.00 9.04 382 GLY A N 1
ATOM 3094 C CA . GLY A 1 380 ? 10.802 40.799 0.388 1.00 10.22 382 GLY A CA 1
ATOM 3095 C C . GLY A 1 380 ? 10.396 42.200 0.772 1.00 9.55 382 GLY A C 1
ATOM 3096 O O . GLY A 1 380 ? 11.201 43.137 0.723 1.00 9.98 382 GLY A O 1
ATOM 3097 N N . ASP A 1 381 ? 9.122 42.346 1.142 1.00 8.93 383 ASP A N 1
ATOM 3098 C CA . ASP A 1 381 ? 8.631 43.634 1.616 1.00 8.33 383 ASP A CA 1
ATOM 3099 C C . ASP A 1 381 ? 7.423 43.461 2.521 1.00 9.38 383 ASP A C 1
ATOM 3100 O O . ASP A 1 381 ? 6.279 43.671 2.097 1.00 9.74 383 ASP A O 1
ATOM 3105 N N . PRO A 1 382 ? 7.650 43.126 3.793 1.00 8.43 384 PRO A N 1
ATOM 3106 C CA . PRO A 1 382 ? 6.548 43.081 4.759 1.00 9.30 384 PRO A CA 1
ATOM 3107 C C . PRO A 1 382 ? 5.977 44.448 5.114 1.00 8.74 384 PRO A C 1
ATOM 3108 O O . PRO A 1 382 ? 5.007 44.505 5.872 1.00 9.37 384 PRO A O 1
ATOM 3112 N N . SER A 1 383 ? 6.517 45.552 4.581 1.00 7.85 385 SER A N 1
ATOM 3113 C CA . SER A 1 383 ? 5.903 46.833 4.902 1.00 11.27 385 SER A CA 1
ATOM 3114 C C . SER A 1 383 ? 4.522 46.988 4.265 1.00 10.57 385 SER A C 1
ATOM 3115 O O . SER A 1 383 ? 3.792 47.918 4.625 1.00 10.30 385 SER A O 1
ATOM 3118 N N . VAL A 1 384 ? 4.128 46.072 3.372 1.00 9.75 386 VAL A N 1
ATOM 3119 C CA . VAL A 1 384 ? 2.729 46.020 2.935 1.00 10.98 386 VAL A CA 1
ATOM 3120 C C . VAL A 1 384 ? 1.768 45.918 4.108 1.00 8.92 386 VAL A C 1
ATOM 3121 O O . VAL A 1 384 ? 0.618 46.369 4.010 1.00 11.06 386 VAL A O 1
ATOM 3125 N N . PHE A 1 385 ? 2.191 45.292 5.210 1.00 9.12 387 PHE A N 1
ATOM 3126 C CA . PHE A 1 385 ? 1.291 45.061 6.337 1.00 8.16 387 PHE A CA 1
ATOM 3127 C C . PHE A 1 385 ? 1.248 46.237 7.299 1.00 11.31 387 PHE A C 1
ATOM 3128 O O . PHE A 1 385 ? 0.322 46.323 8.116 1.00 12.12 387 PHE A O 1
ATOM 3136 N N . GLY A 1 386 ? 2.216 47.128 7.209 1.00 10.36 388 GLY A N 1
ATOM 3137 C CA . GLY A 1 386 ? 2.382 48.221 8.146 1.00 9.95 388 GLY A CA 1
ATOM 3138 C C . GLY A 1 386 ? 3.855 48.535 8.280 1.00 10.78 388 GLY A C 1
ATOM 3139 O O . GLY A 1 386 ? 4.715 47.843 7.731 1.00 12.79 388 GLY A O 1
ATOM 3140 N N . ASN A 1 387 ? 4.148 49.612 9.007 1.00 10.43 389 ASN A N 1
ATOM 3141 C CA . ASN A 1 387 ? 5.512 50.128 9.018 1.00 11.64 389 ASN A CA 1
ATOM 3142 C C . ASN A 1 387 ? 6.143 50.144 10.404 1.00 12.33 389 ASN A C 1
ATOM 3143 O O . ASN A 1 387 ? 7.245 50.687 10.564 1.00 14.23 389 ASN A O 1
ATOM 3148 N N . ASP A 1 388 ? 5.509 49.537 11.399 1.00 11.09 390 ASP A N 1
ATOM 3149 C CA . ASP A 1 388 ? 6.062 49.603 12.746 1.00 11.32 390 ASP A CA 1
ATOM 3150 C C . ASP A 1 388 ? 7.151 48.545 12.937 1.00 11.03 390 ASP A C 1
ATOM 3151 O O . ASP A 1 388 ? 7.173 47.510 12.259 1.00 11.76 390 ASP A O 1
ATOM 3156 N N . LEU A 1 389 ? 8.086 48.826 13.851 1.00 10.75 391 LEU A N 1
ATOM 3157 C CA . LEU A 1 389 ? 9.295 48.005 13.904 1.00 9.94 391 LEU A CA 1
ATOM 3158 C C . LEU A 1 389 ? 9.010 46.583 14.383 1.00 10.83 391 LEU A C 1
ATOM 3159 O O . LEU A 1 389 ? 9.572 45.626 13.846 1.00 11.02 391 LEU A O 1
ATOM 3164 N N . ASP A 1 390 ? 8.140 46.401 15.377 1.00 10.25 392 ASP A N 1
ATOM 3165 C CA . ASP A 1 390 ? 7.822 45.031 15.770 1.00 10.33 392 ASP A CA 1
ATOM 3166 C C . ASP A 1 390 ? 7.280 44.244 14.587 1.00 11.06 392 ASP A C 1
ATOM 3167 O O . ASP A 1 390 ? 7.610 43.065 14.409 1.00 10.71 392 ASP A O 1
ATOM 3172 N N . LEU A 1 391 ? 6.441 44.881 13.772 1.00 10.93 393 LEU A N 1
ATOM 3173 C CA . LEU A 1 391 ? 5.866 44.193 12.621 1.00 8.44 393 LEU A CA 1
ATOM 3174 C C . LEU A 1 391 ? 6.950 43.767 11.639 1.00 9.91 393 LEU A C 1
ATOM 3175 O O . LEU A 1 391 ? 6.997 42.603 11.209 1.00 9.55 393 LEU A O 1
ATOM 3180 N N . LEU A 1 392 ? 7.844 44.697 11.286 1.00 8.89 394 LEU A N 1
ATOM 3181 C CA . LEU A 1 392 ? 8.852 44.400 10.271 1.00 10.78 394 LEU A CA 1
ATOM 3182 C C . LEU A 1 392 ? 9.825 43.334 10.757 1.00 9.40 394 LEU A C 1
ATOM 3183 O O . LEU A 1 392 ? 10.237 42.468 9.980 1.00 9.49 394 LEU A O 1
ATOM 3188 N N . LEU A 1 393 ? 10.184 43.371 12.046 1.00 9.10 395 LEU A N 1
ATOM 3189 C CA . LEU A 1 393 ? 11.006 42.310 12.618 1.00 9.26 395 LEU A CA 1
ATOM 3190 C C . LEU A 1 393 ? 10.238 41.001 12.704 1.00 9.54 395 LEU A C 1
ATOM 3191 O O . LEU A 1 393 ? 10.799 39.936 12.425 1.00 9.11 395 LEU A O 1
ATOM 3196 N N . SER A 1 394 ? 8.955 41.064 13.094 1.00 8.36 396 SER A N 1
ATOM 3197 C CA . SER A 1 394 ? 8.197 39.843 13.366 1.00 7.81 396 SER A CA 1
ATOM 3198 C C . SER A 1 394 ? 8.011 39.002 12.115 1.00 8.01 396 SER A C 1
ATOM 3199 O O . SER A 1 394 ? 8.022 37.771 12.194 1.00 8.78 396 SER A O 1
ATOM 3202 N N . TRP A 1 395 ? 7.805 39.647 10.961 1.00 7.64 397 TRP A N 1
ATOM 3203 C CA . TRP A 1 395 ? 7.547 38.886 9.739 1.00 8.54 397 TRP A CA 1
ATOM 3204 C C . TRP A 1 395 ? 8.557 37.762 9.577 1.00 7.26 397 TRP A C 1
ATOM 3205 O O . TRP A 1 395 ? 8.186 36.596 9.382 1.00 8.08 397 TRP A O 1
ATOM 3216 N N . TRP A 1 396 ? 9.847 38.101 9.633 1.00 8.51 398 TRP A N 1
ATOM 3217 C CA . TRP A 1 396 ? 10.910 37.133 9.407 1.00 9.27 398 TRP A CA 1
ATOM 3218 C C . TRP A 1 396 ? 11.450 36.488 10.680 1.00 9.18 398 TRP A C 1
ATOM 3219 O O . TRP A 1 396 ? 12.045 35.403 10.595 1.00 9.18 398 TRP A O 1
ATOM 3230 N N . TYR A 1 397 ? 11.276 37.113 11.855 1.00 8.15 399 TYR A N 1
ATOM 3231 C CA . TYR A 1 397 ? 12.014 36.681 13.034 1.00 9.33 399 TYR A CA 1
ATOM 3232 C C . TYR A 1 397 ? 11.174 36.301 14.241 1.00 10.16 399 TYR A C 1
ATOM 3233 O O . TYR A 1 397 ? 11.740 35.789 15.207 1.00 11.48 399 TYR A O 1
ATOM 3242 N N . ARG A 1 398 ? 9.861 36.512 14.228 1.00 9.41 400 ARG A N 1
ATOM 3243 C CA . ARG A 1 398 ? 9.023 36.090 15.346 1.00 9.83 400 ARG A CA 1
ATOM 3244 C C . ARG A 1 398 ? 8.411 34.724 15.059 1.00 9.92 400 ARG A C 1
ATOM 3245 O O . ARG A 1 398 ? 7.798 34.511 14.009 1.00 10.99 400 ARG A O 1
ATOM 3253 N N . GLY A 1 399 ? 8.569 33.801 16.001 1.00 10.62 401 GLY A N 1
ATOM 3254 C CA . GLY A 1 399 ? 7.918 32.514 15.869 1.00 11.69 401 GLY A CA 1
ATOM 3255 C C . GLY A 1 399 ? 8.580 31.597 14.854 1.00 10.89 401 GLY A C 1
ATOM 3256 O O . GLY A 1 399 ? 9.800 31.588 14.681 1.00 12.24 401 GLY A O 1
ATOM 3257 N N . ASP A 1 400 ? 7.739 30.817 14.164 1.00 11.31 402 ASP A N 1
ATOM 3258 C CA . ASP A 1 400 ? 8.217 29.684 13.381 1.00 12.03 402 ASP A CA 1
ATOM 3259 C C . ASP A 1 400 ? 8.072 29.835 11.873 1.00 10.42 402 ASP A C 1
ATOM 3260 O O . ASP A 1 400 ? 8.733 29.091 11.138 1.00 11.63 402 ASP A O 1
ATOM 3265 N N . VAL A 1 401 ? 7.235 30.755 11.389 1.00 11.01 403 VAL A N 1
ATOM 3266 C CA . VAL A 1 401 ? 6.923 30.795 9.958 1.00 10.57 403 VAL A CA 1
ATOM 3267 C C . VAL A 1 401 ? 8.193 30.814 9.114 1.00 9.97 403 VAL A C 1
ATOM 3268 O O . VAL A 1 401 ? 8.350 30.018 8.177 1.00 10.87 403 VAL A O 1
ATOM 3272 N N . TRP A 1 402 ? 9.115 31.727 9.421 1.00 9.99 404 TRP A N 1
ATOM 3273 C CA . TRP A 1 402 ? 10.386 31.714 8.710 1.00 9.32 404 TRP A CA 1
ATOM 3274 C C . TRP A 1 402 ? 11.517 31.059 9.516 1.00 9.84 404 TRP A C 1
ATOM 3275 O O . TRP A 1 402 ? 12.259 30.234 8.966 1.00 9.81 404 TRP A O 1
ATOM 3286 N N . PRO A 1 403 ? 11.718 31.403 10.798 1.00 9.43 405 PRO A N 1
ATOM 3287 C CA . PRO A 1 403 ? 12.923 30.896 11.485 1.00 8.90 405 PRO A CA 1
ATOM 3288 C C . PRO A 1 403 ? 12.941 29.390 11.673 1.00 10.20 405 PRO A C 1
ATOM 3289 O O . PRO A 1 403 ? 14.028 28.799 11.690 1.00 11.25 405 PRO A O 1
ATOM 3293 N N . LYS A 1 404 ? 11.784 28.752 11.848 1.00 11.15 406 LYS A N 1
ATOM 3294 C CA . LYS A 1 404 ? 11.773 27.302 12.000 1.00 11.14 406 LYS A CA 1
ATOM 3295 C C . LYS A 1 404 ? 11.586 26.593 10.664 1.00 14.39 406 LYS A C 1
ATOM 3296 O O . LYS A 1 404 ? 12.366 25.700 10.314 1.00 15.72 406 LYS A O 1
ATOM 3302 N N . ARG A 1 405 ? 10.588 27.006 9.887 1.00 11.96 407 ARG A N 1
ATOM 3303 C CA . ARG A 1 405 ? 10.215 26.241 8.706 1.00 12.06 407 ARG A CA 1
ATOM 3304 C C . ARG A 1 405 ? 10.920 26.672 7.433 1.00 14.89 407 ARG A C 1
ATOM 3305 O O . ARG A 1 405 ? 10.839 25.944 6.439 1.00 15.41 407 ARG A O 1
ATOM 3313 N N . ARG A 1 406 ? 11.624 27.808 7.425 1.00 10.86 408 ARG A N 1
ATOM 3314 C CA . ARG A 1 406 ? 12.268 28.279 6.200 1.00 11.15 408 ARG A CA 1
ATOM 3315 C C . ARG A 1 406 ? 13.779 28.384 6.353 1.00 12.29 408 ARG A C 1
ATOM 3316 O O . ARG A 1 406 ? 14.501 27.614 5.714 1.00 12.28 408 ARG A O 1
ATOM 3324 N N . PHE A 1 407 ? 14.291 29.280 7.192 1.00 10.36 409 PHE A N 1
ATOM 3325 C CA . PHE A 1 407 ? 15.738 29.386 7.313 1.00 11.42 409 PHE A CA 1
ATOM 3326 C C . PHE A 1 407 ? 16.330 28.598 8.484 1.00 10.47 409 PHE A C 1
ATOM 3327 O O . PHE A 1 407 ? 17.558 28.587 8.652 1.00 9.97 409 PHE A O 1
ATOM 3335 N N . ARG A 1 408 ? 15.493 27.911 9.268 1.00 11.59 410 ARG A N 1
ATOM 3336 C CA . ARG A 1 408 ? 15.940 26.786 10.099 1.00 10.97 410 ARG A CA 1
ATOM 3337 C C . ARG A 1 408 ? 17.060 27.194 11.058 1.00 13.02 410 ARG A C 1
ATOM 3338 O O . ARG A 1 408 ? 18.085 26.520 11.200 1.00 13.27 410 ARG A O 1
ATOM 3346 N N . TRP A 1 409 ? 16.832 28.312 11.735 1.00 11.43 411 TRP A N 1
ATOM 3347 C CA . TRP A 1 409 ? 17.739 28.884 12.726 1.00 12.08 411 TRP A CA 1
ATOM 3348 C C . TRP A 1 409 ? 17.138 28.817 14.125 1.00 13.46 411 TRP A C 1
ATOM 3349 O O . TRP A 1 409 ? 17.759 29.283 15.085 1.00 13.87 411 TRP A O 1
ATOM 3360 N N . ALA A 1 410 ? 15.941 28.242 14.261 1.00 11.64 412 ALA A N 1
ATOM 3361 C CA . ALA A 1 410 ? 15.171 28.284 15.499 1.00 12.11 412 ALA A CA 1
ATOM 3362 C C . ALA A 1 410 ? 15.723 27.392 16.605 1.00 15.26 412 ALA A C 1
ATOM 3363 O O . ALA A 1 410 ? 15.160 27.422 17.704 1.00 18.62 412 ALA A O 1
ATOM 3365 N N . ASN A 1 411 ? 16.774 26.610 16.363 1.00 15.18 413 ASN A N 1
ATOM 3366 C CA A ASN A 1 411 ? 17.407 25.772 17.372 0.40 16.90 413 ASN A CA 1
ATOM 3367 C CA B ASN A 1 411 ? 17.363 25.806 17.427 0.60 16.85 413 ASN A CA 1
ATOM 3368 C C . ASN A 1 411 ? 18.580 26.461 18.064 1.00 21.06 413 ASN A C 1
ATOM 3369 O O . ASN A 1 411 ? 19.199 25.861 18.950 1.00 25.55 413 ASN A O 1
ATOM 3378 N N . THR A 1 412 ? 18.908 27.693 17.678 1.00 14.62 414 THR A N 1
ATOM 3379 C CA . THR A 1 412 ? 20.083 28.374 18.200 1.00 13.29 414 THR A CA 1
ATOM 3380 C C . THR A 1 412 ? 19.742 29.168 19.453 1.00 13.17 414 THR A C 1
ATOM 3381 O O . THR A 1 412 ? 18.613 29.634 19.638 1.00 11.52 414 THR A O 1
ATOM 3385 N N . ALA A 1 413 ? 20.748 29.336 20.315 1.00 12.83 415 ALA A N 1
ATOM 3386 C CA . ALA A 1 413 ? 20.550 30.195 21.474 1.00 11.02 415 ALA A CA 1
ATOM 3387 C C . ALA A 1 413 ? 20.249 31.618 21.037 1.00 9.93 415 ALA A C 1
ATOM 3388 O O . ALA A 1 413 ? 19.458 32.313 21.686 1.00 12.46 415 ALA A O 1
ATOM 3390 N N . GLU A 1 414 ? 20.845 32.054 19.922 1.00 11.02 416 GLU A N 1
ATOM 3391 C CA . GLU A 1 414 ? 20.588 33.400 19.423 1.00 9.45 416 GLU A CA 1
ATOM 3392 C C . GLU A 1 414 ? 19.122 33.587 19.042 1.00 9.02 416 GLU A C 1
ATOM 3393 O O . GLU A 1 414 ? 18.532 34.635 19.333 1.00 10.98 416 GLU A O 1
ATOM 3399 N N . TYR A 1 415 ? 18.514 32.587 18.387 1.00 11.09 417 TYR A N 1
ATOM 3400 C CA . TYR A 1 415 ? 17.088 32.682 18.083 1.00 11.55 417 TYR A CA 1
ATOM 3401 C C . TYR A 1 415 ? 16.264 32.854 19.350 1.00 10.04 417 TYR A C 1
ATOM 3402 O O . TYR A 1 415 ? 15.355 33.687 19.398 1.00 11.34 417 TYR A O 1
ATOM 3411 N N . HIS A 1 416 ? 16.560 32.070 20.387 1.00 10.49 418 HIS A N 1
ATOM 3412 C CA . HIS A 1 416 ? 15.743 32.157 21.591 1.00 11.83 418 HIS A CA 1
ATOM 3413 C C . HIS A 1 416 ? 15.915 33.501 22.279 1.00 9.99 418 HIS A C 1
ATOM 3414 O O . HIS A 1 416 ? 14.945 34.050 22.822 1.00 11.30 418 HIS A O 1
ATOM 3421 N N . GLU A 1 417 ? 17.124 34.060 22.231 1.00 10.91 419 GLU A N 1
ATOM 3422 C CA . GLU A 1 417 ? 17.327 35.396 22.771 1.00 11.79 419 GLU A CA 1
ATOM 3423 C C . GLU A 1 417 ? 16.528 36.425 21.987 1.00 12.02 419 GLU A C 1
ATOM 3424 O O . GLU A 1 417 ? 15.896 37.315 22.569 1.00 12.34 419 GLU A O 1
ATOM 3430 N N . VAL A 1 418 ? 16.517 36.301 20.660 1.00 10.30 420 VAL A N 1
ATOM 3431 C CA . VAL A 1 418 ? 15.726 37.221 19.849 1.00 9.74 420 VAL A CA 1
ATOM 3432 C C . VAL A 1 418 ? 14.240 37.133 20.200 1.00 10.27 420 VAL A C 1
ATOM 3433 O O . VAL A 1 418 ? 13.544 38.153 20.250 1.00 11.50 420 VAL A O 1
ATOM 3437 N N . GLN A 1 419 ? 13.718 35.922 20.447 1.00 9.74 421 GLN A N 1
ATOM 3438 C CA . GLN A 1 419 ? 12.311 35.825 20.834 1.00 10.05 421 GLN A CA 1
ATOM 3439 C C . GLN A 1 419 ? 12.054 36.584 22.126 1.00 10.85 421 GLN A C 1
ATOM 3440 O O . GLN A 1 419 ? 11.056 37.303 22.247 1.00 11.78 421 GLN A O 1
ATOM 3446 N N . LYS A 1 420 ? 12.948 36.434 23.107 1.00 11.94 422 LYS A N 1
ATOM 3447 C CA . LYS A 1 420 ? 12.758 37.147 24.363 1.00 9.83 422 LYS A CA 1
ATOM 3448 C C . LYS A 1 420 ? 12.802 38.649 24.147 1.00 10.64 422 LYS A C 1
ATOM 3449 O O . LYS A 1 420 ? 12.032 39.395 24.761 1.00 14.77 422 LYS A O 1
ATOM 3455 N N . LEU A 1 421 ? 13.702 39.112 23.275 1.00 9.42 423 LEU A N 1
ATOM 3456 C CA . LEU A 1 421 ? 13.814 40.544 23.017 1.00 10.62 423 LEU A CA 1
ATOM 3457 C C . LEU A 1 421 ? 12.590 41.079 22.287 1.00 11.32 423 LEU A C 1
ATOM 3458 O O . LEU A 1 421 ? 12.102 42.170 22.603 1.00 12.52 423 LEU A O 1
ATOM 3463 N N . LEU A 1 422 ? 12.098 40.339 21.283 1.00 11.24 424 LEU A N 1
ATOM 3464 C CA . LEU A 1 422 ? 10.905 40.780 20.565 1.00 12.06 424 LEU A CA 1
ATOM 3465 C C . LEU A 1 422 ? 9.710 40.839 21.498 1.00 12.78 424 LEU A C 1
ATOM 3466 O O . LEU A 1 422 ? 8.884 41.754 21.403 1.00 13.43 424 LEU A O 1
ATOM 3471 N N . ASP A 1 423 ? 9.599 39.869 22.410 1.00 13.86 425 ASP A N 1
ATOM 3472 C CA . ASP A 1 423 ? 8.516 39.909 23.383 1.00 15.97 425 ASP A CA 1
ATOM 3473 C C . ASP A 1 423 ? 8.689 41.077 24.346 1.00 16.34 425 ASP A C 1
ATOM 3474 O O . ASP A 1 423 ? 7.728 41.805 24.621 1.00 16.08 425 ASP A O 1
ATOM 3479 N N . GLU A 1 424 ? 9.911 41.293 24.843 1.00 14.61 426 GLU A N 1
ATOM 3480 C CA . GLU A 1 424 ? 10.134 42.402 25.763 1.00 15.02 426 GLU A CA 1
ATOM 3481 C C . GLU A 1 424 ? 9.774 43.738 25.130 1.00 18.25 426 GLU A C 1
ATOM 3482 O O . GLU A 1 424 ? 9.231 44.626 25.797 1.00 17.81 426 GLU A O 1
ATOM 3488 N N . ALA A 1 425 ? 10.089 43.915 23.844 1.00 12.68 427 ALA A N 1
ATOM 3489 C CA . ALA A 1 425 ? 9.864 45.218 23.233 1.00 13.54 427 ALA A CA 1
ATOM 3490 C C . ALA A 1 425 ? 8.378 45.554 23.136 1.00 14.61 427 ALA A C 1
ATOM 3491 O O . ALA A 1 425 ? 8.014 46.732 23.120 1.00 16.81 427 ALA A O 1
ATOM 3493 N N . ILE A 1 426 ? 7.506 44.549 23.057 1.00 16.55 428 ILE A N 1
ATOM 3494 C CA . ILE A 1 426 ? 6.073 44.834 23.006 1.00 17.65 428 ILE A CA 1
ATOM 3495 C C . ILE A 1 426 ? 5.361 44.662 24.346 1.00 20.91 428 ILE A C 1
ATOM 3496 O O . ILE A 1 426 ? 4.320 45.302 24.566 1.00 19.42 428 ILE A O 1
ATOM 3501 N N . LYS A 1 427 ? 5.888 43.834 25.247 1.00 17.24 429 LYS A N 1
ATOM 3502 C CA . LYS A 1 427 ? 5.333 43.724 26.592 1.00 17.67 429 LYS A CA 1
ATOM 3503 C C . LYS A 1 427 ? 5.871 44.787 27.539 1.00 23.36 429 LYS A C 1
ATOM 3504 O O . LYS A 1 427 ? 5.230 45.063 28.562 1.00 22.52 429 LYS A O 1
ATOM 3510 N N . ASN A 1 428 ? 7.019 45.389 27.215 1.00 20.01 430 ASN A N 1
ATOM 3511 C CA . ASN A 1 428 ? 7.614 46.486 27.984 1.00 17.11 430 ASN A CA 1
ATOM 3512 C C . ASN A 1 428 ? 7.928 47.622 27.018 1.00 18.57 430 ASN A C 1
ATOM 3513 O O . ASN A 1 428 ? 9.089 47.859 26.660 1.00 17.99 430 ASN A O 1
ATOM 3518 N N . PRO A 1 429 ? 6.905 48.344 26.560 1.00 18.29 431 PRO A N 1
ATOM 3519 C CA . PRO A 1 429 ? 7.145 49.380 25.540 1.00 15.36 431 PRO A CA 1
ATOM 3520 C C . PRO A 1 429 ? 8.161 50.442 25.945 1.00 20.66 431 PRO A C 1
ATOM 3521 O O . PRO A 1 429 ? 8.848 50.989 25.073 1.00 19.92 431 PRO A O 1
ATOM 3525 N N . ALA A 1 430 ? 8.293 50.749 27.238 1.00 20.96 432 ALA A N 1
ATOM 3526 C CA . ALA A 1 430 ? 9.304 51.719 27.648 1.00 19.45 432 ALA A CA 1
ATOM 3527 C C . ALA A 1 430 ? 10.714 51.263 27.311 1.00 21.04 432 ALA A C 1
ATOM 3528 O O . ALA A 1 430 ? 11.615 52.101 27.177 1.00 19.99 432 ALA A O 1
ATOM 3530 N N . GLY A 1 431 ? 10.929 49.959 27.170 1.00 18.94 433 GLY A N 1
ATOM 3531 C CA . GLY A 1 431 ? 12.221 49.429 26.802 1.00 13.83 433 GLY A CA 1
ATOM 3532 C C . GLY A 1 431 ? 12.356 49.043 25.345 1.00 14.42 433 GLY A C 1
ATOM 3533 O O . GLY A 1 431 ? 13.345 48.394 24.987 1.00 16.48 433 GLY A O 1
ATOM 3534 N N . SER A 1 432 ? 11.422 49.459 24.485 1.00 15.91 434 SER A N 1
ATOM 3535 C CA . SER A 1 432 ? 11.356 48.885 23.143 1.00 15.02 434 SER A CA 1
ATOM 3536 C C . SER A 1 432 ? 12.573 49.245 22.300 1.00 14.44 434 SER A C 1
ATOM 3537 O O . SER A 1 432 ? 13.146 48.380 21.624 1.00 13.91 434 SER A O 1
ATOM 3540 N N . LYS A 1 433 ? 12.962 50.523 22.282 1.00 16.18 435 LYS A N 1
ATOM 3541 C CA . LYS A 1 433 ? 14.095 50.924 21.451 1.00 16.05 435 LYS A CA 1
ATOM 3542 C C . LYS A 1 433 ? 15.352 50.135 21.804 1.00 15.28 435 LYS A C 1
ATOM 3543 O O . LYS A 1 433 ? 16.081 49.684 20.913 1.00 14.02 435 LYS A O 1
ATOM 3549 N N . VAL A 1 434 ? 15.615 49.950 23.100 1.00 14.53 436 VAL A N 1
ATOM 3550 C CA . VAL A 1 434 ? 16.781 49.185 23.527 1.00 19.23 436 VAL A CA 1
ATOM 3551 C C . VAL A 1 434 ? 16.653 47.726 23.102 1.00 12.62 436 VAL A C 1
ATOM 3552 O O . VAL A 1 434 ? 17.604 47.129 22.585 1.00 12.63 436 VAL A O 1
ATOM 3556 N N . ALA A 1 435 ? 15.478 47.131 23.321 1.00 13.51 437 ALA A N 1
ATOM 3557 C CA . ALA A 1 435 ? 15.292 45.714 23.024 1.00 11.89 437 ALA A CA 1
ATOM 3558 C C . ALA A 1 435 ? 15.363 45.447 21.524 1.00 11.97 437 ALA A C 1
ATOM 3559 O O . ALA A 1 435 ? 15.994 44.470 21.094 1.00 11.94 437 ALA A O 1
ATOM 3561 N N . TRP A 1 436 ? 14.742 46.313 20.716 1.00 11.64 438 TRP A N 1
ATOM 3562 C CA . TRP A 1 436 ? 14.805 46.142 19.266 1.00 9.88 438 TRP A CA 1
ATOM 3563 C C . TRP A 1 436 ? 16.238 46.243 18.768 1.00 12.80 438 TRP A C 1
ATOM 3564 O O . TRP A 1 436 ? 16.650 45.478 17.889 1.00 12.40 438 TRP A O 1
ATOM 3575 N N A GLN A 1 437 ? 17.023 47.171 19.310 0.56 12.32 439 GLN A N 1
ATOM 3576 N N B GLN A 1 437 ? 17.005 47.204 19.303 0.44 12.34 439 GLN A N 1
ATOM 3577 C CA A GLN A 1 437 ? 18.381 47.283 18.802 0.56 13.12 439 GLN A CA 1
ATOM 3578 C CA B GLN A 1 437 ? 18.407 47.349 18.919 0.44 12.97 439 GLN A CA 1
ATOM 3579 C C A GLN A 1 437 ? 19.239 46.088 19.207 0.56 12.16 439 GLN A C 1
ATOM 3580 C C B GLN A 1 437 ? 19.176 46.068 19.194 0.44 12.12 439 GLN A C 1
ATOM 3581 O O A GLN A 1 437 ? 20.111 45.670 18.433 0.56 11.98 439 GLN A O 1
ATOM 3582 O O B GLN A 1 437 ? 19.934 45.586 18.343 0.44 12.03 439 GLN A O 1
ATOM 3593 N N . LYS A 1 438 ? 19.003 45.512 20.394 1.00 11.80 440 LYS A N 1
ATOM 3594 C CA . LYS A 1 438 ? 19.700 44.279 20.750 1.00 11.86 440 LYS A CA 1
ATOM 3595 C C . LYS A 1 438 ? 19.326 43.152 19.796 1.00 10.45 440 LYS A C 1
ATOM 3596 O O . LYS A 1 438 ? 20.192 42.378 19.370 1.00 11.88 440 LYS A O 1
ATOM 3602 N N . ALA A 1 439 ? 18.038 43.034 19.463 1.00 11.09 441 ALA A N 1
ATOM 3603 C CA . ALA A 1 439 ? 17.613 41.974 18.552 1.00 9.84 441 ALA A CA 1
ATOM 3604 C C . ALA A 1 439 ? 18.202 42.175 17.162 1.00 8.60 441 ALA A C 1
ATOM 3605 O O . ALA A 1 439 ? 18.748 41.239 16.569 1.00 10.08 441 ALA A O 1
ATOM 3607 N N . ILE A 1 440 ? 18.108 43.400 16.634 1.00 9.90 442 ILE A N 1
ATOM 3608 C CA . ILE A 1 440 ? 18.670 43.711 15.319 1.00 9.49 442 ILE A CA 1
ATOM 3609 C C . ILE A 1 440 ? 20.160 43.420 15.277 1.00 8.74 442 ILE A C 1
ATOM 3610 O O . ILE A 1 440 ? 20.676 42.915 14.272 1.00 10.15 442 ILE A O 1
ATOM 3615 N N . ASN A 1 441 ? 20.879 43.727 16.363 1.00 9.04 443 ASN A N 1
ATOM 3616 C CA . ASN A 1 441 ? 22.320 43.506 16.336 1.00 8.50 443 ASN A CA 1
ATOM 3617 C C . ASN A 1 441 ? 22.679 42.026 16.414 1.00 9.64 443 ASN A C 1
ATOM 3618 O O . ASN A 1 441 ? 23.712 41.612 15.855 1.00 12.52 443 ASN A O 1
ATOM 3623 N N . ILE A 1 442 ? 21.848 41.210 17.070 1.00 10.82 444 ILE A N 1
ATOM 3624 C CA . ILE A 1 442 ? 22.069 39.765 17.016 1.00 10.87 444 ILE A CA 1
ATOM 3625 C C . ILE A 1 442 ? 21.789 39.246 15.612 1.00 11.01 444 ILE A C 1
ATOM 3626 O O . ILE A 1 442 ? 22.570 38.472 15.042 1.00 11.01 444 ILE A O 1
ATOM 3631 N N . ILE A 1 443 ? 20.680 39.697 15.025 1.00 11.09 445 ILE A N 1
ATOM 3632 C CA . ILE A 1 443 ? 20.332 39.316 13.656 1.00 10.12 445 ILE A CA 1
ATOM 3633 C C . ILE A 1 443 ? 21.433 39.717 12.683 1.00 10.34 445 ILE A C 1
ATOM 3634 O O . ILE A 1 443 ? 21.827 38.934 11.810 1.00 10.85 445 ILE A O 1
ATOM 3639 N N . ALA A 1 444 ? 21.955 40.944 12.816 1.00 9.58 446 ALA A N 1
ATOM 3640 C CA . ALA A 1 444 ? 22.973 41.417 11.877 1.00 9.89 446 ALA A CA 1
ATOM 3641 C C . ALA A 1 444 ? 24.304 40.686 12.045 1.00 9.27 446 ALA A C 1
ATOM 3642 O O . ALA A 1 444 ? 25.072 40.573 11.081 1.00 12.41 446 ALA A O 1
ATOM 3644 N N . GLU A 1 445 ? 24.604 40.203 13.249 1.00 10.81 447 GLU A N 1
ATOM 3645 C CA . GLU A 1 445 ? 25.812 39.408 13.432 1.00 11.99 447 GLU A CA 1
ATOM 3646 C C . GLU A 1 445 ? 25.623 37.994 12.900 1.00 11.39 447 GLU A C 1
ATOM 3647 O O . GLU A 1 445 ? 26.542 37.421 12.299 1.00 13.43 447 GLU A O 1
ATOM 3653 N N . GLN A 1 446 ? 24.425 37.433 13.085 1.00 9.99 448 GLN A N 1
ATOM 3654 C CA . GLN A 1 446 ? 24.169 36.040 12.750 1.00 10.98 448 GLN A CA 1
ATOM 3655 C C . GLN A 1 446 ? 23.814 35.850 11.285 1.00 11.91 448 GLN A C 1
ATOM 3656 O O . GLN A 1 446 ? 24.002 34.744 10.757 1.00 11.67 448 GLN A O 1
ATOM 3662 N N . VAL A 1 447 ? 23.324 36.899 10.630 1.00 11.02 449 VAL A N 1
ATOM 3663 C CA . VAL A 1 447 ? 22.904 36.903 9.222 1.00 12.10 449 VAL A CA 1
ATOM 3664 C C . VAL A 1 447 ? 22.247 35.603 8.755 1.00 11.02 449 VAL A C 1
ATOM 3665 O O . VAL A 1 447 ? 22.680 35.027 7.748 1.00 11.44 449 VAL A O 1
ATOM 3669 N N . PRO A 1 448 ? 21.180 35.121 9.414 1.00 8.46 450 PRO A N 1
ATOM 3670 C CA . PRO A 1 448 ? 20.440 33.970 8.868 1.00 10.42 450 PRO A CA 1
ATOM 3671 C C . PRO A 1 448 ? 19.660 34.377 7.618 1.00 10.76 450 PRO A C 1
ATOM 3672 O O . PRO A 1 448 ? 19.721 33.717 6.567 1.00 11.68 450 PRO A O 1
ATOM 3676 N N . LEU A 1 449 ? 18.907 35.467 7.748 1.00 10.14 451 LEU A N 1
ATOM 3677 C CA . LEU A 1 449 ? 18.232 36.147 6.646 1.00 8.86 451 LEU A CA 1
ATOM 3678 C C . LEU A 1 449 ? 18.476 37.631 6.869 1.00 8.70 451 LEU A C 1
ATOM 3679 O O . LEU A 1 449 ? 18.136 38.158 7.930 1.00 10.83 451 LEU A O 1
ATOM 3684 N N . TYR A 1 450 ? 19.080 38.309 5.898 1.00 9.78 452 TYR A N 1
ATOM 3685 C CA . TYR A 1 450 ? 19.464 39.689 6.152 1.00 7.73 452 TYR A CA 1
ATOM 3686 C C . TYR A 1 450 ? 19.507 40.414 4.824 1.00 10.38 452 TYR A C 1
ATOM 3687 O O . TYR A 1 450 ? 19.870 39.814 3.805 1.00 10.55 452 TYR A O 1
ATOM 3696 N N . PRO A 1 451 ? 19.136 41.690 4.793 1.00 8.77 453 PRO A N 1
ATOM 3697 C CA . PRO A 1 451 ? 19.143 42.419 3.524 1.00 9.68 453 PRO A CA 1
ATOM 3698 C C . PRO A 1 451 ? 20.545 42.623 2.980 1.00 10.73 453 PRO A C 1
ATOM 3699 O O . PRO A 1 451 ? 21.501 42.856 3.725 1.00 12.51 453 PRO A O 1
ATOM 3703 N N . ILE A 1 452 ? 20.642 42.531 1.655 1.00 10.91 454 ILE A N 1
ATOM 3704 C CA . ILE A 1 452 ? 21.801 43.006 0.904 1.00 12.08 454 ILE A CA 1
ATOM 3705 C C . ILE A 1 452 ? 21.653 44.480 0.563 1.00 10.67 454 ILE A C 1
ATOM 3706 O O . ILE A 1 452 ? 22.559 45.282 0.805 1.00 13.08 454 ILE A O 1
ATOM 3711 N N . ILE A 1 453 ? 20.500 44.854 0.001 1.00 10.88 455 ILE A N 1
ATOM 3712 C CA . ILE A 1 453 ? 20.177 46.242 -0.315 1.00 10.74 455 ILE A CA 1
ATOM 3713 C C . ILE A 1 453 ? 18.711 46.480 0.022 1.00 12.01 455 ILE A C 1
ATOM 3714 O O . ILE A 1 453 ? 17.909 45.542 0.052 1.00 13.98 455 ILE A O 1
ATOM 3719 N N . HIS A 1 454 ? 18.370 47.737 0.312 1.00 10.21 456 HIS A N 1
ATOM 3720 C CA . HIS A 1 454 ? 16.992 48.217 0.225 1.00 10.07 456 HIS A CA 1
ATOM 3721 C C . HIS A 1 454 ? 16.938 49.135 -0.988 1.00 14.87 456 HIS A C 1
ATOM 3722 O O . HIS A 1 454 ? 17.928 49.795 -1.311 1.00 13.89 456 HIS A O 1
ATOM 3729 N N . ARG A 1 455 ? 15.793 49.176 -1.675 1.00 14.06 457 ARG A N 1
ATOM 3730 C CA . ARG A 1 455 ? 15.717 49.899 -2.940 1.00 12.05 457 ARG A CA 1
ATOM 3731 C C . ARG A 1 455 ? 14.626 50.962 -2.931 1.00 17.89 457 ARG A C 1
ATOM 3732 O O . ARG A 1 455 ? 13.641 50.868 -2.189 1.00 17.45 457 ARG A O 1
ATOM 3740 N N . LYS A 1 456 ? 14.824 51.984 -3.768 1.00 16.47 458 LYS A N 1
ATOM 3741 C CA . LYS A 1 456 ? 13.773 52.948 -4.056 1.00 16.32 458 LYS A CA 1
ATOM 3742 C C . LYS A 1 456 ? 12.826 52.336 -5.074 1.00 13.97 458 LYS A C 1
ATOM 3743 O O . LYS A 1 456 ? 13.251 51.629 -5.994 1.00 18.41 458 LYS A O 1
ATOM 3749 N N . LEU A 1 457 ? 11.545 52.623 -4.921 1.00 16.37 459 LEU A N 1
ATOM 3750 C CA . LEU A 1 457 ? 10.512 51.943 -5.697 1.00 13.70 459 LEU A CA 1
ATOM 3751 C C . LEU A 1 457 ? 9.816 52.922 -6.631 1.00 14.22 459 LEU A C 1
ATOM 3752 O O . LEU A 1 457 ? 9.036 53.774 -6.164 1.00 15.34 459 LEU A O 1
ATOM 3757 N N . PRO A 1 458 ? 10.053 52.851 -7.939 1.00 13.66 460 PRO A N 1
ATOM 3758 C CA . PRO A 1 458 ? 9.358 53.756 -8.859 1.00 12.33 460 PRO A CA 1
ATOM 3759 C C . PRO A 1 458 ? 8.088 53.161 -9.454 1.00 12.81 460 PRO A C 1
ATOM 3760 O O . PRO A 1 458 ? 8.008 51.980 -9.802 1.00 12.08 460 PRO A O 1
ATOM 3764 N N . THR A 1 459 ? 7.077 54.020 -9.571 1.00 13.11 461 THR A N 1
ATOM 3765 C CA . THR A 1 459 ? 5.813 53.707 -10.213 1.00 12.45 461 THR A CA 1
ATOM 3766 C C . THR A 1 459 ? 5.597 54.729 -11.321 1.00 13.25 461 THR A C 1
ATOM 3767 O O . THR A 1 459 ? 6.048 55.873 -11.212 1.00 14.45 461 THR A O 1
ATOM 3771 N N . ALA A 1 460 ? 4.932 54.310 -12.394 1.00 12.34 462 ALA A N 1
ATOM 3772 C CA . ALA A 1 460 ? 4.578 55.211 -13.485 1.00 14.74 462 ALA A CA 1
ATOM 3773 C C . ALA A 1 460 ? 3.073 55.182 -13.713 1.00 14.60 462 ALA A C 1
ATOM 3774 O O . ALA A 1 460 ? 2.443 54.125 -13.609 1.00 14.82 462 ALA A O 1
ATOM 3776 N N . TRP A 1 461 ? 2.502 56.342 -14.039 1.00 13.72 463 TRP A N 1
ATOM 3777 C CA . TRP A 1 461 ? 1.078 56.409 -14.341 1.00 12.52 463 TRP A CA 1
ATOM 3778 C C . TRP A 1 461 ? 0.820 57.611 -15.237 1.00 17.88 463 TRP A C 1
ATOM 3779 O O . TRP A 1 461 ? 1.635 58.531 -15.319 1.00 15.24 463 TRP A O 1
ATOM 3790 N N . ASN A 1 462 ? -0.334 57.591 -15.894 1.00 18.23 464 ASN A N 1
ATOM 3791 C CA . ASN A 1 462 ? -0.749 58.664 -16.793 1.00 16.95 464 ASN A CA 1
ATOM 3792 C C . ASN A 1 462 ? -1.774 59.530 -16.062 1.00 16.61 464 ASN A C 1
ATOM 3793 O O . ASN A 1 462 ? -2.895 59.083 -15.790 1.00 20.64 464 ASN A O 1
ATOM 3798 N N . THR A 1 463 ? -1.385 60.763 -15.728 1.00 18.88 465 THR A N 1
ATOM 3799 C CA . THR A 1 463 ? -2.262 61.619 -14.933 1.00 24.87 465 THR A CA 1
ATOM 3800 C C . THR A 1 463 ? -3.434 62.167 -15.732 1.00 24.91 465 THR A C 1
ATOM 3801 O O . THR A 1 463 ? -4.395 62.663 -15.132 1.00 27.62 465 THR A O 1
ATOM 3805 N N . LYS A 1 464 ? -3.376 62.104 -17.062 1.00 18.56 466 LYS A N 1
ATOM 3806 C CA . LYS A 1 464 ? -4.512 62.498 -17.887 1.00 22.34 466 LYS A CA 1
ATOM 3807 C C . LYS A 1 464 ? -5.608 61.442 -17.929 1.00 29.04 466 LYS A C 1
ATOM 3808 O O . LYS A 1 464 ? -6.727 61.755 -18.348 1.00 28.10 466 LYS A O 1
ATOM 3814 N N . LYS A 1 465 ? -5.322 60.209 -17.504 1.00 18.63 467 LYS A N 1
ATOM 3815 C CA . LYS A 1 465 ? -6.278 59.113 -17.580 1.00 18.78 467 LYS A CA 1
ATOM 3816 C C . LYS A 1 465 ? -6.829 58.680 -16.233 1.00 16.07 467 LYS A C 1
ATOM 3817 O O . LYS A 1 465 ? -7.961 58.188 -16.176 1.00 17.19 467 LYS A O 1
ATOM 3823 N N . LEU A 1 466 ? -6.058 58.838 -15.164 1.00 18.30 468 LEU A N 1
ATOM 3824 C CA . LEU A 1 466 ? -6.458 58.413 -13.832 1.00 14.06 468 LEU A CA 1
ATOM 3825 C C . LEU A 1 466 ? -6.670 59.625 -12.940 1.00 16.74 468 LEU A C 1
ATOM 3826 O O . LEU A 1 466 ? -5.970 60.638 -13.059 1.00 20.70 468 LEU A O 1
ATOM 3831 N N . THR A 1 467 ? -7.626 59.506 -12.024 1.00 16.11 469 THR A N 1
ATOM 3832 C CA . THR A 1 467 ? -7.877 60.534 -11.027 1.00 16.63 469 THR A CA 1
ATOM 3833 C C . THR A 1 467 ? -7.453 60.024 -9.658 1.00 14.42 469 THR A C 1
ATOM 3834 O O . THR A 1 467 ? -7.845 58.924 -9.252 1.00 18.51 469 THR A O 1
ATOM 3838 N N . ASP A 1 468 ? -6.638 60.818 -8.968 1.00 16.40 470 ASP A N 1
ATOM 3839 C CA . ASP A 1 468 ? -6.257 60.591 -7.580 1.00 19.07 470 ASP A CA 1
ATOM 3840 C C . ASP A 1 468 ? -5.369 59.369 -7.381 1.00 14.88 470 ASP A C 1
ATOM 3841 O O . ASP A 1 468 ? -5.301 58.830 -6.268 1.00 17.53 470 ASP A O 1
ATOM 3846 N N . PHE A 1 469 ? -4.671 58.931 -8.424 1.00 17.44 471 PHE A N 1
ATOM 3847 C CA . PHE A 1 469 ? -3.722 57.833 -8.275 1.00 16.42 471 PHE A CA 1
ATOM 3848 C C . PHE A 1 469 ? -2.464 58.314 -7.568 1.00 15.36 471 PHE A C 1
ATOM 3849 O O . PHE A 1 469 ? -1.955 59.407 -7.841 1.00 17.01 471 PHE A O 1
ATOM 3857 N N . GLN A 1 470 ? -1.951 57.483 -6.660 1.00 14.02 472 GLN A N 1
ATOM 3858 C CA . GLN A 1 470 ? -0.717 57.772 -5.958 1.00 13.75 472 GLN A CA 1
ATOM 3859 C C . GLN A 1 470 ? 0.125 56.506 -5.886 1.00 14.80 472 GLN A C 1
ATOM 3860 O O . GLN A 1 470 ? -0.414 55.404 -5.703 1.00 14.26 472 GLN A O 1
ATOM 3866 N N . PRO A 1 471 ? 1.440 56.639 -6.024 1.00 14.45 473 PRO A N 1
ATOM 3867 C CA . PRO A 1 471 ? 2.324 55.474 -5.926 1.00 12.31 473 PRO A CA 1
ATOM 3868 C C . PRO A 1 471 ? 2.490 55.042 -4.475 1.00 12.14 473 PRO A C 1
ATOM 3869 O O . PRO A 1 471 ? 2.371 55.841 -3.544 1.00 14.60 473 PRO A O 1
ATOM 3873 N N . LEU A 1 472 ? 2.789 53.728 -4.293 1.00 10.55 474 LEU A N 1
ATOM 3874 C CA . LEU A 1 472 ? 2.924 53.182 -2.951 1.00 9.60 474 LEU A CA 1
ATOM 3875 C C . LEU A 1 472 ? 4.384 53.176 -2.514 1.00 12.69 474 LEU A C 1
ATOM 3876 O O . LEU A 1 472 ? 5.295 53.091 -3.341 1.00 13.31 474 LEU A O 1
ATOM 3881 N N . PRO A 1 473 ? 4.613 53.214 -1.204 1.00 12.16 475 PRO A N 1
ATOM 3882 C CA . PRO A 1 473 ? 5.953 52.966 -0.659 1.00 12.87 475 PRO A CA 1
ATOM 3883 C C . PRO A 1 473 ? 6.263 51.491 -0.458 1.00 13.58 475 PRO A C 1
ATOM 3884 O O . PRO A 1 473 ? 7.300 51.166 0.131 1.00 13.86 475 PRO A O 1
ATOM 3888 N N . THR A 1 474 ? 5.384 50.612 -0.937 1.00 10.63 476 THR A N 1
ATOM 3889 C CA . THR A 1 474 ? 5.482 49.171 -0.778 1.00 10.43 476 THR A CA 1
ATOM 3890 C C . THR A 1 474 ? 5.242 48.524 -2.133 1.00 9.32 476 THR A C 1
ATOM 3891 O O . THR A 1 474 ? 4.900 49.192 -3.115 1.00 11.40 476 THR A O 1
ATOM 3895 N N . THR A 1 475 ? 5.380 47.204 -2.184 1.00 10.14 477 THR A N 1
ATOM 3896 C CA . THR A 1 475 ? 4.967 46.497 -3.384 1.00 9.13 477 THR A CA 1
ATOM 3897 C C . THR A 1 475 ? 3.464 46.672 -3.615 1.00 9.65 477 THR A C 1
ATOM 3898 O O . THR A 1 475 ? 2.698 47.018 -2.709 1.00 9.80 477 THR A O 1
ATOM 3902 N N . GLY A 1 476 ? 3.053 46.447 -4.862 1.00 10.36 478 GLY A N 1
ATOM 3903 C CA . GLY A 1 476 ? 1.653 46.467 -5.247 1.00 10.32 478 GLY A CA 1
ATOM 3904 C C . GLY A 1 476 ? 1.260 47.762 -5.940 1.00 13.19 478 GLY A C 1
ATOM 3905 O O . GLY A 1 476 ? 2.072 48.654 -6.196 1.00 13.44 478 GLY A O 1
ATOM 3906 N N . LEU A 1 477 ? -0.035 47.847 -6.243 1.00 11.85 479 LEU A N 1
ATOM 3907 C CA . LEU A 1 477 ? -0.662 49.069 -6.722 1.00 10.44 479 LEU A CA 1
ATOM 3908 C C . LEU A 1 477 ? -1.972 49.224 -5.970 1.00 11.55 479 LEU A C 1
ATOM 3909 O O . LEU A 1 477 ? -2.591 48.233 -5.579 1.00 11.90 479 LEU A O 1
ATOM 3914 N N . SER A 1 478 ? -2.388 50.467 -5.752 1.00 10.90 480 SER A N 1
ATOM 3915 C CA . SER A 1 478 ? -3.687 50.730 -5.146 1.00 10.68 480 SER A CA 1
ATOM 3916 C C . SER A 1 478 ? -4.560 51.541 -6.088 1.00 11.37 480 SER A C 1
ATOM 3917 O O . SER A 1 478 ? -4.139 52.587 -6.592 1.00 11.75 480 SER A O 1
ATOM 3920 N N . PHE A 1 479 ? -5.786 51.070 -6.302 1.00 10.34 481 PHE A N 1
ATOM 3921 C CA . PHE A 1 479 ? -6.790 51.865 -6.987 1.00 11.17 481 PHE A CA 1
ATOM 3922 C C . PHE A 1 479 ? -7.946 52.250 -6.075 1.00 11.64 481 PHE A C 1
ATOM 3923 O O . PHE A 1 479 ? -8.999 52.675 -6.559 1.00 12.72 481 PHE A O 1
ATOM 3931 N N . LEU A 1 480 ? -7.757 52.136 -4.757 1.00 12.58 482 LEU A N 1
ATOM 3932 C CA . LEU A 1 480 ? -8.755 52.633 -3.819 1.00 11.64 482 LEU A CA 1
ATOM 3933 C C . LEU A 1 480 ? -8.895 54.142 -3.977 1.00 12.92 482 LEU A C 1
ATOM 3934 O O . LEU A 1 480 ? -7.920 54.886 -3.838 1.00 15.29 482 LEU A O 1
ATOM 3939 N N . GLY A 1 481 ? -10.111 54.592 -4.278 1.00 13.67 483 GLY A N 1
ATOM 3940 C CA . GLY A 1 481 ? -10.358 55.995 -4.520 1.00 14.50 483 GLY A CA 1
ATOM 3941 C C . GLY A 1 481 ? -9.923 56.498 -5.882 1.00 16.00 483 GLY A C 1
ATOM 3942 O O . GLY A 1 481 ? -10.042 57.706 -6.142 1.00 17.92 483 GLY A O 1
ATOM 3943 N N . VAL A 1 482 ? -9.423 55.625 -6.760 1.00 12.73 484 VAL A N 1
ATOM 3944 C CA . VAL A 1 482 ? -8.875 56.037 -8.054 1.00 14.65 484 VAL A CA 1
ATOM 3945 C C . VAL A 1 482 ? -9.917 55.817 -9.146 1.00 14.39 484 VAL A C 1
ATOM 3946 O O . VAL A 1 482 ? -10.533 54.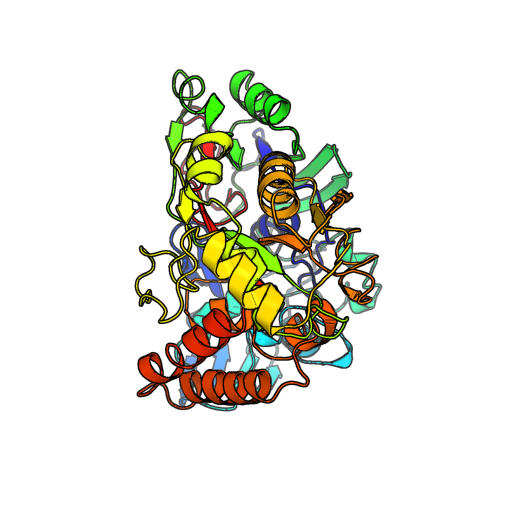750 -9.230 1.00 13.98 484 VAL A O 1
ATOM 3950 N N . GLY A 1 483 ? -10.095 56.816 -10.005 1.00 14.75 485 GLY A N 1
ATOM 3951 C CA . GLY A 1 483 ? -11.049 56.693 -11.088 1.00 17.45 485 GLY A CA 1
ATOM 3952 C C . GLY A 1 483 ? -10.433 57.003 -12.434 1.00 15.94 485 GLY A C 1
ATOM 3953 O O . GLY A 1 483 ? -9.217 57.198 -12.528 1.00 16.22 485 GLY A O 1
ATOM 3954 N N . ARG A 1 484 ? -11.263 57.041 -13.483 1.00 16.65 486 ARG A N 1
ATOM 3955 C CA . ARG A 1 484 ? -10.843 57.446 -14.816 1.00 18.98 486 ARG A CA 1
ATOM 3956 C C . ARG A 1 484 ? -11.330 58.858 -15.110 1.00 25.46 486 ARG A C 1
ATOM 3957 O O . ARG A 1 484 ? -12.388 59.284 -14.639 1.00 24.67 486 ARG A O 1
ATOM 3965 N N . THR A 1 485 ? -10.541 59.583 -15.891 1.00 23.39 487 THR A N 1
ATOM 3966 C CA . THR A 1 485 ? -10.919 60.920 -16.333 1.00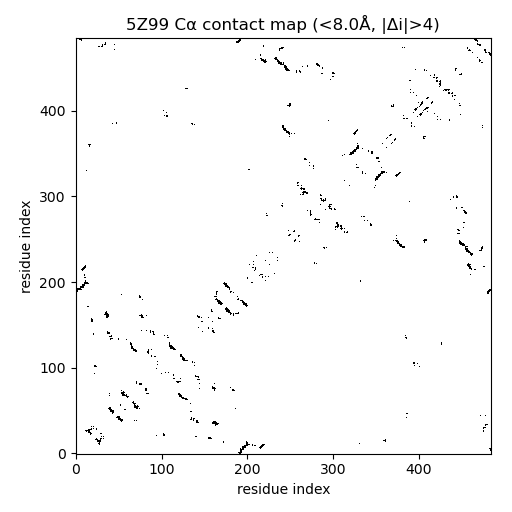 34.03 487 THR A CA 1
ATOM 3967 C C . THR A 1 485 ? -12.007 60.821 -17.399 1.00 31.98 487 THR A C 1
ATOM 3968 O O . THR A 1 485 ? -12.053 59.853 -18.160 1.00 37.42 487 THR A O 1
#

InterPro domains:
  IPR000914 Solute-binding protein family 5 domain [PF00496] (90-428)
  IPR006311 Twin-arginine translocation pathway, signal sequence [PS51318] (1-38)
  IPR030678 Peptide/nickel binding protein, MppA-type [PIRSF002741] (41-504)
  IPR039424 Solute-binding protein family 5 [PTHR30290] (37-515)

Sequence (485 aa):
SPSGSTIEAGIAYPISTGFDPLTSSGASSMAANLHIFEGLVDLHPVTRQPYLALAAKEPEQKDDDLTYYISSLREGAMMFHDGSPVTTEDVVYSFERVLDPAKASLLFAQFIPFIASVTALDDNVVEFKLKYPFALFKERLTIIKIVPKHIIVEAGQQSSAFDAKPIGSGPYKFVSATKDDRIVFEANTVYNGHYPAKVEKMTWFLLSDDAARVTAQESGRVQAIESVPYLDAEERLKRRKNNVESSVQQSFGLLFLMFNCEEKAPFDNPKVRQALHYALDKQKLIDIVFLGNAKAATSYLQDTHPDYVKASSSQYDYDKAKAEKLLAEAGITNLTTFQLLATDHAWVKECAPLILESWNALSVVKVVTLQHLQQSSGALYSSAHVDKGAYEVVVIAPGDPSVFGNDLDLLLSWWYRGDVWPKRRFRWANNTAEYHEVQKLLDEAIKNPAGSKVAWQQKAINIIAEQVPLYPIIHRKLPTAWNTKKLTDFQPLPTTGLSFLGVGRT

B-factor: mean 18.21, std 8.49, range [6.97, 67.3]

Nearest PDB structures (foldseek):
  5za4-assembly1_A  TM=8.701E-01  e=0.000E+00  [Haemophilus] ducreyi 35000HP
  6ofq-assembly1_A  TM=8.727E-01  e=4.021E-40  Helicobacter pylori SS1
  7kz9-assembly2_B  TM=8.871E-01  e=2.542E-39  Pseudomonas sp. PDC86
  8efz-assembly2_B  TM=8.162E-01  e=2.714E-37  Clostridium carboxidivorans P7
  4zeb-assembly2_B  TM=8.649E-01  e=9.014E-36  Agrobacterium fabrum str. C58

Organism: Haemophilus ducreyi (strain 35000HP / ATCC 700724) (NCBI:txid233412)